Protein AF-0000000076750984 (afdb_homodimer)

Organism: NCBI:txid927661

Solvent-accessible surface area (backbone atoms only — not comparable to full-atom values): 22882 Å² total; per-residue (Å²): 133,86,76,79,77,73,73,73,72,69,67,68,71,77,60,63,57,62,55,55,45,37,50,44,32,45,56,34,12,46,77,52,12,55,83,47,50,42,65,62,60,31,20,52,73,74,70,46,52,56,67,63,50,46,72,72,29,91,40,66,67,56,45,52,44,52,30,10,46,49,33,32,31,50,48,16,49,47,26,51,53,47,45,65,69,49,56,82,69,56,54,87,51,65,57,57,25,26,53,50,49,38,48,45,46,44,48,24,53,30,50,45,26,66,74,34,49,16,32,40,50,22,17,60,68,27,70,74,66,45,41,73,82,48,93,81,45,78,72,53,58,50,93,83,58,43,55,40,54,65,54,57,52,51,54,30,51,49,45,24,35,74,58,67,46,30,59,76,89,45,45,68,36,49,52,51,34,52,49,14,31,35,50,13,41,38,64,34,41,72,64,36,41,80,80,41,52,73,67,53,48,51,50,44,53,50,39,28,51,49,27,46,50,40,20,61,55,100,132,83,75,77,76,72,72,73,70,68,67,67,71,78,59,62,59,62,55,54,45,37,51,42,31,45,56,34,12,46,76,52,12,56,86,46,51,41,66,62,61,31,20,52,73,73,70,46,52,56,68,63,49,44,74,72,28,90,39,68,66,56,43,50,44,54,30,10,46,48,33,32,31,50,48,16,49,47,24,50,54,46,44,64,69,50,55,83,70,56,55,85,50,65,58,58,25,27,54,50,48,39,48,45,47,45,48,25,54,31,48,44,27,69,76,33,49,16,32,39,47,22,16,61,68,27,70,73,64,45,43,73,82,49,92,81,45,78,72,53,57,49,91,84,56,43,55,39,54,64,54,58,52,51,53,30,53,51,43,24,36,74,58,65,46,30,58,76,87,45,44,68,35,48,51,50,34,51,48,14,30,37,50,13,41,36,64,32,40,71,64,36,40,79,80,42,52,73,66,53,49,51,51,43,51,50,40,28,50,49,26,46,50,40,20,59,55,104

Structure (mmCIF, N/CA/C/O backbone):
data_AF-0000000076750984-model_v1
#
loop_
_entity.id
_entity.type
_entity.pdbx_description
1 polymer 'Transcriptional regulator, TetR family'
#
loop_
_atom_site.group_PDB
_atom_site.id
_atom_site.type_symbol
_atom_site.label_atom_id
_atom_site.label_alt_id
_atom_site.label_comp_id
_atom_site.label_asym_id
_atom_site.label_entity_id
_atom_site.label_seq_id
_atom_site.pdbx_PDB_ins_code
_atom_site.Cartn_x
_atom_site.Cartn_y
_atom_site.Cartn_z
_atom_site.occupancy
_atom_site.B_iso_or_equiv
_atom_site.auth_seq_id
_atom_site.auth_comp_id
_atom_site.auth_asym_id
_atom_site.auth_atom_id
_atom_site.pdbx_PDB_model_num
ATOM 1 N N . MET A 1 1 ? -63.438 35.25 15.195 1 33.56 1 MET A N 1
ATOM 2 C CA . MET A 1 1 ? -62.25 34.938 15.992 1 33.56 1 MET A CA 1
ATOM 3 C C . MET A 1 1 ? -61.375 33.875 15.32 1 33.56 1 MET A C 1
ATOM 5 O O . MET A 1 1 ? -61.844 32.75 15.125 1 33.56 1 MET A O 1
ATOM 9 N N . ALA A 1 2 ? -60.406 34.219 14.445 1 39.22 2 ALA A N 1
ATOM 10 C CA . ALA A 1 2 ? -59.594 33.344 13.594 1 39.22 2 ALA A CA 1
ATOM 11 C C . ALA A 1 2 ? -58.781 32.344 14.43 1 39.22 2 ALA A C 1
ATOM 13 O O . ALA A 1 2 ? -58.062 32.75 15.359 1 39.22 2 ALA A O 1
ATOM 14 N N . ARG A 1 3 ? -59.188 31.141 14.695 1 41.28 3 ARG A N 1
ATOM 15 C CA . ARG A 1 3 ? -58.469 30.125 15.445 1 41.28 3 ARG A CA 1
ATOM 16 C C . ARG A 1 3 ? -57.062 29.891 14.867 1 41.28 3 ARG A C 1
ATOM 18 O O . ARG A 1 3 ? -56.906 29.672 13.664 1 41.28 3 ARG A O 1
ATOM 25 N N . PRO A 1 4 ? -55.969 30.484 15.477 1 40.66 4 PRO A N 1
ATOM 26 C CA . PRO A 1 4 ? -54.625 30.297 14.898 1 40.66 4 PRO A CA 1
ATOM 27 C C . PRO A 1 4 ? -54.281 28.828 14.695 1 40.66 4 PRO A C 1
ATOM 29 O O . PRO A 1 4 ? -54.625 27.984 15.531 1 40.66 4 PRO A O 1
ATOM 32 N N . THR A 1 5 ? -54.5 28.203 13.562 1 38.38 5 THR A N 1
ATOM 33 C CA . THR A 1 5 ? -54.031 26.859 13.188 1 38.38 5 THR A CA 1
ATOM 34 C C . THR A 1 5 ? -52.594 26.641 13.586 1 38.38 5 THR A C 1
ATOM 36 O O . THR A 1 5 ? -51.688 27.328 13.086 1 38.38 5 THR A O 1
ATOM 39 N N . GLY A 1 6 ? -52.25 26.531 14.875 1 35.94 6 GLY A N 1
ATOM 40 C CA . GLY A 1 6 ? -50.906 26.219 15.352 1 35.94 6 GLY A CA 1
ATOM 41 C C . GLY A 1 6 ? -50.188 25.172 14.516 1 35.94 6 GLY A C 1
ATOM 42 O O . GLY A 1 6 ? -50.688 24.047 14.375 1 35.94 6 GLY A O 1
ATOM 43 N N . GLU A 1 7 ? -49.656 25.5 13.352 1 38.94 7 GLU A N 1
ATOM 44 C CA . GLU A 1 7 ? -48.781 24.625 12.562 1 38.94 7 GLU A CA 1
ATOM 45 C C . GLU A 1 7 ? -47.938 23.75 13.461 1 38.94 7 GLU A C 1
ATOM 47 O O . GLU A 1 7 ? -47.25 24.234 14.352 1 38.94 7 GLU A O 1
ATOM 52 N N . ARG A 1 8 ? -48.438 22.578 13.82 1 37.72 8 ARG A N 1
ATOM 53 C CA . ARG A 1 8 ? -47.656 21.531 14.5 1 37.72 8 ARG A CA 1
ATOM 54 C C . ARG A 1 8 ? -46.188 21.594 14.094 1 37.72 8 ARG A C 1
ATOM 56 O O . ARG A 1 8 ? -45.875 21.531 12.898 1 37.72 8 ARG A O 1
ATOM 63 N N . ARG A 1 9 ? -45.406 22.406 14.781 1 37.66 9 ARG A N 1
ATOM 64 C CA . ARG A 1 9 ? -43.938 22.266 14.711 1 37.66 9 ARG A CA 1
ATOM 65 C C . ARG A 1 9 ? -43.531 20.812 14.484 1 37.66 9 ARG A C 1
ATOM 67 O O . ARG A 1 9 ? -43.906 19.938 15.266 1 37.66 9 ARG A O 1
ATOM 74 N N . SER A 1 10 ? -43.625 20.312 13.32 1 37.91 10 SER A N 1
ATOM 75 C CA . SER A 1 10 ? -43.062 19.016 12.969 1 37.91 10 SER A CA 1
ATOM 76 C C . SER A 1 10 ? -41.906 18.672 13.875 1 37.91 10 SER A C 1
ATOM 78 O O . SER A 1 10 ? -40.969 19.469 14.031 1 37.91 10 SER A O 1
ATOM 80 N N . THR A 1 11 ? -42.125 18.141 15.047 1 36.5 11 THR A N 1
ATOM 81 C CA . THR A 1 11 ? -41.094 17.5 15.844 1 36.5 11 THR A CA 1
ATOM 82 C C . THR A 1 11 ? -39.969 17 14.945 1 36.5 11 THR A C 1
ATOM 84 O O . THR A 1 11 ? -40.188 16.359 13.922 1 36.5 11 THR A O 1
ATOM 87 N N . TYR A 1 12 ? -39.062 17.938 14.562 1 37.91 12 TYR A N 1
ATOM 88 C CA . TYR A 1 12 ? -37.812 17.359 14.086 1 37.91 12 TYR A CA 1
ATOM 89 C C . TYR A 1 12 ? -37.625 15.938 14.617 1 37.91 12 TYR A C 1
ATOM 91 O O . TYR A 1 12 ? -37.531 15.734 15.836 1 37.91 12 TYR A O 1
ATOM 99 N N . HIS A 1 13 ? -38.531 15.062 14.391 1 40.62 13 HIS A N 1
ATOM 100 C CA . HIS A 1 13 ? -38.062 13.711 14.648 1 40.62 13 HIS A CA 1
ATOM 101 C C . HIS A 1 13 ? -36.531 13.68 14.867 1 40.62 13 HIS A C 1
ATOM 103 O O . HIS A 1 13 ? -35.781 14.188 14.031 1 40.62 13 HIS A O 1
ATOM 109 N N . HIS A 1 14 ? -36.031 14.141 16.016 1 45.44 14 HIS A N 1
ATOM 110 C CA . HIS A 1 14 ? -34.656 14.023 16.531 1 45.44 14 HIS A CA 1
ATOM 111 C C . HIS A 1 14 ? -33.938 12.867 15.867 1 45.44 14 HIS A C 1
ATOM 113 O O . HIS A 1 14 ? -33.969 11.734 16.344 1 45.44 14 HIS A O 1
ATOM 119 N N . GLY A 1 15 ? -34.125 12.445 14.75 1 53.62 15 GLY A N 1
ATOM 120 C CA . GLY A 1 15 ? -33.25 11.492 14.062 1 53.62 15 GLY A CA 1
ATOM 121 C C . GLY A 1 15 ? -31.844 11.445 14.617 1 53.62 15 GLY A C 1
ATOM 122 O O . GLY A 1 15 ? -31.453 12.32 15.391 1 53.62 15 GLY A O 1
ATOM 123 N N . ASN A 1 16 ? -31.094 10.109 14.789 1 79.75 16 ASN A N 1
ATOM 124 C CA . ASN A 1 16 ? -29.844 9.82 15.477 1 79.75 16 ASN A CA 1
ATOM 125 C C . ASN A 1 16 ? -28.734 10.789 15.055 1 79.75 16 ASN A C 1
ATOM 127 O O . ASN A 1 16 ? -28.188 10.672 13.961 1 79.75 16 ASN A O 1
ATOM 131 N N . LEU A 1 17 ? -28.891 12.07 15.656 1 86.88 17 LEU A N 1
ATOM 132 C CA . LEU A 1 17 ? -27.891 13.094 15.398 1 86.88 17 LEU A CA 1
ATOM 133 C C . LEU A 1 17 ? -26.516 12.469 15.203 1 86.88 17 LEU A C 1
ATOM 135 O O . LEU A 1 17 ? -25.734 12.93 14.367 1 86.88 17 LEU A O 1
ATOM 139 N N . ARG A 1 18 ? -26.344 11.516 15.938 1 89.31 18 ARG A N 1
ATOM 140 C CA . ARG A 1 18 ? -25.078 10.82 15.797 1 89.31 18 ARG A CA 1
ATOM 141 C C . ARG A 1 18 ? -24.875 10.312 14.375 1 89.31 18 ARG A C 1
ATOM 143 O O . ARG A 1 18 ? -23.828 10.523 13.773 1 89.31 18 ARG A O 1
ATOM 150 N N . LEU A 1 19 ? -25.922 9.727 13.859 1 91.38 19 LEU A N 1
ATOM 151 C CA . LEU A 1 19 ? -25.844 9.172 12.516 1 91.38 19 LEU A CA 1
ATOM 152 C C . LEU A 1 19 ? -25.781 10.289 11.477 1 91.38 19 LEU A C 1
ATOM 154 O O . LEU A 1 19 ? -25.078 10.164 10.469 1 91.38 19 LEU A O 1
ATOM 158 N N . ALA A 1 20 ? -26.484 11.305 11.703 1 92.81 20 ALA A N 1
ATOM 159 C CA . ALA A 1 20 ? -26.469 12.445 10.789 1 92.81 20 ALA A CA 1
ATOM 160 C C . ALA A 1 20 ? -25.062 13.055 10.711 1 92.81 20 ALA A C 1
ATOM 162 O O . ALA A 1 20 ? -24.609 13.438 9.633 1 92.81 20 ALA A O 1
ATOM 163 N N . LEU A 1 21 ? -24.438 13.156 11.844 1 93.25 21 LEU A N 1
ATOM 164 C CA . LEU A 1 21 ? -23.078 13.68 11.891 1 93.25 21 LEU A CA 1
ATOM 165 C C . LEU A 1 21 ? -22.109 12.766 11.148 1 93.25 21 LEU A C 1
ATOM 167 O O . LEU A 1 21 ? -21.266 13.242 10.391 1 93.25 21 LEU A O 1
ATOM 171 N N . ILE A 1 22 ? -22.266 11.492 11.344 1 94 22 ILE A N 1
ATOM 172 C CA . ILE A 1 22 ? -21.406 10.523 10.688 1 94 22 ILE A CA 1
ATOM 173 C C . ILE A 1 22 ? -21.609 10.594 9.172 1 94 22 ILE A C 1
ATOM 175 O O . ILE A 1 22 ? -20.641 10.594 8.406 1 94 22 ILE A O 1
ATOM 179 N N . ASP A 1 23 ? -22.891 10.773 8.758 1 95.06 23 ASP A N 1
ATOM 180 C CA . ASP A 1 23 ? -23.203 10.867 7.332 1 95.06 23 ASP A CA 1
ATOM 181 C C . ASP A 1 23 ? -22.578 12.117 6.715 1 95.06 23 ASP A C 1
ATOM 183 O O . ASP A 1 23 ? -22.047 12.078 5.605 1 95.06 23 ASP A O 1
ATOM 187 N N . ALA A 1 24 ? -22.719 13.133 7.395 1 95.25 24 ALA A N 1
ATOM 188 C CA . ALA A 1 24 ? -22.094 14.375 6.934 1 95.25 24 ALA A CA 1
ATOM 189 C C . ALA A 1 24 ? -20.578 14.227 6.84 1 95.25 24 ALA A C 1
ATOM 191 O O . ALA A 1 24 ? -19.953 14.719 5.898 1 95.25 24 ALA A O 1
ATOM 192 N N . GLY A 1 25 ? -20 13.578 7.859 1 96.06 25 GLY A N 1
ATOM 193 C CA . GLY A 1 25 ? -18.578 13.281 7.816 1 96.06 25 GLY A CA 1
ATOM 194 C C . GLY A 1 25 ? -18.172 12.461 6.609 1 96.06 25 GLY A C 1
ATOM 195 O O . GLY A 1 25 ? -17.125 12.719 5.996 1 96.06 25 GLY A O 1
ATOM 196 N N . MET A 1 26 ? -19 11.5 6.27 1 96.5 26 MET A N 1
ATOM 197 C CA . MET A 1 26 ? -18.781 10.68 5.078 1 96.5 26 MET A CA 1
ATOM 198 C C . MET A 1 26 ? -18.781 11.547 3.82 1 96.5 26 MET A C 1
ATOM 200 O O . MET A 1 26 ? -17.938 11.352 2.936 1 96.5 26 MET A O 1
ATOM 204 N N . GLY A 1 27 ? -19.703 12.43 3.742 1 96.5 27 GLY A N 1
ATOM 205 C CA . GLY A 1 27 ? -19.766 13.344 2.615 1 96.5 27 GLY A CA 1
ATOM 206 C C . GLY A 1 27 ? -18.5 14.172 2.459 1 96.5 27 GLY A C 1
ATOM 207 O O . GLY A 1 27 ? -17.953 14.289 1.357 1 96.5 27 GLY A O 1
ATOM 208 N N . LEU A 1 28 ? -18.031 14.711 3.562 1 95.5 28 LEU A N 1
ATOM 209 C CA . LEU A 1 28 ? -16.797 15.5 3.541 1 95.5 28 LEU A CA 1
ATOM 210 C C . LEU A 1 28 ? -15.602 14.633 3.164 1 95.5 28 LEU A C 1
ATOM 212 O O . LEU A 1 28 ? -14.75 15.055 2.375 1 95.5 28 LEU A O 1
ATOM 216 N N . ALA A 1 29 ? -15.57 13.438 3.686 1 96.31 29 ALA A N 1
ATOM 217 C CA . ALA A 1 29 ? -14.469 12.516 3.404 1 96.31 29 ALA A CA 1
ATOM 218 C C . ALA A 1 29 ? -14.453 12.117 1.931 1 96.31 29 ALA A C 1
ATOM 220 O O . ALA A 1 29 ? -13.383 11.93 1.346 1 96.31 29 ALA A O 1
ATOM 221 N N . SER A 1 30 ? -15.594 11.961 1.376 1 96.38 30 SER A N 1
ATOM 222 C CA . SER A 1 30 ? -15.703 11.547 -0.021 1 96.38 30 SER A CA 1
ATOM 223 C C . SER A 1 30 ? -15.008 12.547 -0.941 1 96.38 30 SER A C 1
ATOM 225 O O . SER A 1 30 ? -14.352 12.156 -1.911 1 96.38 30 SER A O 1
ATOM 227 N N . THR A 1 31 ? -15.016 13.805 -0.576 1 92.38 31 THR A N 1
ATOM 228 C CA . THR A 1 31 ? -14.477 14.852 -1.439 1 92.38 31 THR A CA 1
ATOM 229 C C . THR A 1 31 ? -13.055 15.227 -1.018 1 92.38 31 THR A C 1
ATOM 231 O O . THR A 1 31 ? -12.211 15.531 -1.861 1 92.38 31 THR A O 1
ATOM 234 N N . GLY A 1 32 ? -12.844 15.102 0.303 1 92.5 32 GLY A N 1
ATOM 235 C CA . GLY A 1 32 ? -11.57 15.656 0.746 1 92.5 32 GLY A CA 1
ATOM 236 C C . GLY A 1 32 ? -10.758 14.695 1.583 1 92.5 32 GLY A C 1
ATOM 237 O O . GLY A 1 32 ? -9.664 15.031 2.041 1 92.5 32 GLY A O 1
ATOM 238 N N . GLY A 1 33 ? -11.25 13.5 1.759 1 94.56 33 GLY A N 1
ATOM 239 C CA . GLY A 1 33 ? -10.531 12.547 2.594 1 94.56 33 GLY A CA 1
ATOM 240 C C . GLY A 1 33 ? -10.633 12.859 4.074 1 94.56 33 GLY A C 1
ATOM 241 O O . GLY A 1 33 ? -11.453 13.688 4.484 1 94.56 33 GLY A O 1
ATOM 242 N N . PRO A 1 34 ? -9.805 12.227 4.879 1 94.06 34 PRO A N 1
ATOM 243 C CA . PRO A 1 34 ? -9.875 12.406 6.332 1 94.06 34 PRO A CA 1
ATOM 244 C C . PRO A 1 34 ? -9.555 13.836 6.758 1 94.06 34 PRO A C 1
ATOM 246 O O . PRO A 1 34 ? -10.078 14.312 7.773 1 94.06 34 PRO A O 1
ATOM 249 N N . GLU A 1 35 ? -8.781 14.523 6.012 1 89.5 35 GLU A N 1
ATOM 250 C CA . GLU A 1 35 ? -8.375 15.883 6.336 1 89.5 35 GLU A CA 1
ATOM 251 C C . GLU A 1 35 ? -9.555 16.844 6.25 1 89.5 35 GLU A C 1
ATOM 253 O O . GLU A 1 35 ? -9.562 17.891 6.91 1 89.5 35 GLU A O 1
ATOM 258 N N . ALA A 1 36 ? -10.492 16.484 5.531 1 93.5 36 ALA A N 1
ATOM 259 C CA . ALA A 1 36 ? -11.648 17.344 5.316 1 93.5 36 ALA A CA 1
ATOM 260 C C . ALA A 1 36 ? -12.688 17.156 6.414 1 93.5 36 ALA A C 1
ATOM 262 O O . ALA A 1 36 ? -13.625 17.938 6.527 1 93.5 36 ALA A O 1
ATOM 263 N N . VAL A 1 37 ? -12.555 16.141 7.223 1 94.44 37 VAL A N 1
ATOM 264 C CA . VAL A 1 37 ? -13.539 15.82 8.25 1 94.44 37 VAL A CA 1
ATOM 265 C C . VAL A 1 37 ? -13.234 16.625 9.523 1 94.44 37 VAL A C 1
ATOM 267 O O . VAL A 1 37 ? -12.367 16.234 10.305 1 94.44 37 VAL A O 1
ATOM 270 N N . VAL A 1 38 ? -13.93 17.719 9.688 1 90.44 38 VAL A N 1
ATOM 271 C CA . VAL A 1 38 ? -13.812 18.609 10.844 1 90.44 38 VAL A CA 1
ATOM 272 C C . VAL A 1 38 ? -15.164 18.734 11.539 1 90.44 38 VAL A C 1
ATOM 274 O O . VAL A 1 38 ? -16.188 18.938 10.883 1 90.44 38 VAL A O 1
ATOM 277 N N . LEU A 1 39 ? -15.141 18.578 12.828 1 88.38 39 LEU A N 1
ATOM 278 C CA . LEU A 1 39 ? -16.391 18.516 13.57 1 88.38 39 LEU A CA 1
ATOM 279 C C . LEU A 1 39 ? -17.203 19.797 13.398 1 88.38 39 LEU A C 1
ATOM 281 O O . LEU A 1 39 ? -18.422 19.75 13.25 1 88.38 39 LEU A O 1
ATOM 285 N N . ARG A 1 40 ? -16.5 20.969 13.422 1 86.25 40 ARG A N 1
ATOM 286 C CA . ARG A 1 40 ? -17.203 22.25 13.297 1 86.25 40 ARG A CA 1
ATOM 287 C C . ARG A 1 40 ? -17.891 22.375 11.945 1 86.25 40 ARG A C 1
ATOM 289 O O . ARG A 1 40 ? -19.016 22.859 11.859 1 86.25 40 ARG A O 1
ATOM 296 N N . GLU A 1 41 ? -17.219 21.906 10.945 1 88.94 41 GLU A N 1
ATOM 297 C CA . GLU A 1 41 ? -17.781 21.953 9.602 1 88.94 41 GLU A CA 1
ATOM 298 C C . GLU A 1 41 ? -18.938 20.969 9.445 1 88.94 41 GLU A C 1
ATOM 300 O O . GLU A 1 41 ? -19.938 21.281 8.789 1 88.94 41 GLU A O 1
ATOM 305 N N . VAL A 1 42 ? -18.766 19.844 10 1 91.31 42 VAL A N 1
ATOM 306 C CA . VAL A 1 42 ? -19.812 18.828 9.961 1 91.31 42 VAL A CA 1
ATOM 307 C C . VAL A 1 42 ? -21.047 19.328 10.695 1 91.31 42 VAL A C 1
ATOM 309 O O . VAL A 1 42 ? -22.172 19.203 10.188 1 91.31 42 VAL A O 1
ATOM 312 N N . ALA A 1 43 ? -20.844 19.906 11.844 1 90.31 43 ALA A N 1
ATOM 313 C CA . ALA A 1 43 ? -21.953 20.453 12.633 1 90.31 43 ALA A CA 1
ATOM 314 C C . ALA A 1 43 ? -22.719 21.5 11.836 1 90.31 43 ALA A C 1
ATOM 316 O O . ALA A 1 43 ? -23.953 21.5 11.797 1 90.31 43 ALA A O 1
ATOM 317 N N . ARG A 1 44 ? -22.016 22.328 11.18 1 89.94 44 ARG A N 1
ATOM 318 C CA . ARG A 1 44 ? -22.609 23.391 10.359 1 89.94 44 ARG A CA 1
ATOM 319 C C . ARG A 1 44 ? -23.438 22.797 9.227 1 89.94 44 ARG A C 1
ATOM 321 O O . ARG A 1 44 ? -24.562 23.234 8.977 1 89.94 44 ARG A O 1
ATOM 328 N N . SER A 1 45 ? -22.875 21.859 8.664 1 89.12 45 SER A N 1
ATOM 329 C CA . SER A 1 45 ? -23.531 21.25 7.504 1 89.12 45 SER A CA 1
ATOM 330 C C . SER A 1 45 ? -24.844 20.562 7.898 1 89.12 45 SER A C 1
ATOM 332 O O . SER A 1 45 ? -25.766 20.484 7.098 1 89.12 45 SER A O 1
ATOM 334 N N . VAL A 1 46 ? -24.969 20.031 9.102 1 90.44 46 VAL A N 1
ATOM 335 C CA . VAL A 1 46 ? -26.141 19.328 9.586 1 90.44 46 VAL A CA 1
ATOM 336 C C . VAL A 1 46 ? -27.094 20.297 10.258 1 90.44 46 VAL A C 1
ATOM 338 O O . VAL A 1 46 ? -28.219 19.938 10.625 1 90.44 46 VAL A O 1
ATOM 341 N N . GLY A 1 47 ? -26.641 21.562 10.414 1 90.69 47 GLY A N 1
ATOM 342 C CA . GLY A 1 47 ? -27.5 22.594 10.945 1 90.69 47 GLY A CA 1
ATOM 343 C C . GLY A 1 47 ? -27.594 22.594 12.461 1 90.69 47 GLY A C 1
ATOM 344 O O . GLY A 1 47 ? -28.656 22.875 13.031 1 90.69 47 GLY A O 1
ATOM 345 N N . VAL A 1 48 ? -26.562 22.125 13.148 1 89.25 48 VAL A N 1
ATOM 346 C CA . VAL A 1 48 ? -26.547 22.141 14.609 1 89.25 48 VAL A CA 1
ATOM 347 C C . VAL A 1 48 ? -25.328 22.922 15.094 1 89.25 48 VAL A C 1
ATOM 349 O O . VAL A 1 48 ? -24.422 23.219 14.32 1 89.25 48 VAL A O 1
ATOM 352 N N . THR A 1 49 ? -25.422 23.188 16.391 1 85.38 49 THR A N 1
ATOM 353 C CA . THR A 1 49 ? -24.281 23.875 17 1 85.38 49 THR A CA 1
ATOM 354 C C . THR A 1 49 ? -23.156 22.906 17.297 1 85.38 49 THR A C 1
ATOM 356 O O . THR A 1 49 ? -23.391 21.703 17.438 1 85.38 49 THR A O 1
ATOM 359 N N . ALA A 1 50 ? -21.875 23.406 17.328 1 81.94 50 ALA A N 1
ATOM 360 C CA . ALA A 1 50 ? -20.734 22.594 17.719 1 81.94 50 ALA A CA 1
ATOM 361 C C . ALA A 1 50 ? -20.969 21.922 19.062 1 81.94 50 ALA A C 1
ATOM 363 O O . ALA A 1 50 ? -20.594 20.766 19.266 1 81.94 50 ALA A O 1
ATOM 364 N N . ASN A 1 51 ? -21.625 22.594 19.891 1 84.38 51 ASN A N 1
ATOM 365 C CA . ASN A 1 51 ? -21.906 22.062 21.234 1 84.38 51 ASN A CA 1
ATOM 366 C C . ASN A 1 51 ? -22.812 20.844 21.188 1 84.38 51 ASN A C 1
ATOM 368 O O . ASN A 1 51 ? -22.609 19.891 21.922 1 84.38 51 ASN A O 1
ATOM 372 N N . ALA A 1 52 ? -23.734 20.922 20.406 1 84.81 52 ALA A N 1
ATOM 373 C CA . ALA A 1 52 ? -24.641 19.781 20.234 1 84.81 52 ALA A CA 1
ATOM 374 C C . ALA A 1 52 ? -23.891 18.562 19.688 1 84.81 52 ALA A C 1
ATOM 376 O O . ALA A 1 52 ? -24.156 17.438 20.109 1 84.81 52 ALA A O 1
ATOM 377 N N . ALA A 1 53 ? -22.953 18.766 18.75 1 84.31 53 ALA A N 1
ATOM 378 C CA . ALA A 1 53 ? -22.156 17.688 18.172 1 84.31 53 ALA A CA 1
ATOM 379 C C . ALA A 1 53 ? -21.25 17.062 19.219 1 84.31 53 ALA A C 1
ATOM 381 O O . ALA A 1 53 ? -21.094 15.836 19.266 1 84.31 53 ALA A O 1
ATOM 382 N N . TYR A 1 54 ? -20.734 17.891 20.047 1 82 54 TYR A N 1
ATOM 383 C CA . TYR A 1 54 ? -19.781 17.438 21.062 1 82 54 TYR A CA 1
ATOM 384 C C . TYR A 1 54 ? -20.484 16.609 22.125 1 82 54 TYR A C 1
ATOM 386 O O . TYR A 1 54 ? -19.828 15.906 22.906 1 82 54 TYR A O 1
ATOM 394 N N . ARG A 1 55 ? -21.797 16.641 22.203 1 85.56 55 ARG A N 1
ATOM 395 C CA . ARG A 1 55 ? -22.547 15.781 23.094 1 85.56 55 ARG A CA 1
ATOM 396 C C . ARG A 1 55 ? -22.516 14.336 22.625 1 85.56 55 ARG A C 1
ATOM 398 O O . ARG A 1 55 ? -22.688 13.414 23.422 1 85.56 55 ARG A O 1
ATOM 405 N N . HIS A 1 56 ? -22.203 14.172 21.422 1 87.69 56 HIS A N 1
ATOM 406 C CA . HIS A 1 56 ? -22.234 12.836 20.828 1 87.69 56 HIS A CA 1
ATOM 407 C C . HIS A 1 56 ? -20.828 12.289 20.641 1 87.69 56 HIS A C 1
ATOM 409 O O . HIS A 1 56 ? -20.641 11.07 20.562 1 87.69 56 HIS A O 1
ATOM 415 N N . PHE A 1 57 ? -19.891 13.133 20.469 1 87.56 57 PHE A N 1
ATOM 416 C CA . PHE A 1 57 ? -18.5 12.734 20.328 1 87.56 57 PHE A CA 1
ATOM 417 C C . PHE A 1 57 ? -17.594 13.586 21.219 1 87.56 57 PHE A C 1
ATOM 419 O O . PHE A 1 57 ? -17.594 14.812 21.109 1 87.56 57 PHE A O 1
ATOM 426 N N . ASP A 1 58 ? -16.891 12.875 22.031 1 83.12 58 ASP A N 1
ATOM 427 C CA . ASP A 1 58 ? -16.062 13.555 23.031 1 83.12 58 ASP A CA 1
ATOM 428 C C . ASP A 1 58 ? -14.875 14.258 22.375 1 83.12 58 ASP A C 1
ATOM 430 O O . ASP A 1 58 ? -14.398 15.273 22.875 1 83.12 58 ASP A O 1
ATOM 434 N N . THR A 1 59 ? -14.43 13.641 21.25 1 86 59 THR A N 1
ATOM 435 C CA . THR A 1 59 ? -13.266 14.203 20.578 1 86 59 THR A CA 1
ATOM 436 C C . THR A 1 59 ? -13.398 14.07 19.062 1 86 59 THR A C 1
ATOM 438 O O . THR A 1 59 ? -14.18 13.25 18.578 1 86 59 THR A O 1
ATOM 441 N N . LEU A 1 60 ? -12.695 14.867 18.438 1 86.94 60 LEU A N 1
ATOM 442 C CA . LEU A 1 60 ? -12.617 14.758 16.984 1 86.94 60 LEU A CA 1
ATOM 443 C C . LEU A 1 60 ? -12.125 13.375 16.578 1 86.94 60 LEU A C 1
ATOM 445 O O . LEU A 1 60 ? -12.594 12.812 15.578 1 86.94 60 LEU A O 1
ATOM 449 N N . SER A 1 61 ? -11.25 12.867 17.375 1 87.75 61 SER A N 1
ATOM 450 C CA . SER A 1 61 ? -10.688 11.547 17.094 1 87.75 61 SER A CA 1
ATOM 451 C C . SER A 1 61 ? -11.766 10.469 17.141 1 87.75 61 SER A C 1
ATOM 453 O O . SER A 1 61 ? -11.797 9.578 16.281 1 87.75 61 SER A O 1
ATOM 455 N N . GLU A 1 62 ? -12.578 10.562 18.094 1 87.38 62 GLU A N 1
ATOM 456 C CA . GLU A 1 62 ? -13.68 9.609 18.203 1 87.38 62 GLU A CA 1
ATOM 457 C C . GLU A 1 62 ? -14.641 9.734 17.031 1 87.38 62 GLU A C 1
ATOM 459 O O . GLU A 1 62 ? -15.117 8.727 16.5 1 87.38 62 GLU A O 1
ATOM 464 N N . PHE A 1 63 ? -14.953 10.977 16.703 1 90.75 63 PHE A N 1
ATOM 465 C CA . PHE A 1 63 ? -15.82 11.227 15.555 1 90.75 63 PHE A CA 1
ATOM 466 C C . PHE A 1 63 ? -15.203 10.672 14.281 1 90.75 63 PHE A C 1
ATOM 468 O O . PHE A 1 63 ? -15.859 9.938 13.531 1 90.75 63 PHE A O 1
ATOM 475 N N . LYS A 1 64 ? -13.938 10.891 14.016 1 92.56 64 LYS A N 1
ATOM 476 C CA . LYS A 1 64 ? -13.242 10.406 12.828 1 92.56 64 LYS A CA 1
ATOM 477 C C . LYS A 1 64 ? -13.203 8.883 12.789 1 92.56 64 LYS A C 1
ATOM 479 O O . LYS A 1 64 ? -13.312 8.281 11.727 1 92.56 64 LYS A O 1
ATOM 484 N N . ARG A 1 65 ? -13.055 8.312 13.922 1 89.62 65 ARG A N 1
ATOM 485 C CA . ARG A 1 65 ? -13.062 6.852 13.992 1 89.62 65 ARG A CA 1
ATOM 486 C C . ARG A 1 65 ? -14.414 6.293 13.547 1 89.62 65 ARG A C 1
ATOM 488 O O . ARG A 1 65 ? -14.469 5.305 12.812 1 89.62 65 ARG A O 1
ATOM 495 N N . ALA A 1 66 ? -15.414 6.914 14.023 1 89.69 66 ALA A N 1
ATOM 496 C CA . ALA A 1 66 ? -16.75 6.469 13.633 1 89.69 66 ALA A CA 1
ATOM 497 C C . ALA A 1 66 ? -16.953 6.605 12.125 1 89.69 66 ALA A C 1
ATOM 499 O O . ALA A 1 66 ? -17.516 5.711 11.484 1 89.69 66 ALA A O 1
ATOM 500 N N . VAL A 1 67 ? -16.562 7.711 11.555 1 93.69 67 VAL A N 1
ATOM 501 C CA . VAL A 1 67 ? -16.656 7.934 10.117 1 93.69 67 VAL A CA 1
ATOM 502 C C . VAL A 1 67 ? -15.812 6.906 9.375 1 93.69 67 VAL A C 1
ATOM 504 O O . VAL A 1 67 ? -16.234 6.359 8.359 1 93.69 67 VAL A O 1
ATOM 507 N N . ALA A 1 68 ? -14.664 6.598 9.883 1 93.31 68 ALA A N 1
ATOM 508 C CA . ALA A 1 68 ? -13.758 5.629 9.266 1 93.31 68 ALA A CA 1
ATOM 509 C C . ALA A 1 68 ? -14.375 4.23 9.266 1 93.31 68 ALA A C 1
ATOM 511 O O . ALA A 1 68 ? -14.273 3.504 8.273 1 93.31 68 ALA A O 1
ATOM 512 N N . LEU A 1 69 ? -14.961 3.902 10.312 1 90.5 69 LEU A N 1
ATOM 513 C CA . LEU A 1 69 ? -15.602 2.596 10.414 1 90.5 69 LEU A CA 1
ATOM 514 C C . LEU A 1 69 ? -16.75 2.477 9.422 1 90.5 69 LEU A C 1
ATOM 516 O O . LEU A 1 69 ? -16.953 1.421 8.82 1 90.5 69 LEU A O 1
ATOM 520 N N . LYS A 1 70 ? -17.484 3.541 9.32 1 93 70 LYS A N 1
ATOM 521 C CA . LYS A 1 70 ? -18.547 3.529 8.32 1 93 70 LYS A CA 1
ATOM 522 C C . LYS A 1 70 ? -17.969 3.414 6.91 1 93 70 LYS A C 1
ATOM 524 O O . LYS A 1 70 ? -18.5 2.678 6.074 1 93 70 LYS A O 1
ATOM 529 N N . ALA A 1 71 ? -16.922 4.145 6.641 1 95.06 71 ALA A N 1
ATOM 530 C CA . ALA A 1 71 ? -16.266 4.062 5.34 1 95.06 71 ALA A CA 1
ATOM 531 C C . ALA A 1 71 ? -15.781 2.643 5.055 1 95.06 71 ALA A C 1
ATOM 533 O O . ALA A 1 71 ? -15.891 2.162 3.924 1 95.06 71 ALA A O 1
ATOM 534 N N . LEU A 1 72 ? -15.305 1.957 6.055 1 92.62 72 LEU A N 1
ATOM 535 C CA . LEU A 1 72 ? -14.859 0.574 5.918 1 92.62 72 LEU A CA 1
ATOM 536 C C . LEU A 1 72 ? -16.031 -0.341 5.57 1 92.62 72 LEU A C 1
ATOM 538 O O . LEU A 1 72 ? -15.898 -1.222 4.715 1 92.62 72 LEU A O 1
ATOM 542 N N . THR A 1 73 ? -17.078 -0.064 6.211 1 91.88 73 THR A N 1
ATOM 543 C CA . THR A 1 73 ? -18.281 -0.85 5.945 1 91.88 73 THR A CA 1
ATOM 544 C C . THR A 1 73 ? -18.781 -0.606 4.523 1 91.88 73 THR A C 1
ATOM 546 O O . THR A 1 73 ? -19.219 -1.537 3.846 1 91.88 73 THR A O 1
ATOM 549 N N . GLU A 1 74 ? -18.703 0.626 4.094 1 95.06 74 GLU A N 1
ATOM 550 C CA . GLU A 1 74 ? -19.078 0.952 2.721 1 95.06 74 GLU A CA 1
ATOM 551 C C . GLU A 1 74 ? -18.156 0.273 1.716 1 95.06 74 GLU A C 1
ATOM 553 O O . GLU A 1 74 ? -18.594 -0.132 0.636 1 95.06 74 GLU A O 1
ATOM 558 N N . MET A 1 75 ? -16.969 0.16 2.041 1 95.06 75 MET A N 1
ATOM 559 C CA . MET A 1 75 ? -16.016 -0.564 1.203 1 95.06 75 MET A CA 1
ATOM 560 C C . MET A 1 75 ? -16.391 -2.037 1.093 1 95.06 75 MET A C 1
ATOM 562 O O . MET A 1 75 ? -16.375 -2.605 -0 1 95.06 75 MET A O 1
ATOM 566 N N . GLY A 1 76 ? -16.734 -2.625 2.25 1 94.88 76 GLY A N 1
ATOM 567 C CA . GLY A 1 76 ? -17.234 -3.99 2.219 1 94.88 76 GLY A CA 1
ATOM 568 C C . GLY A 1 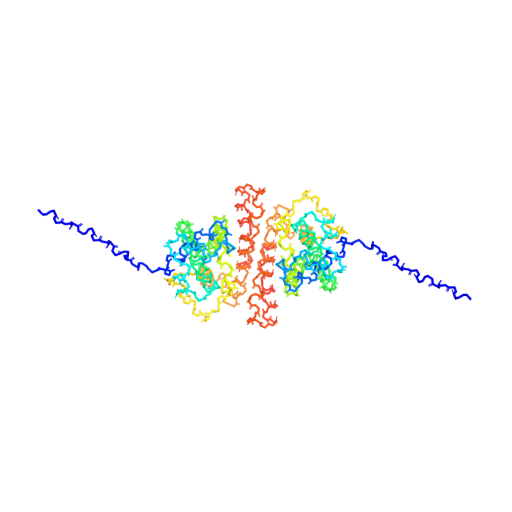76 ? -18.453 -4.156 1.334 1 94.88 76 GLY A C 1
ATOM 569 O O . GLY A 1 76 ? -18.531 -5.098 0.545 1 94.88 76 GLY A O 1
ATOM 570 N N . ALA A 1 77 ? -19.359 -3.215 1.435 1 96.31 77 ALA A N 1
ATOM 571 C CA . ALA A 1 77 ? -20.578 -3.252 0.635 1 96.31 77 ALA A CA 1
ATOM 572 C C . ALA A 1 77 ? -20.266 -3.139 -0.854 1 96.31 77 ALA A C 1
ATOM 574 O O . ALA A 1 77 ? -20.922 -3.766 -1.685 1 96.31 77 ALA A O 1
ATOM 575 N N . ALA A 1 78 ? -19.297 -2.328 -1.172 1 97.38 78 ALA A N 1
ATOM 576 C CA . ALA A 1 78 ? -18.891 -2.168 -2.566 1 97.38 78 ALA A CA 1
ATOM 577 C C . ALA A 1 78 ? -18.297 -3.465 -3.119 1 97.38 78 ALA A C 1
ATOM 579 O O . ALA A 1 78 ? -18.578 -3.836 -4.262 1 97.38 78 ALA A O 1
ATOM 580 N N . ILE A 1 79 ? -17.5 -4.156 -2.354 1 97.44 79 ILE A N 1
ATOM 581 C CA . ILE A 1 79 ? -16.938 -5.441 -2.752 1 97.44 79 ILE A CA 1
ATOM 582 C C . ILE A 1 79 ? -18.062 -6.449 -2.967 1 97.44 79 ILE A C 1
ATOM 584 O O . ILE A 1 79 ? -18.094 -7.152 -3.982 1 97.44 79 ILE A O 1
ATOM 588 N N . ALA A 1 80 ? -19.031 -6.449 -2.025 1 96.5 80 ALA A N 1
ATOM 589 C CA . ALA A 1 80 ? -20.172 -7.348 -2.137 1 96.5 80 ALA A CA 1
ATOM 590 C C . ALA A 1 80 ? -20.969 -7.074 -3.412 1 96.5 80 ALA A C 1
ATOM 592 O O . ALA A 1 80 ? -21.328 -8.008 -4.133 1 96.5 80 ALA A O 1
ATOM 593 N N . ALA A 1 81 ? -21.203 -5.809 -3.66 1 96.88 81 ALA A N 1
ATOM 594 C CA . ALA A 1 81 ? -21.953 -5.426 -4.855 1 96.88 81 ALA A CA 1
ATOM 595 C C . ALA A 1 81 ? -21.219 -5.848 -6.125 1 96.88 81 ALA A C 1
ATOM 597 O O . ALA A 1 81 ? -21.844 -6.312 -7.082 1 96.88 81 ALA A O 1
ATOM 598 N N . HIS A 1 82 ? -19.938 -5.656 -6.152 1 97.06 82 HIS A N 1
ATOM 599 C CA . HIS A 1 82 ? -19.109 -6.086 -7.277 1 97.06 82 HIS A CA 1
ATOM 600 C C . HIS A 1 82 ? -19.203 -7.598 -7.484 1 97.06 82 HIS A C 1
ATOM 602 O O . HIS A 1 82 ? -19.406 -8.062 -8.602 1 97.06 82 HIS A O 1
ATOM 608 N N . LEU A 1 83 ? -19.109 -8.375 -6.402 1 96.56 83 LEU A N 1
ATOM 609 C CA . LEU A 1 83 ? -19.172 -9.828 -6.461 1 96.56 83 LEU A CA 1
ATOM 610 C C . LEU A 1 83 ? -20.531 -10.289 -6.977 1 96.56 83 LEU A C 1
ATOM 612 O O . LEU A 1 83 ? -20.609 -11.258 -7.738 1 96.56 83 LEU A O 1
ATOM 616 N N . ASP A 1 84 ? -21.594 -9.617 -6.57 1 94.88 84 ASP A N 1
ATOM 617 C CA . ASP A 1 84 ? -22.938 -9.953 -7.023 1 94.88 84 ASP A CA 1
ATOM 618 C C . ASP A 1 84 ? -23.062 -9.789 -8.539 1 94.88 84 ASP A C 1
ATOM 620 O O . ASP A 1 84 ? -23.734 -10.578 -9.203 1 94.88 84 ASP A O 1
ATOM 624 N N . ARG A 1 85 ? -22.391 -8.844 -9.07 1 92.62 85 ARG A N 1
ATOM 625 C CA . ARG A 1 85 ? -22.469 -8.547 -10.5 1 92.62 85 ARG A CA 1
ATOM 626 C C . ARG A 1 85 ? -21.703 -9.594 -11.312 1 92.62 85 ARG A C 1
ATOM 628 O O . ARG A 1 85 ? -22.156 -10 -12.383 1 92.62 85 ARG A O 1
ATOM 635 N N . VAL A 1 86 ? -20.609 -10.086 -10.766 1 91.19 86 VAL A N 1
ATOM 636 C CA . VAL A 1 86 ? -19.734 -10.938 -11.562 1 91.19 86 VAL A CA 1
ATOM 637 C C . VAL A 1 86 ? -20.062 -12.406 -11.305 1 91.19 86 VAL A C 1
ATOM 639 O O . VAL A 1 86 ? -19.672 -13.289 -12.07 1 91.19 86 VAL A O 1
ATOM 642 N N . VAL A 1 87 ? -20.672 -12.852 -10.195 1 80.56 87 VAL A N 1
ATOM 643 C CA . VAL A 1 87 ? -20.938 -14.219 -9.789 1 80.56 87 VAL A CA 1
ATOM 644 C C . VAL A 1 87 ? -21.641 -14.969 -10.922 1 80.56 87 VAL A C 1
ATOM 646 O O . VAL A 1 87 ? -21.375 -16.141 -11.156 1 80.56 87 VAL A O 1
ATOM 649 N N . VAL A 1 88 ? -22.312 -14.328 -11.656 1 73.19 88 VAL A N 1
ATOM 650 C CA . VAL A 1 88 ? -23.031 -14.969 -12.75 1 73.19 88 VAL A CA 1
ATOM 651 C C . VAL A 1 88 ? -22.047 -15.5 -13.789 1 73.19 88 VAL A C 1
ATOM 653 O O . VAL A 1 88 ? -22.344 -16.453 -14.5 1 73.19 88 VAL A O 1
ATOM 656 N N . ALA A 1 89 ? -20.828 -15.266 -13.664 1 78.69 89 ALA A N 1
ATOM 657 C CA . ALA A 1 89 ? -19.844 -15.594 -14.695 1 78.69 89 ALA A CA 1
ATOM 658 C C . ALA A 1 89 ? -18.797 -16.578 -14.164 1 78.69 89 ALA A C 1
ATOM 660 O O . ALA A 1 89 ? -17.828 -16.891 -14.852 1 78.69 89 ALA A O 1
ATOM 661 N N . GLU A 1 90 ? -19.062 -17.172 -12.969 1 86.19 90 GLU A N 1
ATOM 662 C CA . GLU A 1 90 ? -18.047 -18.047 -12.391 1 86.19 90 GLU A CA 1
ATOM 663 C C . GLU A 1 90 ? -17.953 -19.359 -13.156 1 86.19 90 GLU A C 1
ATOM 665 O O . GLU A 1 90 ? -18.969 -19.906 -13.578 1 86.19 90 GLU A O 1
ATOM 670 N N . PRO A 1 91 ? -16.766 -19.875 -13.312 1 92.25 91 PRO A N 1
ATOM 671 C CA . PRO A 1 91 ? -16.578 -21.172 -13.969 1 92.25 91 PRO A CA 1
ATOM 672 C C . PRO A 1 91 ? -17.266 -22.312 -13.219 1 92.25 91 PRO A C 1
ATOM 674 O O . PRO A 1 91 ? -17.516 -22.203 -12.016 1 92.25 91 PRO A O 1
ATOM 677 N N . ASN A 1 92 ? -17.484 -23.422 -13.93 1 92.56 92 ASN A N 1
ATOM 678 C CA . ASN A 1 92 ? -18.109 -24.609 -13.344 1 92.56 92 ASN A CA 1
ATOM 679 C C . ASN A 1 92 ? -17.125 -25.391 -12.484 1 92.56 92 ASN A C 1
ATOM 681 O O . ASN A 1 92 ? -17.516 -25.984 -11.469 1 92.56 92 ASN A O 1
ATOM 685 N N . ASP A 1 93 ? -15.867 -25.359 -12.867 1 96.19 93 ASP A N 1
ATOM 686 C CA . ASP A 1 93 ? -14.828 -26.031 -12.078 1 96.19 93 ASP A CA 1
ATOM 687 C C . ASP A 1 93 ? -14.648 -25.344 -10.727 1 96.19 93 ASP A C 1
ATOM 689 O O . ASP A 1 93 ? -14.352 -24.156 -10.656 1 96.19 93 ASP A O 1
ATOM 693 N N . PRO A 1 94 ? -14.805 -26.094 -9.656 1 96.19 94 PRO A N 1
ATOM 694 C CA . PRO A 1 94 ? -14.773 -25.5 -8.32 1 96.19 94 PRO A CA 1
ATOM 695 C C . PRO A 1 94 ? -13.453 -24.781 -8.023 1 96.19 94 PRO A C 1
ATOM 697 O O . PRO A 1 94 ? -13.445 -23.719 -7.395 1 96.19 94 PRO A O 1
ATOM 700 N N . ARG A 1 95 ? -12.398 -25.375 -8.461 1 96.88 95 ARG A N 1
ATOM 701 C CA . ARG A 1 95 ? -11.102 -24.75 -8.234 1 96.88 95 ARG A CA 1
ATOM 702 C C . ARG A 1 95 ? -10.984 -23.438 -8.992 1 96.88 95 ARG A C 1
ATOM 704 O O . ARG A 1 95 ? -10.594 -22.406 -8.43 1 96.88 95 ARG A O 1
ATOM 711 N N . ALA A 1 96 ? -11.391 -23.422 -10.273 1 96.81 96 ALA A N 1
ATOM 712 C CA . ALA A 1 96 ? -11.367 -22.219 -11.086 1 96.81 96 ALA A C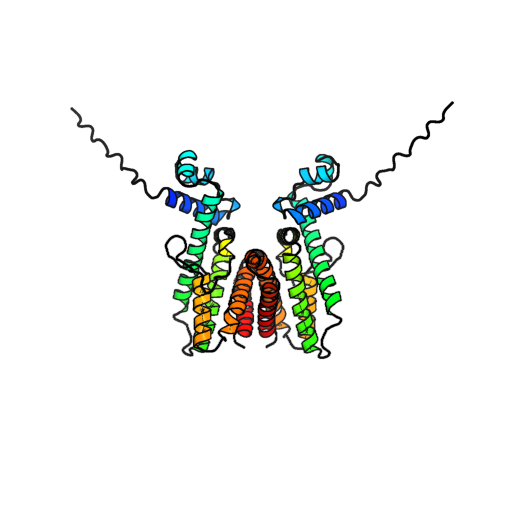A 1
ATOM 713 C C . ALA A 1 96 ? -12.32 -21.156 -10.531 1 96.81 96 ALA A C 1
ATOM 715 O O . ALA A 1 96 ? -12.016 -19.969 -10.57 1 96.81 96 ALA A O 1
ATOM 716 N N . ALA A 1 97 ? -13.406 -21.625 -10.023 1 97 97 ALA A N 1
ATOM 717 C CA . ALA A 1 97 ? -14.391 -20.703 -9.453 1 97 97 ALA A CA 1
ATOM 718 C C . ALA A 1 97 ? -13.852 -20.031 -8.203 1 97 97 ALA A C 1
ATOM 720 O O . ALA A 1 97 ? -14.047 -18.828 -8 1 97 97 ALA A O 1
ATOM 721 N N . ALA A 1 98 ? -13.148 -20.766 -7.359 1 97.69 98 ALA A N 1
ATOM 722 C CA . ALA A 1 98 ? -12.57 -20.219 -6.133 1 97.69 98 ALA A CA 1
ATOM 723 C C . ALA A 1 98 ? -11.508 -19.172 -6.445 1 97.69 98 ALA A C 1
ATOM 725 O O . ALA A 1 98 ? -11.461 -18.109 -5.82 1 97.69 98 ALA A O 1
ATOM 726 N N . ILE A 1 99 ? -10.711 -19.484 -7.426 1 97.75 99 ILE A N 1
ATOM 727 C CA . ILE A 1 99 ? -9.641 -18.562 -7.828 1 97.75 99 ILE A CA 1
ATOM 728 C C . ILE A 1 99 ? -10.25 -17.297 -8.422 1 97.75 99 ILE A C 1
ATOM 730 O O . ILE A 1 99 ? -9.836 -16.188 -8.086 1 97.75 99 ILE A O 1
ATOM 734 N N . ALA A 1 100 ? -11.266 -17.438 -9.273 1 97.25 100 ALA A N 1
ATOM 735 C CA . ALA A 1 100 ? -11.945 -16.297 -9.875 1 97.25 100 ALA A CA 1
ATOM 736 C C . ALA A 1 100 ? -12.609 -15.43 -8.805 1 97.25 100 ALA A C 1
ATOM 738 O O . ALA A 1 100 ? -12.602 -14.203 -8.906 1 97.25 100 ALA A O 1
ATOM 739 N N . HIS A 1 101 ? -13.148 -16.078 -7.828 1 97.56 101 HIS A N 1
ATOM 740 C CA . HIS A 1 101 ? -13.812 -15.359 -6.75 1 97.56 101 HIS A CA 1
ATOM 741 C C . HIS A 1 101 ? -12.82 -14.484 -5.988 1 97.56 101 HIS A C 1
ATOM 743 O O . HIS A 1 101 ? -13.094 -13.305 -5.742 1 97.56 101 HIS A O 1
ATOM 749 N N . LEU A 1 102 ? -11.672 -15.023 -5.633 1 98.12 102 LEU A N 1
ATOM 750 C CA . LEU A 1 102 ? -10.656 -14.234 -4.945 1 98.12 102 LEU A CA 1
ATOM 751 C C . LEU A 1 102 ? -10.188 -13.078 -5.816 1 98.12 102 LEU A C 1
ATOM 753 O O . LEU A 1 102 ? -9.984 -11.969 -5.316 1 98.12 102 LEU A O 1
ATOM 757 N N . ARG A 1 103 ? -10.039 -13.328 -7.109 1 98.06 103 ARG A N 1
ATOM 758 C CA . ARG A 1 103 ? -9.672 -12.273 -8.047 1 98.06 103 ARG A CA 1
ATOM 759 C C . ARG A 1 103 ? -10.641 -11.109 -7.965 1 98.06 103 ARG A C 1
ATOM 761 O O . ARG A 1 103 ? -10.227 -9.945 -7.891 1 98.06 103 ARG A O 1
ATOM 768 N N . GLU A 1 104 ? -11.875 -11.43 -7.926 1 98.06 104 GLU A N 1
ATOM 769 C CA . GLU A 1 104 ? -12.898 -10.391 -7.977 1 98.06 104 GLU A CA 1
ATOM 770 C C . GLU A 1 104 ? -13.039 -9.688 -6.629 1 98.06 104 GLU A C 1
ATOM 772 O O . GLU A 1 104 ? -13.375 -8.5 -6.57 1 98.06 104 GLU A O 1
ATOM 777 N N . VAL A 1 105 ? -12.734 -10.367 -5.535 1 97.81 105 VAL A N 1
ATOM 778 C CA . VAL A 1 105 ? -12.633 -9.688 -4.25 1 97.81 105 VAL A CA 1
ATOM 779 C C . VAL A 1 105 ? -11.555 -8.609 -4.316 1 97.81 105 VAL A C 1
ATOM 781 O O . VAL A 1 105 ? -11.781 -7.461 -3.934 1 97.81 105 VAL A O 1
ATOM 784 N N . GLY A 1 106 ? -10.352 -9.016 -4.82 1 98.25 106 GLY A N 1
ATOM 785 C CA . GLY A 1 106 ? -9.273 -8.055 -4.988 1 98.25 106 GLY A CA 1
ATOM 786 C C . GLY A 1 106 ? -9.625 -6.91 -5.914 1 98.25 106 GLY A C 1
ATOM 787 O O . GLY A 1 106 ? -9.328 -5.75 -5.617 1 98.25 106 GLY A O 1
ATOM 788 N N . ARG A 1 107 ? -10.273 -7.23 -7.02 1 97.94 107 ARG A N 1
ATOM 789 C CA . ARG A 1 107 ? -10.688 -6.207 -7.977 1 97.94 107 ARG A CA 1
ATOM 790 C C . ARG A 1 107 ? -11.664 -5.223 -7.336 1 97.94 107 ARG A C 1
ATOM 792 O O . ARG A 1 107 ? -11.547 -4.012 -7.531 1 97.94 107 ARG A O 1
ATOM 799 N N . GLY A 1 108 ? -12.641 -5.742 -6.586 1 97.88 108 GLY A N 1
ATOM 800 C CA . GLY A 1 108 ? -13.586 -4.883 -5.895 1 97.88 108 GLY A CA 1
ATOM 801 C C . GLY A 1 108 ? -12.922 -3.928 -4.922 1 97.88 108 GLY A C 1
ATOM 802 O O . GLY A 1 108 ? -13.328 -2.77 -4.805 1 97.88 108 GLY A O 1
ATOM 803 N N . TYR A 1 109 ? -11.922 -4.41 -4.199 1 97.38 109 TYR A N 1
ATOM 804 C CA . TYR A 1 109 ? -11.125 -3.58 -3.295 1 97.38 109 TYR A CA 1
ATOM 805 C C . TYR A 1 109 ? -10.469 -2.43 -4.047 1 97.38 109 TYR A C 1
ATOM 807 O O . TYR A 1 109 ? -10.609 -1.268 -3.66 1 97.38 109 TYR A O 1
ATOM 815 N N . VAL A 1 110 ? -9.812 -2.744 -5.156 1 97.5 110 VAL A N 1
ATOM 816 C CA . VAL A 1 110 ? -9.055 -1.765 -5.93 1 97.5 110 VAL A CA 1
ATOM 817 C C . VAL A 1 110 ? -10.016 -0.776 -6.59 1 97.5 110 VAL A C 1
ATOM 819 O O . VAL A 1 110 ? -9.758 0.431 -6.605 1 97.5 110 VAL A O 1
ATOM 822 N N . LEU A 1 111 ? -11.117 -1.252 -7.074 1 96.5 111 LEU A N 1
ATOM 823 C CA . LEU A 1 111 ? -12.086 -0.392 -7.746 1 96.5 111 LEU A CA 1
ATOM 824 C C . LEU A 1 111 ? -12.68 0.621 -6.773 1 96.5 111 LEU A C 1
ATOM 826 O O . LEU A 1 111 ? -12.906 1.776 -7.137 1 96.5 111 LEU A O 1
ATOM 830 N N . PHE A 1 112 ? -12.914 0.189 -5.559 1 97.06 112 PHE A N 1
ATOM 831 C CA . PHE A 1 112 ? -13.414 1.132 -4.562 1 97.06 112 PHE A CA 1
ATOM 832 C C . PHE A 1 112 ? -12.414 2.27 -4.352 1 97.06 112 PHE A C 1
ATOM 834 O O . PHE A 1 112 ? -12.805 3.438 -4.305 1 97.06 112 PHE A O 1
ATOM 841 N N . ALA A 1 113 ? -11.18 1.904 -4.195 1 95.62 113 ALA A N 1
ATOM 842 C CA . ALA A 1 113 ? -10.141 2.906 -3.973 1 95.62 113 ALA A CA 1
ATOM 843 C C . ALA A 1 113 ? -10.07 3.895 -5.133 1 95.62 113 ALA A C 1
ATOM 845 O O . ALA A 1 113 ? -9.828 5.086 -4.926 1 95.62 113 ALA A O 1
ATOM 846 N N . LEU A 1 114 ? -10.273 3.461 -6.371 1 93.75 114 LEU A N 1
ATOM 847 C CA . LEU A 1 114 ? -10.211 4.305 -7.562 1 93.75 114 LEU A CA 1
ATOM 848 C C . LEU A 1 114 ? -11.453 5.188 -7.668 1 93.75 114 LEU A C 1
ATOM 850 O O . LEU A 1 114 ? -11.352 6.359 -8.039 1 93.75 114 LEU A O 1
ATOM 854 N N . GLU A 1 115 ? -12.578 4.676 -7.297 1 94.44 115 GLU A N 1
ATOM 855 C CA . GLU A 1 115 ? -13.844 5.371 -7.48 1 94.44 115 GLU A CA 1
ATOM 856 C C . GLU A 1 115 ? -14.125 6.324 -6.32 1 94.44 115 GLU A C 1
ATOM 858 O O . GLU A 1 115 ? -14.758 7.363 -6.504 1 94.44 115 GLU A O 1
ATOM 863 N N . GLU A 1 116 ? -13.672 5.918 -5.164 1 96.06 116 GLU A N 1
ATOM 864 C CA . GLU A 1 116 ? -13.906 6.691 -3.947 1 96.06 116 GLU A CA 1
ATOM 865 C C . GLU A 1 116 ? -12.609 6.918 -3.178 1 96.06 116 GLU A C 1
ATOM 867 O O . GLU A 1 116 ? -12.484 6.508 -2.023 1 96.06 116 GLU A O 1
ATOM 872 N N . PRO A 1 117 ? -11.734 7.656 -3.814 1 94.25 117 PRO A N 1
ATOM 873 C CA . PRO A 1 117 ? -10.414 7.801 -3.189 1 94.25 117 PRO A CA 1
ATOM 874 C C . PRO A 1 117 ? -10.477 8.477 -1.822 1 94.25 117 PRO A C 1
ATOM 876 O O . PRO A 1 117 ? -9.695 8.148 -0.927 1 94.25 117 PRO A O 1
ATOM 879 N N . GLY A 1 118 ? -11.375 9.422 -1.605 1 95.56 118 GLY A N 1
ATOM 880 C CA . GLY A 1 118 ? -11.516 10.062 -0.309 1 95.56 118 GLY A CA 1
ATOM 881 C C . GLY A 1 118 ? -12.023 9.125 0.771 1 95.56 118 GLY A C 1
ATOM 882 O O . GLY A 1 118 ? -11.5 9.117 1.888 1 95.56 118 GLY A O 1
ATOM 883 N N . LEU A 1 119 ? -13.016 8.344 0.425 1 96.75 119 LEU A N 1
ATOM 884 C CA . LEU A 1 119 ? -13.562 7.387 1.384 1 96.75 119 LEU A CA 1
ATOM 885 C C . LEU A 1 119 ? -12.555 6.273 1.665 1 96.75 119 LEU A C 1
ATOM 887 O O . LEU A 1 119 ? -12.492 5.758 2.783 1 96.75 119 LEU A O 1
ATOM 891 N N . PHE A 1 120 ? -11.812 5.906 0.678 1 95.69 120 PHE A N 1
ATOM 892 C CA . PHE A 1 120 ? -10.773 4.902 0.876 1 95.69 120 PHE A CA 1
ATOM 893 C C . PHE A 1 120 ? -9.75 5.383 1.893 1 95.69 120 PHE A C 1
ATOM 895 O O . PHE A 1 120 ? -9.43 4.672 2.848 1 95.69 120 PHE A O 1
ATOM 902 N N . ARG A 1 121 ? -9.305 6.57 1.671 1 93.31 121 ARG A N 1
ATOM 903 C CA . ARG A 1 121 ? -8.344 7.141 2.611 1 93.31 121 ARG A CA 1
ATOM 904 C C . ARG A 1 121 ? -8.945 7.254 4.008 1 93.31 121 ARG A C 1
ATOM 906 O O . ARG A 1 121 ? -8.258 7.035 5.008 1 93.31 121 ARG A O 1
ATOM 913 N N . MET A 1 122 ? -10.203 7.594 4.078 1 94.88 122 MET A N 1
ATOM 914 C CA . MET A 1 122 ? -10.883 7.684 5.367 1 94.88 122 MET A CA 1
ATOM 915 C C . MET A 1 122 ? -10.93 6.324 6.055 1 94.88 122 MET A C 1
ATOM 917 O O . MET A 1 122 ? -10.602 6.211 7.238 1 94.88 122 MET A O 1
ATOM 921 N N . ALA A 1 123 ? -11.273 5.332 5.305 1 93.38 123 ALA A N 1
ATOM 922 C CA . ALA A 1 123 ? -11.352 3.975 5.844 1 93.38 123 ALA A CA 1
ATOM 923 C C . ALA A 1 123 ? -9.992 3.521 6.375 1 93.38 123 ALA A C 1
ATOM 925 O O . ALA A 1 123 ? -9.906 2.916 7.445 1 93.38 123 ALA A O 1
ATOM 926 N N . MET A 1 124 ? -8.961 3.891 5.664 1 90.38 124 MET A N 1
ATOM 927 C CA . MET A 1 124 ? -7.617 3.412 5.992 1 90.38 124 MET A CA 1
ATOM 928 C C . MET A 1 124 ? -7.004 4.246 7.109 1 90.38 124 MET A C 1
ATOM 930 O O . MET A 1 124 ? -5.98 3.861 7.684 1 90.38 124 MET A O 1
ATOM 934 N N . SER A 1 125 ? -7.613 5.344 7.359 1 86.31 125 SER A N 1
ATOM 935 C CA . SER A 1 125 ? -7.094 6.184 8.43 1 86.31 125 SER A CA 1
ATOM 936 C C . SER A 1 125 ? -7.367 5.57 9.797 1 86.31 125 SER A C 1
ATOM 938 O O . SER A 1 125 ? -6.816 6.016 10.805 1 86.31 125 SER A O 1
ATOM 940 N N . GLU A 1 126 ? -8.234 4.562 9.82 1 76.44 126 GLU A N 1
ATOM 941 C CA . GLU A 1 126 ? -8.539 3.805 11.031 1 76.44 126 GLU A CA 1
ATOM 942 C C . GLU A 1 126 ? -7.512 2.707 11.273 1 76.44 126 GLU A C 1
ATOM 944 O O . GLU A 1 126 ? -7.359 1.798 10.453 1 76.44 126 GLU A O 1
ATOM 949 N N . PRO A 1 127 ? -6.82 2.766 12.391 1 68.88 127 PRO A N 1
ATOM 950 C CA . PRO A 1 127 ? -5.777 1.765 12.633 1 68.88 127 PRO A CA 1
ATOM 951 C C . PRO A 1 127 ? -6.305 0.334 12.547 1 68.88 127 PRO A C 1
ATOM 953 O O . PRO A 1 127 ? -5.609 -0.558 12.055 1 68.88 127 PRO A O 1
ATOM 956 N N . SER A 1 128 ? -7.484 0.121 13.047 1 66.44 128 SER A N 1
ATOM 957 C CA . SER A 1 128 ? -8.039 -1.229 13.055 1 66.44 128 SER A CA 1
ATOM 958 C C . SER A 1 128 ? -8.266 -1.741 11.633 1 66.44 128 SER A C 1
ATOM 960 O O . SER A 1 128 ? -8.375 -2.949 11.414 1 66.44 128 SER A O 1
ATOM 962 N N . ALA A 1 129 ? -8.359 -0.829 10.672 1 68.38 129 ALA A N 1
ATOM 963 C CA . ALA A 1 129 ? -8.539 -1.192 9.273 1 68.38 129 ALA A CA 1
ATOM 964 C C . ALA A 1 129 ? -7.285 -1.86 8.711 1 68.38 129 ALA A C 1
ATOM 966 O O . ALA A 1 129 ? -7.355 -2.588 7.719 1 68.38 129 ALA A O 1
ATOM 967 N N . LEU A 1 130 ? -6.188 -1.595 9.367 1 67 130 LEU A N 1
ATOM 968 C CA . LEU A 1 130 ? -4.918 -2.105 8.867 1 67 130 LEU A CA 1
ATOM 969 C C . LEU A 1 130 ? -4.441 -3.289 9.703 1 67 130 LEU A C 1
ATOM 971 O O . LEU A 1 130 ? -3.283 -3.699 9.609 1 67 130 LEU A O 1
ATOM 975 N N . ALA A 1 131 ? -5.414 -3.811 10.547 1 67.12 131 ALA A N 1
ATOM 976 C CA . ALA A 1 131 ? -5.102 -4.984 11.352 1 67.12 131 ALA A CA 1
ATOM 977 C C . ALA A 1 131 ? -5.574 -6.266 10.672 1 67.12 131 ALA A C 1
ATOM 979 O O . ALA A 1 131 ? -6.641 -6.289 10.055 1 67.12 131 ALA A O 1
ATOM 980 N N . LEU A 1 132 ? -4.598 -7.23 10.57 1 62.31 132 LEU A N 1
ATOM 981 C CA . LEU A 1 132 ? -5.004 -8.531 10.047 1 62.31 132 LEU A CA 1
ATOM 982 C C . LEU A 1 132 ? -6.055 -9.172 10.945 1 62.31 132 LEU A C 1
ATOM 984 O O . LEU A 1 132 ? -5.969 -9.078 12.172 1 62.31 132 LEU A O 1
ATOM 988 N N . PRO A 1 133 ? -7.121 -9.617 10.273 1 56.66 133 PRO A N 1
ATOM 989 C CA . PRO A 1 133 ? -8.07 -10.336 11.125 1 56.66 133 PRO A CA 1
ATOM 990 C C . PRO A 1 133 ? -7.438 -11.531 11.836 1 56.66 133 PRO A C 1
ATOM 992 O O . PRO A 1 133 ? -6.586 -12.211 11.266 1 56.66 133 PRO A O 1
ATOM 995 N N . ALA A 1 134 ? -7.395 -11.453 13.188 1 53.94 134 ALA A N 1
ATOM 996 C CA . ALA A 1 134 ? -6.98 -12.656 13.898 1 53.94 134 ALA A CA 1
ATOM 997 C C . ALA A 1 134 ? -8.008 -13.773 13.727 1 53.94 134 ALA A C 1
ATOM 999 O O . ALA A 1 134 ? -9.203 -13.516 13.617 1 53.94 134 ALA A O 1
ATOM 1000 N N . PRO A 1 135 ? -7.438 -14.977 13.227 1 49.34 135 PRO A N 1
ATOM 1001 C CA . PRO A 1 135 ? -8.375 -16.078 13.047 1 49.34 135 PRO A CA 1
ATOM 1002 C C . PRO A 1 135 ? -9.508 -16.062 14.078 1 49.34 135 PRO A C 1
ATOM 1004 O O . PRO A 1 135 ? -10.656 -16.375 13.742 1 49.34 135 PRO A O 1
ATOM 1007 N N . ASP A 1 136 ? -9.125 -15.938 15.336 1 47.62 136 ASP A N 1
ATOM 1008 C CA . ASP A 1 136 ? -10.117 -16.031 16.406 1 47.62 136 ASP A CA 1
ATOM 1009 C C . ASP A 1 136 ? -10.758 -14.664 16.672 1 47.62 136 ASP A C 1
ATOM 1011 O O . ASP A 1 136 ? -11.555 -14.523 17.594 1 47.62 136 ASP A O 1
ATOM 1015 N N . ALA A 1 137 ? -10.297 -13.883 15.922 1 51 137 ALA A N 1
ATOM 1016 C CA . ALA A 1 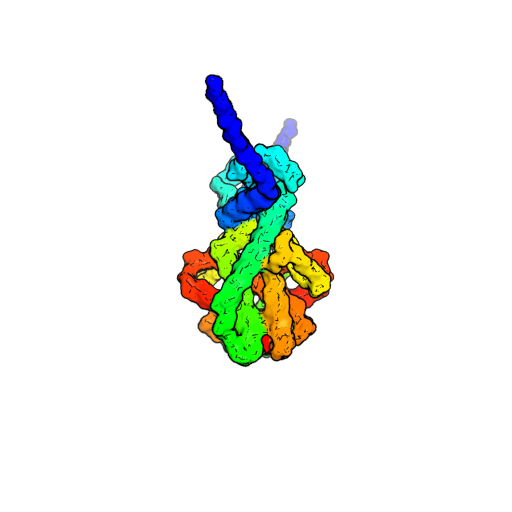137 ? -10.836 -12.57 16.266 1 51 137 ALA A CA 1
ATOM 1017 C C . ALA A 1 137 ? -12.289 -12.43 15.82 1 51 137 ALA A C 1
ATOM 1019 O O . ALA A 1 137 ? -12.656 -12.906 14.734 1 51 137 ALA A O 1
ATOM 1020 N N . ASP A 1 138 ? -13.188 -12.367 16.766 1 46.06 138 ASP A N 1
ATOM 1021 C CA . ASP A 1 138 ? -14.562 -11.953 16.469 1 46.06 138 ASP A CA 1
ATOM 1022 C C . ASP A 1 138 ? -14.594 -10.742 15.547 1 46.06 138 ASP A C 1
ATOM 1024 O O . ASP A 1 138 ? -14.133 -9.656 15.922 1 46.06 138 ASP A O 1
ATOM 1028 N N . HIS A 1 139 ? -14.484 -11.109 14.273 1 52.88 139 HIS A N 1
ATOM 1029 C CA . HIS A 1 139 ? -14.68 -10.039 13.305 1 52.88 139 HIS A CA 1
ATOM 1030 C C . HIS A 1 139 ? -16.016 -9.336 13.531 1 52.88 139 HIS A C 1
ATOM 1032 O O . HIS A 1 139 ? -16.594 -8.773 12.594 1 52.88 139 HIS A O 1
ATOM 1038 N N . GLY A 1 140 ? -16.531 -9.391 14.641 1 46.66 140 GLY A N 1
ATOM 1039 C CA . GLY A 1 140 ? -17.844 -8.836 14.914 1 46.66 140 GLY A CA 1
ATOM 1040 C C . GLY A 1 140 ? -18.266 -7.77 13.914 1 46.66 140 GLY A C 1
ATOM 1041 O O . GLY A 1 140 ? -17.438 -7.297 13.125 1 46.66 140 GLY A O 1
ATOM 1042 N N . PRO A 1 141 ? -19.578 -7.922 13.609 1 51.12 141 PRO A N 1
ATOM 1043 C CA . PRO A 1 141 ? -20.109 -6.824 12.797 1 51.12 141 PRO A CA 1
ATOM 1044 C C . PRO A 1 141 ? -19.594 -5.457 13.227 1 51.12 141 PRO A C 1
ATOM 1046 O O . PRO A 1 141 ? -19.328 -5.242 14.414 1 51.12 141 PRO A O 1
ATOM 1049 N N . ASP A 1 142 ? -18.703 -4.895 12.328 1 59.12 142 ASP A N 1
ATOM 1050 C CA . ASP A 1 142 ? -18.344 -3.506 12.594 1 59.12 142 ASP A CA 1
ATOM 1051 C C . ASP A 1 142 ? -19.516 -2.57 12.328 1 59.12 142 ASP A C 1
ATOM 1053 O O . ASP A 1 142 ? -20.375 -2.863 11.484 1 59.12 142 ASP A O 1
ATOM 1057 N N . TRP A 1 143 ? -19.766 -1.542 12.898 1 64.06 143 TRP A N 1
ATOM 1058 C CA . TRP A 1 143 ? -20.641 -0.368 12.93 1 64.06 143 TRP A CA 1
ATOM 1059 C C . TRP A 1 143 ? -22.109 -0.773 12.938 1 64.06 143 TRP A C 1
ATOM 1061 O O . TRP A 1 143 ? -22.734 -0.831 13.992 1 64.06 143 TRP A O 1
ATOM 1071 N N . ASP A 1 144 ? -22.703 -1.421 11.75 1 68.81 144 ASP A N 1
ATOM 1072 C CA . ASP A 1 144 ? -24.109 -1.768 11.641 1 68.81 144 ASP A CA 1
ATOM 1073 C C . ASP A 1 144 ? -24.281 -3.25 11.32 1 68.81 144 ASP A C 1
ATOM 1075 O O . ASP A 1 144 ? -25.281 -3.645 10.711 1 68.81 144 ASP A O 1
ATOM 1079 N N . GLY A 1 145 ? -23.219 -4.004 11.727 1 76.88 145 GLY A N 1
ATOM 1080 C CA . GLY A 1 145 ? -23.328 -5.438 11.508 1 76.88 145 GLY A CA 1
ATOM 1081 C C . GLY A 1 145 ? -22.922 -5.855 10.102 1 76.88 145 GLY A C 1
ATOM 1082 O O . GLY A 1 145 ? -22.906 -7.047 9.789 1 76.88 145 GLY A O 1
ATOM 1083 N N . ARG A 1 146 ? -22.625 -4.941 9.32 1 86.56 146 ARG A N 1
ATOM 1084 C CA . ARG A 1 146 ? -22.25 -5.262 7.945 1 86.56 146 ARG A CA 1
ATOM 1085 C C . ARG A 1 146 ? -20.781 -5.66 7.867 1 86.56 146 ARG A C 1
ATOM 1087 O O . ARG A 1 146 ? -19.953 -5.137 8.609 1 86.56 146 ARG A O 1
ATOM 1094 N N . PRO A 1 147 ? -20.484 -6.547 6.957 1 88.81 147 PRO A N 1
ATOM 1095 C CA . PRO A 1 147 ? -19.109 -7.047 6.883 1 88.81 147 PRO A CA 1
ATOM 1096 C C . PRO A 1 147 ? -18.125 -6 6.355 1 88.81 147 PRO A C 1
ATOM 1098 O O . PRO A 1 147 ? -18.484 -5.176 5.516 1 88.81 147 PRO A O 1
ATOM 1101 N N . LYS A 1 148 ? -16.938 -6.066 6.895 1 90.38 148 LYS A N 1
ATOM 1102 C CA . LYS A 1 148 ? -15.805 -5.305 6.395 1 90.38 148 LYS A CA 1
ATOM 1103 C C . LYS A 1 148 ? -15.086 -6.055 5.281 1 90.38 148 LYS A C 1
ATOM 1105 O O . LYS A 1 148 ? -15.406 -7.207 4.992 1 90.38 148 LYS A O 1
ATOM 1110 N N . PRO A 1 149 ? -14.164 -5.383 4.582 1 91.94 149 PRO A N 1
ATOM 1111 C CA . PRO A 1 149 ? -13.484 -6 3.439 1 91.94 149 PRO A CA 1
ATOM 1112 C C . PRO A 1 149 ? -12.805 -7.32 3.799 1 91.94 149 PRO A C 1
ATOM 1114 O O . PRO A 1 149 ? -12.773 -8.25 2.986 1 91.94 149 PRO A O 1
ATOM 1117 N N . ASP A 1 150 ? -12.32 -7.414 4.992 1 90.69 150 ASP A N 1
ATOM 1118 C CA . ASP A 1 150 ? -11.562 -8.602 5.379 1 90.69 150 ASP A CA 1
ATOM 1119 C C . ASP A 1 150 ? -12.461 -9.836 5.398 1 90.69 150 ASP A C 1
ATOM 1121 O O . ASP A 1 150 ? -11.992 -10.953 5.184 1 90.69 150 ASP A O 1
ATOM 1125 N N . HIS A 1 151 ? -13.742 -9.625 5.648 1 91.5 151 HIS A N 1
ATOM 1126 C CA . HIS A 1 151 ? -14.695 -10.727 5.605 1 91.5 151 HIS A CA 1
ATOM 1127 C C . HIS A 1 151 ? -14.68 -11.414 4.246 1 91.5 151 HIS A C 1
ATOM 1129 O O . HIS A 1 151 ? -14.633 -12.648 4.168 1 91.5 151 HIS A O 1
ATOM 1135 N N . TYR A 1 152 ? -14.68 -10.688 3.223 1 94.81 152 TYR A N 1
ATOM 1136 C CA . TYR A 1 152 ? -14.742 -11.227 1.868 1 94.81 152 TYR A CA 1
ATOM 1137 C C . TYR A 1 152 ? -13.414 -11.875 1.482 1 94.81 152 TYR A C 1
ATOM 1139 O O . TYR A 1 152 ? -13.398 -12.898 0.788 1 94.81 152 TYR A O 1
ATOM 1147 N N . LEU A 1 153 ? -12.32 -11.312 1.939 1 95.88 153 LEU A N 1
ATOM 1148 C CA . LEU A 1 153 ? -11.016 -11.922 1.698 1 95.88 153 LEU A CA 1
ATOM 1149 C C . LEU A 1 153 ? -10.922 -13.289 2.367 1 95.88 153 LEU A C 1
ATOM 1151 O O . LEU A 1 153 ? -10.562 -14.281 1.724 1 95.88 153 LEU A O 1
ATOM 1155 N N . MET A 1 154 ? -11.32 -13.336 3.625 1 94.81 154 MET A N 1
ATOM 1156 C CA . MET A 1 154 ? -11.195 -14.578 4.383 1 94.81 154 MET A CA 1
ATOM 1157 C C . MET A 1 154 ? -12.133 -15.641 3.828 1 94.81 154 MET A C 1
ATOM 1159 O O . MET A 1 154 ? -11.758 -16.812 3.738 1 94.81 154 MET A O 1
ATOM 1163 N N . ALA A 1 155 ? -13.312 -15.227 3.451 1 95.56 155 ALA A N 1
ATOM 1164 C CA . ALA A 1 155 ? -14.25 -16.172 2.842 1 95.56 155 ALA A CA 1
ATOM 1165 C C . ALA A 1 155 ? -13.688 -16.719 1.537 1 95.56 155 ALA A C 1
A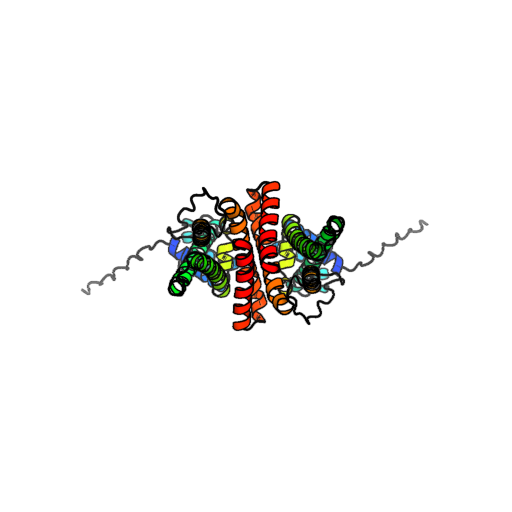TOM 1167 O O . ALA A 1 155 ? -13.844 -17.922 1.249 1 95.56 155 ALA A O 1
ATOM 1168 N N . ALA A 1 156 ? -13.039 -15.875 0.78 1 97.12 156 ALA A N 1
ATOM 1169 C CA . ALA A 1 156 ? -12.453 -16.312 -0.483 1 97.12 156 ALA A CA 1
ATOM 1170 C C . ALA A 1 156 ? -11.305 -17.297 -0.243 1 97.12 156 ALA A C 1
ATOM 1172 O O . ALA A 1 156 ? -11.148 -18.281 -0.969 1 97.12 156 ALA A O 1
ATOM 1173 N N . LEU A 1 157 ? -10.469 -17.047 0.755 1 97.38 157 LEU A N 1
ATOM 1174 C CA . LEU A 1 157 ? -9.367 -17.938 1.075 1 97.38 157 LEU A CA 1
ATOM 1175 C C . LEU A 1 157 ? -9.883 -19.281 1.585 1 97.38 157 LEU A C 1
ATOM 1177 O O . LEU A 1 157 ? -9.305 -20.328 1.276 1 97.38 157 LEU A O 1
ATOM 1181 N N . ASP A 1 158 ? -10.969 -19.266 2.334 1 97.19 158 ASP A N 1
ATOM 1182 C CA . ASP A 1 158 ? -11.602 -20.5 2.797 1 97.19 158 ASP A CA 1
ATOM 1183 C C . ASP A 1 158 ? -12.047 -21.359 1.621 1 97.19 158 ASP A C 1
ATOM 1185 O O . ASP A 1 158 ? -11.898 -22.578 1.648 1 97.19 158 ASP A O 1
ATOM 1189 N N . ARG A 1 159 ? -12.586 -20.703 0.594 1 97.31 159 ARG A N 1
ATOM 1190 C CA . ARG A 1 159 ? -13 -21.438 -0.603 1 97.31 159 ARG A CA 1
ATOM 1191 C C . ARG A 1 159 ? -11.805 -22.109 -1.268 1 97.31 159 ARG A C 1
ATOM 1193 O O . ARG A 1 159 ? -11.922 -23.25 -1.746 1 97.31 159 ARG A O 1
ATOM 1200 N N . LEU A 1 160 ? -10.68 -21.438 -1.289 1 98.44 160 LEU A N 1
ATOM 1201 C CA . LEU A 1 160 ? -9.477 -22.031 -1.88 1 98.44 160 LEU A CA 1
ATOM 1202 C C . LEU A 1 160 ? -9.023 -23.25 -1.095 1 98.44 160 LEU A C 1
ATOM 1204 O O . LEU A 1 160 ? -8.586 -24.234 -1.683 1 98.44 160 LEU A O 1
ATOM 1208 N N . VAL A 1 161 ? -9.125 -23.172 0.212 1 98.25 161 VAL A N 1
ATOM 1209 C CA . VAL A 1 161 ? -8.742 -24.281 1.067 1 98.25 161 VAL A CA 1
ATOM 1210 C C . VAL A 1 161 ? -9.68 -25.469 0.819 1 98.25 161 VAL A C 1
ATOM 1212 O O . VAL A 1 161 ? -9.234 -26.609 0.72 1 98.25 161 VAL A O 1
ATOM 1215 N N . GLU A 1 162 ? -10.945 -25.219 0.674 1 98.06 162 GLU A N 1
ATOM 1216 C CA . GLU A 1 162 ? -11.961 -26.25 0.473 1 98.06 162 GLU A CA 1
ATOM 1217 C C . GLU A 1 162 ? -11.695 -27.047 -0.799 1 98.06 162 GLU A C 1
ATOM 1219 O O . GLU A 1 162 ? -11.93 -28.266 -0.836 1 98.06 162 GLU A O 1
ATOM 1224 N N . VAL A 1 163 ? -11.195 -26.391 -1.772 1 97.88 163 VAL A N 1
ATOM 1225 C CA . VAL A 1 163 ? -10.969 -27.062 -3.047 1 97.88 163 VAL A CA 1
ATOM 1226 C C . VAL A 1 163 ? -9.5 -27.484 -3.156 1 97.88 163 VAL A C 1
ATOM 1228 O O . VAL A 1 163 ? -9.023 -27.781 -4.25 1 97.88 163 VAL A O 1
ATOM 1231 N N . GLU A 1 164 ? -8.727 -27.297 -2.082 1 97.62 164 GLU A N 1
ATOM 1232 C CA . GLU A 1 164 ? -7.348 -27.75 -1.927 1 97.62 164 GLU A CA 1
ATOM 1233 C C . GLU A 1 164 ? -6.41 -26.984 -2.857 1 97.62 164 GLU A C 1
ATOM 1235 O O . GLU A 1 164 ? -5.41 -27.531 -3.326 1 97.62 164 GLU A O 1
ATOM 1240 N N . ALA A 1 165 ? -6.801 -25.766 -3.182 1 97.88 165 ALA A N 1
ATOM 1241 C CA . ALA A 1 165 ? -5.938 -24.875 -3.959 1 97.88 165 ALA A CA 1
ATOM 1242 C C . ALA A 1 165 ? -4.977 -24.125 -3.053 1 97.88 165 ALA A C 1
ATOM 1244 O O . ALA A 1 165 ? -4.016 -23.5 -3.527 1 97.88 165 ALA A O 1
ATOM 1245 N N . LEU A 1 166 ? -5.27 -24.188 -1.789 1 97.88 166 LEU A N 1
ATOM 1246 C CA . LEU A 1 166 ? -4.457 -23.547 -0.756 1 97.88 166 LEU A CA 1
ATOM 1247 C C . LEU A 1 166 ? -4.422 -24.406 0.507 1 97.88 166 LEU A C 1
ATOM 1249 O O . LEU A 1 166 ? -5.457 -24.906 0.953 1 97.88 166 LEU A O 1
ATOM 1253 N N . SER A 1 167 ? -3.254 -24.625 1.02 1 97 167 SER A N 1
ATOM 1254 C CA . SER A 1 167 ? -3.143 -25.359 2.271 1 97 167 SER A CA 1
ATOM 1255 C C . SER A 1 167 ? -3.588 -24.516 3.457 1 97 167 SER A C 1
ATOM 1257 O O . SER A 1 167 ? -3.297 -23.312 3.516 1 97 167 SER A O 1
ATOM 1259 N N . PRO A 1 168 ? -4.227 -25.078 4.418 1 96.38 168 PRO A N 1
ATOM 1260 C CA . PRO A 1 168 ? -4.652 -24.328 5.602 1 96.38 168 PRO A CA 1
ATOM 1261 C C . PRO A 1 168 ? -3.494 -23.625 6.305 1 96.38 168 PRO A C 1
ATOM 1263 O O . PRO A 1 168 ? -3.66 -22.516 6.816 1 96.38 168 PRO A O 1
ATOM 1266 N N . GLU A 1 169 ? -2.352 -24.172 6.289 1 94.88 169 GLU A N 1
ATOM 1267 C CA . GLU A 1 169 ? -1.191 -23.609 6.977 1 94.88 169 GLU A CA 1
ATOM 1268 C C . GLU A 1 169 ? -0.673 -22.375 6.258 1 94.88 169 GLU A C 1
ATOM 1270 O O . GLU A 1 169 ? 0.069 -21.578 6.84 1 94.88 169 GLU A O 1
ATOM 1275 N N . SER A 1 170 ? -1.105 -22.219 4.992 1 96.06 170 SER A N 1
ATOM 1276 C CA . SER A 1 170 ? -0.613 -21.109 4.188 1 96.06 170 SER A CA 1
ATOM 1277 C C . SER A 1 170 ? -1.555 -19.906 4.262 1 96.06 170 SER A C 1
ATOM 1279 O O . SER A 1 170 ? -1.264 -18.844 3.709 1 96.06 170 SER A O 1
ATOM 1281 N N . VAL A 1 171 ? -2.66 -20.031 4.98 1 95.25 171 VAL A N 1
ATOM 1282 C CA . VAL A 1 171 ? -3.727 -19.031 4.957 1 95.25 171 VAL A CA 1
ATOM 1283 C C . VAL A 1 171 ? -3.221 -17.719 5.543 1 95.25 171 VAL A C 1
ATOM 1285 O O . VAL A 1 171 ? -3.438 -16.641 4.969 1 95.25 171 VAL A O 1
ATOM 1288 N N . PRO A 1 172 ? -2.418 -17.688 6.633 1 92.06 172 PRO A N 1
ATOM 1289 C CA . PRO A 1 172 ? -1.966 -16.406 7.164 1 92.06 172 PRO A CA 1
ATOM 1290 C C . PRO A 1 172 ? -1.066 -15.641 6.188 1 92.06 172 PRO A C 1
ATOM 1292 O O . PRO A 1 172 ? -1.246 -14.438 5.98 1 92.06 172 PRO A O 1
ATOM 1295 N N . GLY A 1 173 ? -0.159 -16.344 5.555 1 94 173 GLY A N 1
ATOM 1296 C CA . GLY A 1 173 ? 0.697 -15.727 4.555 1 94 173 GLY A CA 1
ATOM 1297 C C . GLY A 1 173 ? -0.06 -15.273 3.32 1 94 173 GLY A C 1
ATOM 1298 O O . GLY A 1 173 ? 0.214 -14.203 2.779 1 94 173 GLY A O 1
ATOM 1299 N N . ALA A 1 174 ? -1.037 -16.078 2.939 1 97.06 174 ALA A N 1
ATOM 1300 C CA . ALA A 1 174 ? -1.864 -15.742 1.784 1 97.06 174 ALA A CA 1
ATOM 1301 C C . ALA A 1 174 ? -2.695 -14.492 2.053 1 97.06 174 ALA A C 1
ATOM 1303 O O . ALA A 1 174 ? -2.818 -13.617 1.187 1 97.06 174 ALA A O 1
ATOM 1304 N N . ALA A 1 175 ? -3.266 -14.43 3.234 1 95.06 175 ALA A N 1
ATOM 1305 C CA . ALA A 1 175 ? -4.062 -13.266 3.613 1 95.06 175 ALA A CA 1
ATOM 1306 C C . ALA A 1 175 ? -3.223 -11.984 3.576 1 95.06 175 ALA A C 1
ATOM 1308 O O . ALA A 1 175 ? -3.646 -10.977 3.014 1 95.06 175 ALA A O 1
ATOM 1309 N N . LEU A 1 176 ? -2.039 -12.055 4.125 1 94.56 176 LEU A N 1
ATOM 1310 C CA . LEU A 1 176 ? -1.149 -10.898 4.156 1 94.56 176 LEU A CA 1
ATOM 1311 C C . LEU A 1 176 ? -0.731 -10.5 2.746 1 94.56 176 LEU A C 1
ATOM 1313 O O . LEU A 1 176 ? -0.7 -9.312 2.418 1 94.56 176 LEU A O 1
ATOM 1317 N N . ALA A 1 177 ? -0.458 -11.469 1.894 1 97.5 177 ALA A N 1
ATOM 1318 C CA . ALA A 1 177 ? -0.066 -11.188 0.515 1 97.5 177 ALA A CA 1
ATOM 1319 C C . ALA A 1 177 ? -1.208 -10.539 -0.259 1 97.5 177 ALA A C 1
ATOM 1321 O O . ALA A 1 177 ? -0.995 -9.57 -0.991 1 97.5 177 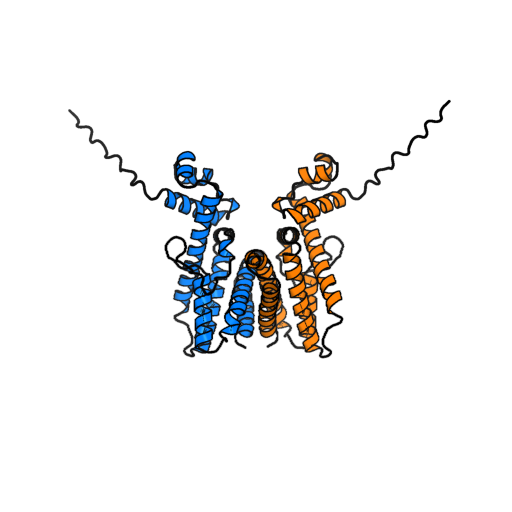ALA A O 1
ATOM 1322 N N . CYS A 1 178 ? -2.385 -11.094 -0.122 1 97.62 178 CYS A N 1
ATOM 1323 C CA . CYS A 1 178 ? -3.553 -10.539 -0.802 1 97.62 178 CYS A CA 1
ATOM 1324 C C . CYS A 1 178 ? -3.82 -9.109 -0.353 1 97.62 178 CYS A C 1
ATOM 1326 O O . CYS A 1 178 ? -4.031 -8.227 -1.183 1 97.62 178 CYS A O 1
ATOM 1328 N N . TRP A 1 179 ? -3.766 -8.906 0.92 1 95.19 179 TRP A N 1
ATOM 1329 C CA . TRP A 1 179 ? -4.02 -7.582 1.469 1 95.19 179 TRP A CA 1
ATOM 1330 C C . TRP A 1 179 ? -2.949 -6.594 1.016 1 95.19 179 TRP A C 1
ATOM 1332 O O . TRP A 1 179 ? -3.27 -5.508 0.521 1 95.19 179 TRP A O 1
ATOM 1342 N N . ALA A 1 180 ? -1.723 -6.992 1.177 1 95.94 180 ALA A N 1
ATOM 1343 C CA . ALA A 1 180 ? -0.612 -6.125 0.793 1 95.94 180 ALA A CA 1
ATOM 1344 C C . ALA A 1 180 ? -0.705 -5.73 -0.678 1 95.94 180 ALA A C 1
ATOM 1346 O O . ALA A 1 180 ? -0.542 -4.559 -1.026 1 95.94 180 ALA A O 1
ATOM 1347 N N . THR A 1 181 ? -0.986 -6.664 -1.517 1 97.75 181 THR A N 1
ATOM 1348 C CA . THR A 1 181 ? -1.026 -6.426 -2.955 1 97.75 181 THR A CA 1
ATOM 1349 C C . THR A 1 181 ? -2.191 -5.508 -3.32 1 97.75 181 THR A C 1
ATOM 1351 O O . THR A 1 181 ? -2.01 -4.52 -4.031 1 97.75 181 THR A O 1
ATOM 1354 N N . ALA A 1 182 ? -3.357 -5.832 -2.812 1 96.81 182 ALA A N 1
ATOM 1355 C CA . ALA A 1 182 ? -4.531 -5.02 -3.125 1 96.81 182 ALA A CA 1
ATOM 1356 C C . ALA A 1 182 ? -4.383 -3.605 -2.572 1 96.81 182 ALA A C 1
ATOM 1358 O O . ALA A 1 182 ? -4.695 -2.629 -3.256 1 96.81 182 ALA A O 1
ATOM 1359 N N . HIS A 1 183 ? -3.947 -3.531 -1.354 1 94.12 183 HIS A N 1
ATOM 1360 C CA . HIS A 1 183 ? -3.754 -2.221 -0.742 1 94.12 183 HIS A CA 1
ATOM 1361 C C . HIS A 1 183 ? -2.676 -1.427 -1.472 1 94.12 183 HIS A C 1
ATOM 1363 O O . HIS A 1 183 ? -2.852 -0.237 -1.743 1 94.12 183 HIS A O 1
ATOM 1369 N N . GLY A 1 184 ? -1.57 -2.088 -1.755 1 94.94 184 GLY A N 1
ATOM 1370 C CA . GLY A 1 184 ? -0.521 -1.427 -2.516 1 94.94 184 GLY A CA 1
ATOM 1371 C C . GLY A 1 184 ? -0.994 -0.908 -3.859 1 94.94 184 GLY A C 1
ATOM 1372 O O . GLY A 1 184 ? -0.725 0.241 -4.219 1 94.94 184 GLY A O 1
ATOM 1373 N N . LEU A 1 185 ? -1.686 -1.733 -4.586 1 95.12 185 LEU A N 1
ATOM 1374 C CA . LEU A 1 185 ? -2.219 -1.338 -5.883 1 95.12 185 LEU A CA 1
ATOM 1375 C C . LEU A 1 185 ? -3.18 -0.162 -5.738 1 95.12 185 LEU A C 1
ATOM 1377 O O . LEU A 1 185 ? -3.133 0.783 -6.531 1 95.12 185 LEU A O 1
ATOM 1381 N N . SER A 1 186 ? -4.004 -0.181 -4.711 1 94.69 186 SER A N 1
ATOM 1382 C CA . SER A 1 186 ? -5.008 0.848 -4.453 1 94.69 186 SER A CA 1
ATOM 1383 C C . SER A 1 186 ? -4.355 2.176 -4.086 1 94.69 186 SER A C 1
ATOM 1385 O O . SER A 1 186 ? -4.93 3.242 -4.32 1 94.69 186 SER A O 1
ATOM 1387 N N . THR A 1 187 ? -3.242 2.092 -3.51 1 90.56 187 THR A N 1
ATOM 1388 C CA . THR A 1 187 ? -2.502 3.289 -3.125 1 90.56 187 THR A CA 1
ATOM 1389 C C . THR A 1 187 ? -1.737 3.857 -4.316 1 90.56 187 THR A C 1
ATOM 1391 O O . THR A 1 187 ? -1.652 5.078 -4.48 1 90.56 187 THR A O 1
ATOM 1394 N N . LEU A 1 188 ? -1.229 3.045 -5.168 1 88.56 188 LEU A N 1
ATOM 1395 C CA . LEU A 1 188 ? -0.346 3.471 -6.25 1 88.56 188 LEU A CA 1
ATOM 1396 C C . LEU A 1 188 ? -1.152 3.941 -7.453 1 88.56 188 LEU A C 1
ATOM 1398 O O . LEU A 1 188 ? -0.797 4.934 -8.094 1 88.56 188 LEU A O 1
ATOM 1402 N N . LEU A 1 189 ? -2.219 3.299 -7.77 1 89.25 189 LEU A N 1
ATOM 1403 C CA . LEU A 1 189 ? -2.904 3.471 -9.047 1 89.25 189 LEU A CA 1
ATOM 1404 C C . LEU A 1 189 ? -3.482 4.875 -9.164 1 89.25 189 LEU A C 1
ATOM 1406 O O . LEU A 1 189 ? -3.424 5.488 -10.234 1 89.25 189 LEU A O 1
ATOM 1410 N N . PRO A 1 190 ? -4.004 5.402 -8.109 1 80.62 190 PRO A N 1
ATOM 1411 C CA . PRO A 1 190 ? -4.523 6.762 -8.266 1 80.62 190 PRO A CA 1
ATOM 1412 C C . PRO A 1 190 ? -3.449 7.758 -8.695 1 80.62 190 PRO A C 1
ATOM 1414 O O . PRO A 1 190 ? -3.758 8.766 -9.344 1 80.62 190 PRO A O 1
ATOM 1417 N N . ASN A 1 191 ? -2.252 7.496 -8.375 1 76 191 ASN A N 1
ATOM 1418 C CA . ASN A 1 191 ? -1.152 8.375 -8.758 1 76 191 ASN A CA 1
ATOM 1419 C C . ASN A 1 191 ? -0.626 8.039 -10.148 1 76 191 ASN A C 1
ATOM 1421 O O . ASN A 1 191 ? -0.105 8.906 -10.852 1 76 191 ASN A O 1
ATOM 1425 N N . LEU A 1 192 ? -0.75 6.809 -10.516 1 75.19 192 LEU A N 1
ATOM 1426 C CA . LEU A 1 192 ? -0.244 6.332 -11.797 1 75.19 192 LEU A CA 1
ATOM 1427 C C . LEU A 1 192 ? -1.279 6.535 -12.898 1 75.19 192 LEU A C 1
ATOM 1429 O O . LEU A 1 192 ? -0.928 6.645 -14.078 1 75.19 192 LEU A O 1
ATOM 1433 N N . SER A 1 193 ? -2.385 6.559 -12.523 1 64.12 193 SER A N 1
ATOM 1434 C CA . SER A 1 193 ? -3.518 6.469 -13.438 1 64.12 193 SER A CA 1
ATOM 1435 C C . SER A 1 193 ? -3.658 7.734 -14.273 1 64.12 193 SER A C 1
ATOM 1437 O O . SER A 1 193 ? -4.219 7.703 -15.367 1 64.12 193 SER A O 1
ATOM 1439 N N . THR A 1 194 ? -3.109 8.695 -13.766 1 66.31 194 THR A N 1
ATOM 1440 C CA . THR A 1 194 ? -3.254 9.922 -14.539 1 66.31 194 THR A CA 1
ATOM 1441 C C . THR A 1 194 ? -2.51 9.82 -15.867 1 66.31 194 THR A C 1
ATOM 1443 O O . THR A 1 194 ? -2.852 10.508 -16.828 1 66.31 194 THR A O 1
ATOM 1446 N N . ALA A 1 195 ? -1.703 8.883 -15.914 1 71.94 195 ALA A N 1
ATOM 1447 C CA . ALA A 1 195 ? -0.91 8.711 -17.125 1 71.94 195 ALA A CA 1
ATOM 1448 C C . ALA A 1 195 ? -1.34 7.465 -17.891 1 71.94 195 ALA A C 1
ATOM 1450 O O . ALA A 1 195 ? -0.801 7.168 -18.953 1 71.94 195 ALA A O 1
ATOM 1451 N N . MET A 1 196 ? -2.445 6.855 -17.344 1 80.5 196 MET A N 1
ATOM 1452 C CA . MET A 1 196 ? -2.877 5.586 -17.922 1 80.5 196 MET A CA 1
ATOM 1453 C C . MET A 1 196 ? -4.266 5.719 -18.547 1 80.5 196 MET A C 1
ATOM 1455 O O . MET A 1 196 ? -5.129 6.406 -18 1 80.5 196 MET A O 1
ATOM 1459 N N . SER A 1 197 ? -4.395 5.066 -19.688 1 86.38 197 SER A N 1
ATOM 1460 C CA . SER A 1 197 ? -5.75 4.879 -20.188 1 86.38 197 SER A CA 1
ATOM 1461 C C . SER A 1 197 ? -6.543 3.916 -19.312 1 86.38 197 SER A C 1
ATOM 1463 O O . SER A 1 197 ? -5.973 3.209 -18.484 1 86.38 197 SER A O 1
ATOM 1465 N N . SER A 1 198 ? -7.836 3.977 -19.438 1 88.38 198 SER A N 1
ATOM 1466 C CA . SER A 1 198 ? -8.695 3.049 -18.719 1 88.38 198 SER A CA 1
ATOM 1467 C C . SER A 1 198 ? -8.305 1.601 -18.984 1 88.38 198 SER A C 1
ATOM 1469 O O . SER A 1 198 ? -8.266 0.775 -18.078 1 88.38 198 SER A O 1
ATOM 1471 N N . ASP A 1 199 ? -7.941 1.354 -20.219 1 91.5 199 ASP A N 1
ATOM 1472 C CA . ASP A 1 199 ? -7.555 0.002 -20.609 1 91.5 199 ASP A CA 1
ATOM 1473 C C . ASP A 1 199 ? -6.23 -0.4 -19.969 1 91.5 199 ASP A C 1
ATOM 1475 O O . ASP A 1 199 ? -6.066 -1.54 -19.516 1 91.5 199 ASP A O 1
ATOM 1479 N N . GLU A 1 200 ? -5.363 0.525 -19.938 1 89 200 GLU A N 1
ATOM 1480 C CA . GLU A 1 200 ? -4.066 0.258 -19.312 1 89 200 GLU A CA 1
ATOM 1481 C C . GLU A 1 200 ? -4.211 -0.013 -17.828 1 89 200 GLU A C 1
ATOM 1483 O O . GLU A 1 200 ? -3.541 -0.895 -17.281 1 89 200 GLU A O 1
ATOM 1488 N N . ARG A 1 201 ? -5.082 0.75 -17.234 1 92.44 201 ARG A N 1
ATOM 1489 C CA . ARG A 1 201 ? -5.344 0.578 -15.812 1 92.44 201 ARG A CA 1
ATOM 1490 C C . ARG A 1 201 ? -5.93 -0.801 -15.523 1 92.44 201 ARG A C 1
ATOM 1492 O O . ARG A 1 201 ? -5.473 -1.497 -14.609 1 92.44 201 ARG A O 1
ATOM 1499 N N . GLN A 1 202 ? -6.879 -1.163 -16.344 1 93.69 202 GLN A N 1
ATOM 1500 C CA . GLN A 1 202 ? -7.504 -2.469 -16.172 1 93.69 202 GLN A CA 1
ATOM 1501 C C . GLN A 1 202 ? -6.508 -3.596 -16.422 1 93.69 202 GLN A C 1
ATOM 1503 O O . GLN A 1 202 ? -6.484 -4.59 -15.695 1 93.69 202 GLN A O 1
ATOM 1508 N N . ALA A 1 203 ? -5.691 -3.406 -17.422 1 94.25 203 ALA A N 1
ATOM 1509 C CA . ALA A 1 203 ? -4.672 -4.406 -17.734 1 94.25 203 ALA A CA 1
ATOM 1510 C C . ALA A 1 203 ? -3.672 -4.543 -16.578 1 94.25 203 ALA A C 1
ATOM 1512 O O . ALA A 1 203 ? -3.213 -5.648 -16.281 1 94.25 203 ALA A O 1
ATOM 1513 N N . GLY A 1 204 ? -3.344 -3.416 -15.984 1 94 204 GLY A N 1
ATOM 1514 C CA . GLY A 1 204 ? -2.449 -3.434 -14.836 1 94 204 GLY A CA 1
ATOM 1515 C C . GLY A 1 204 ? -3.029 -4.164 -13.641 1 94 204 GLY A C 1
ATOM 1516 O O . GLY A 1 204 ? -2.348 -4.977 -13.016 1 94 204 GLY A O 1
ATOM 1517 N N . ILE A 1 205 ? -4.277 -3.879 -13.398 1 97.06 205 ILE A N 1
ATOM 1518 C CA . ILE A 1 205 ? -4.965 -4.551 -12.305 1 97.06 205 ILE A CA 1
ATOM 1519 C C . ILE A 1 205 ? -4.992 -6.055 -12.555 1 97.06 205 ILE A C 1
ATOM 1521 O O . ILE A 1 205 ? -4.648 -6.844 -11.672 1 97.06 205 ILE A O 1
ATOM 1525 N N . ASP A 1 206 ? -5.309 -6.449 -13.766 1 97.56 206 ASP A N 1
ATOM 1526 C CA . ASP A 1 206 ? -5.383 -7.863 -14.133 1 97.56 206 ASP A CA 1
ATOM 1527 C C . ASP A 1 206 ? -4.02 -8.539 -13.992 1 97.56 206 ASP A C 1
ATOM 1529 O O . ASP A 1 206 ? -3.918 -9.641 -13.453 1 97.56 206 ASP A O 1
ATOM 1533 N N . ALA A 1 207 ? -3.037 -7.859 -14.469 1 96.88 207 ALA A N 1
ATOM 1534 C CA . ALA A 1 207 ? -1.693 -8.43 -14.43 1 96.88 207 ALA A CA 1
ATOM 1535 C C . ALA A 1 207 ? -1.247 -8.688 -12.992 1 96.88 207 ALA A C 1
ATOM 1537 O O . ALA A 1 207 ? -0.719 -9.758 -12.672 1 96.88 207 ALA A O 1
ATOM 1538 N N . VAL A 1 208 ? -1.454 -7.758 -12.117 1 98.19 208 VAL A N 1
ATOM 1539 C CA . VAL A 1 208 ? -1.026 -7.855 -10.727 1 98.19 208 VAL A CA 1
ATOM 1540 C C . VAL A 1 208 ? -1.807 -8.961 -10.023 1 98.19 208 VAL A C 1
ATOM 1542 O O . VAL A 1 208 ? -1.223 -9.797 -9.32 1 98.19 208 VAL A O 1
ATOM 1545 N N . LEU A 1 209 ? -3.113 -8.984 -10.219 1 98.5 209 LEU A N 1
ATOM 1546 C CA . LEU A 1 209 ? -3.928 -10 -9.555 1 98.5 209 LEU A CA 1
ATOM 1547 C C . LEU A 1 209 ? -3.602 -11.391 -10.094 1 98.5 209 LEU A C 1
ATOM 1549 O O . LEU A 1 209 ? -3.607 -12.367 -9.336 1 98.5 209 L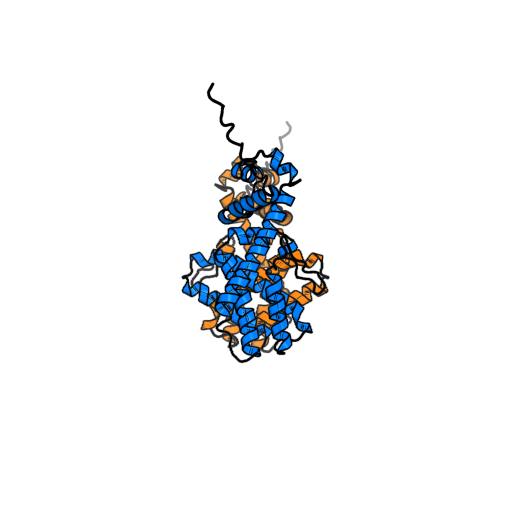EU A O 1
ATOM 1553 N N . ASP A 1 210 ? -3.307 -11.5 -11.391 1 97.81 210 ASP A N 1
ATOM 1554 C CA . ASP A 1 210 ? -2.92 -12.781 -11.969 1 97.81 210 ASP A CA 1
ATOM 1555 C C . ASP A 1 210 ? -1.627 -13.305 -11.344 1 97.81 210 ASP A C 1
ATOM 1557 O O . ASP A 1 210 ? -1.519 -14.492 -11.031 1 97.81 210 ASP A O 1
ATOM 1561 N N . ILE A 1 211 ? -0.692 -12.445 -11.211 1 98.25 211 ILE A N 1
ATOM 1562 C CA . ILE A 1 211 ? 0.59 -12.812 -10.625 1 98.25 211 ILE A CA 1
ATOM 1563 C C . ILE A 1 211 ? 0.381 -13.289 -9.188 1 98.25 211 ILE A C 1
ATOM 1565 O O . ILE A 1 211 ? 0.924 -14.32 -8.789 1 98.25 211 ILE A O 1
ATOM 1569 N N . LEU A 1 212 ? -0.385 -12.539 -8.406 1 98.62 212 LEU A N 1
ATOM 1570 C CA . LEU A 1 212 ? -0.69 -12.914 -7.031 1 98.62 212 LEU A CA 1
ATOM 1571 C C . LEU A 1 212 ? -1.337 -14.297 -6.969 1 98.62 212 LEU A C 1
ATOM 1573 O O . LEU A 1 212 ? -0.897 -15.156 -6.207 1 98.62 212 LEU A O 1
ATOM 1577 N N . LEU A 1 213 ? -2.334 -14.508 -7.832 1 98.38 213 LEU A N 1
ATOM 1578 C CA . LEU A 1 213 ? -3.109 -15.742 -7.789 1 98.38 213 LEU A CA 1
ATOM 1579 C C . LEU A 1 213 ? -2.262 -16.922 -8.227 1 98.38 213 LEU A C 1
ATOM 1581 O O . LEU A 1 213 ? -2.381 -18.016 -7.668 1 98.38 213 LEU A O 1
ATOM 1585 N N . LYS A 1 214 ? -1.444 -16.703 -9.227 1 97.5 214 LYS A N 1
ATOM 1586 C CA . LYS A 1 214 ? -0.518 -17.75 -9.641 1 97.5 214 LYS A CA 1
ATOM 1587 C C . LYS A 1 214 ? 0.413 -18.156 -8.5 1 97.5 214 LYS A C 1
ATOM 1589 O O . LYS A 1 214 ? 0.704 -19.344 -8.305 1 97.5 214 LYS A O 1
ATOM 1594 N N . GLY A 1 215 ? 0.837 -17.203 -7.688 1 98 215 GLY A N 1
ATOM 1595 C CA . GLY A 1 215 ? 1.728 -17.484 -6.57 1 98 215 GLY A CA 1
ATOM 1596 C C . GLY A 1 215 ? 1.043 -18.188 -5.422 1 98 215 GLY A C 1
ATOM 1597 O O . GLY A 1 215 ? 1.684 -18.938 -4.676 1 98 215 GLY A O 1
ATOM 1598 N N . LEU A 1 216 ? -0.224 -17.953 -5.285 1 97.38 216 LEU A N 1
ATOM 1599 C CA . LEU A 1 216 ? -0.998 -18.547 -4.195 1 97.38 216 LEU A CA 1
ATOM 1600 C C . LEU A 1 216 ? -1.358 -20 -4.504 1 97.38 216 LEU A C 1
ATOM 1602 O O . LEU A 1 216 ? -1.416 -20.828 -3.6 1 97.38 216 LEU A O 1
ATOM 1606 N N . THR A 1 217 ? -1.612 -20.266 -5.785 1 93.75 217 THR A N 1
ATOM 1607 C CA . THR A 1 217 ? -2.275 -21.531 -6.102 1 93.75 217 THR A CA 1
ATOM 1608 C C . THR A 1 217 ? -1.373 -22.406 -6.961 1 93.75 217 THR A C 1
ATOM 1610 O O . THR A 1 217 ? -1.732 -23.547 -7.285 1 93.75 217 THR A O 1
ATOM 1613 N N . GLY A 1 218 ? -0.208 -21.891 -7.387 1 83.25 218 GLY A N 1
ATOM 1614 C CA . GLY A 1 218 ? 0.675 -22.656 -8.242 1 83.25 218 GLY A CA 1
ATOM 1615 C C . GLY A 1 218 ? 1.675 -23.5 -7.461 1 83.25 218 GLY A C 1
ATOM 1616 O O . GLY A 1 218 ? 1.833 -23.312 -6.25 1 83.25 218 GLY A O 1
ATOM 1617 N N . MET B 1 1 ? 50.531 48.531 23.781 1 31.97 1 MET B N 1
ATOM 1618 C CA . MET B 1 1 ? 49.438 48.625 22.812 1 31.97 1 MET B CA 1
ATOM 1619 C C . MET B 1 1 ? 49 47.219 22.391 1 31.97 1 MET B C 1
ATOM 1621 O O . MET B 1 1 ? 49.781 46.438 21.828 1 31.97 1 MET B O 1
ATOM 1625 N N . ALA B 1 2 ? 48.031 46.594 23.047 1 38.5 2 ALA B N 1
ATOM 1626 C CA . ALA B 1 2 ? 47.562 45.219 22.859 1 38.5 2 ALA B CA 1
ATOM 1627 C C . ALA B 1 2 ? 47.062 44.969 21.438 1 38.5 2 ALA B C 1
ATOM 1629 O O . ALA B 1 2 ? 46.312 45.781 20.906 1 38.5 2 ALA B O 1
ATOM 1630 N N . ARG B 1 3 ? 47.812 44.375 20.531 1 40.22 3 ARG B N 1
ATOM 1631 C CA . ARG B 1 3 ? 47.438 44.031 19.172 1 40.22 3 ARG B CA 1
ATOM 1632 C C . ARG B 1 3 ? 46.125 43.25 19.141 1 40.22 3 ARG B C 1
ATOM 1634 O O . ARG B 1 3 ? 46.031 42.219 19.797 1 40.22 3 ARG B O 1
ATOM 1641 N N . PRO B 1 4 ? 44.938 43.875 18.953 1 40.41 4 PRO B N 1
ATOM 1642 C CA . PRO B 1 4 ? 43.719 43.062 19.016 1 40.41 4 PRO B CA 1
ATOM 1643 C C . PRO B 1 4 ? 43.75 41.875 18.078 1 40.41 4 PRO B C 1
ATOM 1645 O O . PRO B 1 4 ? 44.219 42 16.938 1 40.41 4 PRO B O 1
ATOM 1648 N N . THR B 1 5 ? 44.25 40.719 18.453 1 37.41 5 THR B N 1
ATOM 1649 C CA . THR B 1 5 ? 44.156 39.5 17.688 1 37.41 5 THR B CA 1
ATOM 1650 C C . THR B 1 5 ? 42.781 39.312 17.094 1 37.41 5 THR B C 1
ATOM 1652 O O . THR B 1 5 ? 41.781 39.25 17.812 1 37.41 5 THR B O 1
ATOM 1655 N N . GLY B 1 6 ? 42.375 40.125 16.078 1 35.31 6 GLY B N 1
ATOM 1656 C CA . GLY B 1 6 ? 41.125 39.969 15.359 1 35.31 6 GLY B CA 1
ATOM 1657 C C . GLY B 1 6 ? 40.75 38.5 15.109 1 35.31 6 GLY B C 1
ATOM 1658 O O . GLY B 1 6 ? 41.5 37.781 14.445 1 35.31 6 GLY B O 1
ATOM 1659 N N . GLU B 1 7 ? 40.344 37.75 16.109 1 38.78 7 GLU B N 1
ATOM 1660 C CA . GLU B 1 7 ? 39.781 36.438 15.906 1 38.78 7 GLU B CA 1
ATOM 1661 C C . GLU B 1 7 ? 39.031 36.344 14.578 1 38.78 7 GLU B C 1
ATOM 1663 O O . GLU B 1 7 ? 38.156 37.156 14.297 1 38.78 7 GLU B O 1
ATOM 1668 N N . ARG B 1 8 ? 39.75 36 13.516 1 37.16 8 ARG B N 1
ATOM 1669 C CA . ARG B 1 8 ? 39.125 35.688 12.234 1 37.16 8 ARG B CA 1
ATOM 1670 C C . ARG B 1 8 ? 37.75 35.062 12.414 1 37.16 8 ARG B C 1
ATOM 1672 O O . ARG B 1 8 ? 37.594 34.062 13.117 1 37.16 8 ARG B O 1
ATOM 1679 N N . ARG B 1 9 ? 36.75 35.906 12.555 1 37.16 9 ARG B N 1
ATOM 1680 C CA . ARG B 1 9 ? 35.375 35.406 12.344 1 37.16 9 ARG B CA 1
ATOM 1681 C C . ARG B 1 9 ? 35.375 34.25 11.352 1 37.16 9 ARG B C 1
ATOM 1683 O O . ARG B 1 9 ? 35.812 34.406 10.219 1 37.16 9 ARG B O 1
ATOM 1690 N N . SER B 1 10 ? 35.781 33.125 11.742 1 37.41 10 SER B N 1
ATOM 1691 C CA . SER B 1 10 ? 35.562 31.938 10.922 1 37.41 10 SER B CA 1
ATOM 1692 C C . SER B 1 10 ? 34.375 32.125 9.977 1 37.41 10 SER B C 1
ATOM 1694 O O . SER B 1 10 ? 33.281 32.469 10.406 1 37.41 10 SER B O 1
ATOM 1696 N N . THR B 1 11 ? 34.562 32.75 8.859 1 36.38 11 THR B N 1
ATOM 1697 C CA . THR B 1 11 ? 33.594 32.719 7.777 1 36.38 11 THR B CA 1
ATOM 1698 C C . THR B 1 11 ? 32.75 31.438 7.875 1 36.38 11 THR B C 1
ATOM 1700 O O . THR B 1 11 ? 33.281 30.344 8.062 1 36.38 11 THR B O 1
ATOM 1703 N N . TYR B 1 12 ? 31.766 31.484 8.781 1 38.06 12 TYR B N 1
ATOM 1704 C CA . TYR B 1 12 ? 30.766 30.453 8.531 1 38.06 12 TYR B CA 1
ATOM 1705 C C . TYR B 1 12 ? 30.859 29.953 7.094 1 38.06 12 TYR B C 1
ATOM 1707 O O . TYR B 1 12 ? 30.656 30.734 6.148 1 38.06 12 TYR B O 1
ATOM 1715 N N . HIS B 1 13 ? 31.984 29.5 6.668 1 40.47 13 HIS B N 1
ATOM 1716 C CA . HIS B 1 13 ? 31.828 28.766 5.418 1 40.47 13 HIS B CA 1
ATOM 1717 C C . HIS B 1 13 ? 30.344 28.531 5.098 1 40.47 13 HIS B C 1
ATOM 1719 O O . HIS B 1 13 ? 29.609 28.016 5.93 1 40.47 13 HIS B O 1
ATOM 1725 N N . HIS B 1 14 ? 29.609 29.594 4.691 1 45.31 14 HIS B N 1
ATOM 1726 C CA . HIS B 1 14 ? 28.266 29.578 4.105 1 45.31 14 HIS B CA 1
ATOM 1727 C C . HIS B 1 14 ? 27.906 28.188 3.57 1 45.31 14 HIS B C 1
ATOM 1729 O O . HIS B 1 14 ? 28.172 27.891 2.4 1 45.31 14 HIS B O 1
ATOM 1735 N N . GLY B 1 15 ? 28.391 27.141 3.975 1 52.97 15 GLY B N 1
ATOM 1736 C CA . GLY B 1 15 ? 27.891 25.828 3.588 1 52.97 15 GLY B CA 1
ATOM 1737 C C . GLY B 1 15 ? 26.453 25.859 3.086 1 52.97 15 GLY B C 1
ATOM 1738 O O . GLY B 1 15 ? 25.766 26.859 3.242 1 52.97 15 GLY B O 1
ATOM 1739 N N . ASN B 1 16 ? 26.016 25 1.894 1 79.44 16 ASN B N 1
ATOM 1740 C CA . ASN B 1 16 ? 24.797 25.031 1.104 1 79.44 16 ASN B CA 1
ATOM 1741 C C . ASN B 1 16 ? 23.547 25.031 1.995 1 79.44 16 ASN B C 1
ATOM 1743 O O . ASN B 1 16 ? 23.188 23.984 2.549 1 79.44 16 ASN B O 1
ATOM 1747 N N . LEU B 1 17 ? 23.328 26.297 2.637 1 86.56 17 LEU B N 1
ATOM 1748 C CA . LEU B 1 17 ? 22.141 26.469 3.469 1 86.56 17 LEU B CA 1
ATOM 1749 C C . LEU B 1 17 ? 21 25.609 2.955 1 86.56 17 LEU B C 1
ATOM 1751 O O . LEU B 1 17 ? 20.234 25.047 3.744 1 86.56 17 LEU B O 1
ATOM 1755 N N . ARG B 1 18 ? 21 25.562 1.746 1 89.25 18 ARG B N 1
ATOM 1756 C CA . ARG B 1 18 ? 19.953 24.734 1.154 1 89.25 18 ARG B CA 1
ATOM 1757 C C . ARG B 1 18 ? 20.062 23.297 1.644 1 89.25 18 ARG B C 1
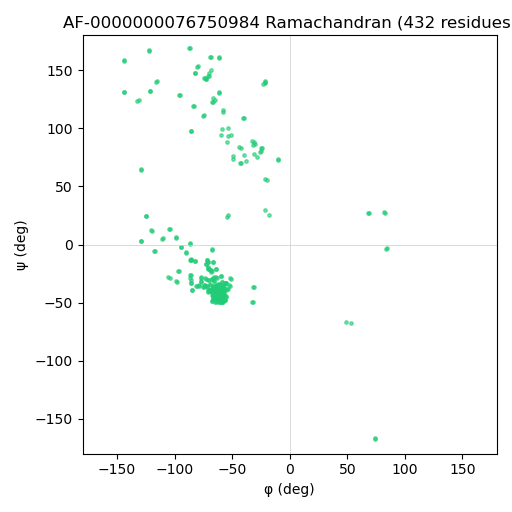ATOM 1759 O O . ARG B 1 18 ? 19.062 22.703 2.066 1 89.25 18 ARG B O 1
ATOM 1766 N N . LEU B 1 19 ? 21.266 22.812 1.638 1 91.25 19 LEU B N 1
ATOM 1767 C CA . LEU B 1 19 ? 21.484 21.438 2.064 1 91.25 19 LEU B CA 1
ATOM 1768 C C . LEU B 1 19 ? 21.266 21.281 3.568 1 91.25 19 LEU B C 1
ATOM 1770 O O . LEU B 1 19 ? 20.75 20.281 4.031 1 91.25 19 LEU B O 1
ATOM 1774 N N . ALA B 1 20 ? 21.688 22.234 4.293 1 92.69 20 ALA B N 1
ATOM 1775 C CA . ALA B 1 20 ? 21.484 22.219 5.742 1 92.69 20 ALA B CA 1
ATOM 1776 C C . ALA B 1 20 ? 20 22.172 6.094 1 92.69 20 ALA B C 1
ATOM 1778 O O . ALA B 1 20 ? 19.594 21.469 7.02 1 92.69 20 ALA B O 1
ATOM 1779 N N . LEU B 1 21 ? 19.25 22.938 5.383 1 93.31 21 LEU B N 1
ATOM 1780 C CA . LEU B 1 21 ? 17.797 22.969 5.602 1 93.31 21 LEU B CA 1
ATOM 1781 C C . LEU B 1 21 ? 17.188 21.609 5.262 1 93.31 21 LEU B C 1
ATOM 1783 O O . LEU B 1 21 ? 16.344 21.109 6.012 1 93.31 21 LEU B O 1
ATOM 1787 N N . ILE B 1 22 ? 17.609 21.047 4.188 1 93.94 22 ILE B N 1
ATOM 1788 C CA . ILE B 1 22 ? 17.094 19.75 3.766 1 93.94 22 ILE B CA 1
ATOM 1789 C C . ILE B 1 22 ? 17.453 18.688 4.801 1 93.94 22 ILE B C 1
ATOM 1791 O O . ILE B 1 22 ? 16.625 17.859 5.176 1 93.94 22 ILE B O 1
ATOM 1795 N N . ASP B 1 23 ? 18.703 18.781 5.348 1 95.06 23 ASP B N 1
ATOM 1796 C CA . ASP B 1 23 ? 19.141 17.828 6.355 1 95.06 23 ASP B CA 1
ATOM 1797 C C . ASP B 1 23 ? 18.312 17.953 7.633 1 95.06 23 ASP B C 1
ATOM 1799 O O . ASP B 1 23 ? 17.938 16.953 8.242 1 95.06 23 ASP B O 1
ATOM 1803 N N . ALA B 1 24 ? 18.109 19.109 7.992 1 95.19 24 ALA B N 1
ATOM 1804 C CA . ALA B 1 24 ? 17.266 19.344 9.156 1 95.19 24 ALA B CA 1
ATOM 1805 C C . ALA B 1 24 ? 15.852 18.812 8.93 1 95.19 24 ALA B C 1
ATOM 1807 O O . ALA B 1 24 ? 15.242 18.219 9.836 1 95.19 24 ALA B O 1
ATOM 1808 N N . GLY B 1 25 ? 15.328 19.062 7.73 1 96 25 GLY B N 1
ATOM 1809 C CA . GLY B 1 25 ? 14.039 18.5 7.363 1 96 25 GLY B CA 1
ATOM 1810 C C . GLY B 1 25 ? 13.992 16.984 7.453 1 96 25 GLY B C 1
ATOM 1811 O O . GLY B 1 25 ? 13.008 16.422 7.918 1 96 25 GLY B O 1
ATOM 1812 N N . MET B 1 26 ? 15.07 16.359 7.027 1 96.5 26 MET B N 1
ATOM 1813 C CA . MET B 1 26 ? 15.203 14.906 7.133 1 96.5 26 MET B CA 1
ATOM 1814 C C . MET B 1 26 ? 15.133 14.461 8.586 1 96.5 26 MET B C 1
ATOM 1816 O O . MET B 1 26 ? 14.484 13.461 8.906 1 96.5 26 MET B O 1
ATOM 1820 N N . GLY B 1 27 ? 15.828 15.156 9.422 1 96.5 27 GLY B N 1
ATOM 1821 C CA . GLY B 1 27 ? 15.789 14.852 10.844 1 96.5 27 GLY B CA 1
ATOM 1822 C C . GLY B 1 27 ? 14.391 14.914 11.43 1 96.5 27 GLY B C 1
ATOM 1823 O O . GLY B 1 27 ? 13.977 14.016 12.156 1 96.5 27 GLY B O 1
ATOM 1824 N N . LEU B 1 28 ? 13.68 15.961 11.094 1 95.5 28 LEU B N 1
ATOM 1825 C CA . LEU B 1 28 ? 12.305 16.109 11.562 1 95.5 28 LEU B CA 1
ATOM 1826 C C . LEU B 1 28 ? 11.406 15.023 11 1 95.5 28 LEU B C 1
ATOM 1828 O O . LEU B 1 28 ? 10.586 14.453 11.719 1 95.5 28 LEU B O 1
ATOM 1832 N N . ALA B 1 29 ? 11.594 14.703 9.75 1 96.31 29 ALA B N 1
ATOM 1833 C CA . ALA B 1 29 ? 10.797 13.672 9.094 1 96.31 29 ALA B CA 1
ATOM 1834 C C . ALA B 1 29 ? 11.047 12.305 9.727 1 96.31 29 ALA B C 1
ATOM 1836 O O . ALA B 1 29 ? 10.133 11.484 9.828 1 96.31 29 ALA B O 1
ATOM 1837 N N . SER B 1 30 ? 12.266 12.062 10.078 1 96.38 30 SER B N 1
ATOM 1838 C CA . SER B 1 30 ? 12.625 10.773 10.664 1 96.38 30 SER B CA 1
ATOM 1839 C C . SER B 1 30 ? 11.828 10.5 11.93 1 96.38 30 SER B C 1
ATOM 1841 O O . SER B 1 30 ? 11.406 9.359 12.172 1 96.38 30 SER B O 1
ATOM 1843 N N . THR B 1 31 ? 11.492 11.516 12.672 1 92.44 31 THR B N 1
ATOM 1844 C CA . THR B 1 31 ? 10.828 11.352 13.961 1 92.44 31 THR B CA 1
ATOM 1845 C C . THR B 1 31 ? 9.32 11.539 13.82 1 92.44 31 THR B C 1
ATOM 1847 O O . THR B 1 31 ? 8.539 10.867 14.484 1 92.44 31 THR B O 1
ATOM 1850 N N . GLY B 1 32 ? 8.969 12.43 12.867 1 92.5 32 GLY B N 1
ATOM 1851 C CA . GLY B 1 32 ? 7.562 12.781 12.867 1 92.5 32 GLY B CA 1
ATOM 1852 C C . GLY B 1 32 ? 6.91 12.648 11.508 1 92.5 32 GLY B C 1
ATOM 1853 O O . GLY B 1 32 ? 5.719 12.922 11.344 1 92.5 32 GLY B O 1
ATOM 1854 N N . GLY B 1 33 ? 7.656 12.195 10.539 1 94.56 33 GLY B N 1
ATOM 1855 C CA . GLY B 1 33 ? 7.098 12.086 9.203 1 94.56 33 GLY B CA 1
ATOM 1856 C C . GLY B 1 33 ? 6.945 13.43 8.508 1 94.56 33 GLY B C 1
ATOM 1857 O O . GLY B 1 33 ? 7.48 14.438 8.977 1 94.56 33 GLY B O 1
ATOM 1858 N N . PRO B 1 34 ? 6.215 13.461 7.41 1 94 34 PRO B N 1
ATOM 1859 C CA . PRO B 1 34 ? 6.062 14.695 6.637 1 94 34 PRO B CA 1
ATOM 1860 C C . PRO B 1 34 ? 5.359 15.805 7.426 1 94 34 PRO B C 1
ATOM 1862 O O . PRO B 1 34 ? 5.621 16.984 7.203 1 94 34 PRO B O 1
ATOM 1865 N N . GLU B 1 35 ? 4.531 15.453 8.328 1 89.44 35 GLU B N 1
ATOM 1866 C CA . GLU B 1 35 ? 3.768 16.406 9.117 1 89.44 35 GLU B CA 1
ATOM 1867 C C . GLU B 1 35 ? 4.68 17.203 10.047 1 89.44 35 GLU B C 1
ATOM 1869 O O . GLU B 1 35 ? 4.352 18.344 10.43 1 89.44 35 GLU B O 1
ATOM 1874 N N . ALA B 1 36 ? 5.75 16.672 10.32 1 93.44 36 ALA B N 1
ATOM 1875 C CA . ALA B 1 36 ? 6.676 17.297 11.258 1 93.44 36 ALA B CA 1
ATOM 1876 C C . ALA B 1 36 ? 7.59 18.297 10.539 1 93.44 36 ALA B C 1
ATOM 1878 O O . ALA B 1 36 ? 8.289 19.078 11.18 1 93.44 36 ALA B O 1
ATOM 1879 N N . VAL B 1 37 ? 7.617 18.266 9.234 1 94.38 37 VAL B N 1
ATOM 1880 C CA . VAL B 1 37 ? 8.516 19.109 8.453 1 94.38 37 VAL B CA 1
ATOM 1881 C C . VAL B 1 37 ? 7.875 20.469 8.219 1 94.38 37 VAL B C 1
ATOM 1883 O O . VAL B 1 37 ? 7.047 20.641 7.32 1 94.38 37 VAL B O 1
ATOM 1886 N N . VAL B 1 38 ? 8.25 21.438 9.047 1 90.44 38 VAL B N 1
ATOM 1887 C CA . VAL B 1 38 ? 7.785 22.812 8.984 1 90.44 38 VAL B CA 1
ATOM 1888 C C . VAL B 1 38 ? 8.977 23.75 8.797 1 90.44 38 VAL B C 1
ATOM 1890 O O . VAL B 1 38 ? 9.992 23.625 9.492 1 90.44 38 VAL B O 1
ATOM 1893 N N . LEU B 1 39 ? 8.844 24.641 7.863 1 88.38 39 LEU B N 1
ATOM 1894 C CA . LEU B 1 39 ? 9.984 25.469 7.488 1 88.38 39 LEU B CA 1
ATOM 1895 C C . LEU B 1 39 ? 10.461 26.297 8.672 1 88.38 39 LEU B C 1
ATOM 1897 O O . LEU B 1 39 ? 11.664 26.469 8.875 1 88.38 39 LEU B O 1
ATOM 1901 N N . ARG B 1 40 ? 9.523 26.859 9.477 1 86.38 40 ARG B N 1
ATOM 1902 C CA . ARG B 1 40 ? 9.891 27.688 10.617 1 86.38 40 ARG B CA 1
ATOM 1903 C C . ARG B 1 40 ? 10.688 26.891 11.641 1 86.38 40 ARG B C 1
ATOM 1905 O O . ARG B 1 40 ? 11.672 27.391 12.195 1 86.38 40 ARG B O 1
ATOM 1912 N N . GLU B 1 41 ? 10.266 25.688 11.836 1 88.94 41 GLU B N 1
ATOM 1913 C CA . GLU B 1 41 ? 10.961 24.828 12.789 1 88.94 41 GLU B CA 1
ATOM 1914 C C . GLU B 1 41 ? 12.328 24.406 12.266 1 88.94 41 GLU B C 1
ATOM 1916 O O . GLU B 1 41 ? 13.297 24.312 13.023 1 88.94 41 GLU B O 1
ATOM 1921 N N . VAL B 1 42 ? 12.359 24.125 11.016 1 91.12 42 VAL B N 1
ATOM 1922 C CA . VAL B 1 42 ? 13.617 23.734 10.375 1 91.12 42 VAL B CA 1
ATOM 1923 C C . VAL B 1 42 ? 14.609 24.891 10.438 1 91.12 42 VAL B C 1
ATOM 1925 O O . VAL B 1 42 ? 15.773 24.703 10.797 1 91.12 42 VAL B O 1
ATOM 1928 N N . ALA B 1 43 ? 14.141 26.062 10.141 1 90.25 43 ALA B N 1
ATOM 1929 C CA . ALA B 1 43 ? 14.977 27.266 10.188 1 90.25 43 ALA B CA 1
ATOM 1930 C C . ALA B 1 43 ? 15.555 27.469 11.586 1 90.25 43 ALA B C 1
ATOM 1932 O O . ALA B 1 43 ? 16.75 27.734 11.742 1 90.25 43 ALA B O 1
ATOM 1933 N N . ARG B 1 44 ? 14.758 27.297 12.562 1 89.75 44 ARG B N 1
ATOM 1934 C CA . ARG B 1 44 ? 15.172 27.438 13.953 1 89.75 44 ARG B CA 1
ATOM 1935 C C . ARG B 1 44 ? 16.25 26.422 14.312 1 89.75 44 ARG B C 1
ATOM 1937 O O . ARG B 1 44 ? 17.25 26.781 14.938 1 89.75 44 ARG B O 1
ATOM 1944 N N . SER B 1 45 ? 16.016 25.297 13.891 1 89.06 45 SER B N 1
ATOM 1945 C CA . SER B 1 45 ? 16.922 24.203 14.234 1 89.06 45 SER B CA 1
ATOM 1946 C C . SER B 1 45 ? 18.297 24.422 13.609 1 89.06 45 SER B C 1
ATOM 1948 O O . SER B 1 45 ? 19.312 23.984 14.156 1 89.06 45 SER B O 1
ATOM 1950 N N . VAL B 1 46 ? 18.391 25.062 12.445 1 90.38 46 VAL B N 1
ATOM 1951 C CA . VAL B 1 46 ? 19.641 25.297 11.734 1 90.38 46 VAL B CA 1
ATOM 1952 C C . VAL B 1 46 ? 20.25 26.625 12.164 1 90.38 46 VAL B C 1
ATOM 1954 O O . VAL B 1 46 ? 21.375 26.969 11.789 1 90.38 46 VAL B O 1
ATOM 1957 N N . GLY B 1 47 ? 19.484 27.391 12.977 1 90.69 47 GLY B N 1
ATOM 1958 C CA . GLY B 1 47 ? 20.016 28.625 13.539 1 90.69 47 GLY B CA 1
ATOM 1959 C C . GLY B 1 47 ? 19.906 29.797 12.578 1 90.69 47 GLY B C 1
ATOM 1960 O O . GLY B 1 47 ? 20.797 30.656 12.555 1 90.69 47 GLY B O 1
ATOM 1961 N N . VAL B 1 48 ? 18.953 29.797 11.68 1 89.19 48 VAL B N 1
ATOM 1962 C CA . VAL B 1 48 ? 18.75 30.906 10.766 1 89.19 48 VAL B CA 1
ATOM 1963 C C . VAL B 1 48 ? 17.328 31.453 10.914 1 89.19 48 VAL B C 1
ATOM 1965 O O . VAL B 1 48 ? 16.484 30.812 11.531 1 89.19 48 VAL B O 1
ATOM 1968 N N . THR B 1 49 ? 17.188 32.625 10.312 1 85.19 49 THR B N 1
ATOM 1969 C CA . THR B 1 49 ? 15.859 33.219 10.328 1 85.19 49 THR B CA 1
ATOM 1970 C C . THR B 1 49 ? 14.977 32.594 9.25 1 85.19 49 THR B C 1
ATOM 1972 O O . THR B 1 49 ? 15.484 32.031 8.273 1 85.19 49 THR B O 1
ATOM 1975 N N . ALA B 1 50 ? 13.625 32.594 9.477 1 81.81 50 ALA B N 1
ATOM 1976 C CA . ALA B 1 50 ? 12.664 32.125 8.477 1 81.81 50 ALA B CA 1
ATOM 1977 C C . ALA B 1 50 ? 12.891 32.812 7.137 1 81.81 50 ALA B C 1
ATOM 1979 O O . ALA B 1 50 ? 12.789 32.188 6.082 1 81.81 50 ALA B O 1
ATOM 1980 N N . ASN B 1 51 ? 13.266 34.031 7.203 1 84.25 51 ASN B N 1
ATOM 1981 C CA . ASN B 1 51 ? 13.5 34.812 5.992 1 84.25 51 ASN B CA 1
ATOM 1982 C C . ASN B 1 51 ? 14.68 34.25 5.195 1 84.25 51 ASN B C 1
ATOM 1984 O O . ASN B 1 51 ? 14.633 34.188 3.965 1 84.25 51 ASN B O 1
ATOM 1988 N N . ALA B 1 52 ? 15.648 33.938 5.836 1 84.62 52 ALA B N 1
ATOM 1989 C CA . ALA B 1 52 ? 16.812 33.344 5.184 1 84.62 52 ALA B CA 1
ATOM 1990 C C . ALA B 1 52 ? 16.453 32.031 4.5 1 84.62 52 ALA B C 1
ATOM 1992 O O . ALA B 1 52 ? 16.938 31.734 3.402 1 84.62 52 ALA B O 1
ATOM 1993 N N . ALA B 1 53 ? 15.609 31.188 5.148 1 84 53 ALA B N 1
ATOM 1994 C CA . ALA B 1 53 ? 15.18 29.906 4.594 1 84 53 ALA B CA 1
ATOM 1995 C C . ALA B 1 53 ? 14.336 30.109 3.34 1 84 53 ALA B C 1
ATOM 1997 O O . ALA B 1 53 ? 14.484 29.375 2.365 1 84 53 ALA B O 1
ATOM 1998 N N . TYR B 1 54 ? 13.531 31.109 3.395 1 81.75 54 TYR B N 1
ATOM 1999 C CA . TYR B 1 54 ? 12.609 31.375 2.299 1 81.75 54 TYR B CA 1
ATOM 2000 C C . TYR B 1 54 ? 13.352 31.875 1.066 1 81.75 54 TYR B C 1
ATOM 2002 O O . TYR B 1 54 ? 12.805 31.875 -0.038 1 81.75 54 TYR B O 1
ATOM 2010 N N . ARG B 1 55 ? 14.602 32.281 1.209 1 85.38 55 ARG B N 1
ATOM 2011 C CA . ARG B 1 55 ? 15.43 32.656 0.065 1 85.38 55 ARG B CA 1
ATOM 2012 C C . ARG B 1 55 ? 15.805 31.422 -0.752 1 85.38 55 ARG B C 1
ATOM 2014 O O . ARG B 1 55 ? 16.109 31.531 -1.941 1 85.38 55 ARG B O 1
ATOM 2021 N N . HIS B 1 56 ? 15.711 30.312 -0.155 1 87.38 56 HIS B N 1
ATOM 2022 C CA . HIS B 1 56 ? 16.141 29.078 -0.799 1 87.38 56 HIS B CA 1
ATOM 2023 C C . HIS B 1 56 ? 14.945 28.266 -1.272 1 87.38 56 HIS B C 1
ATOM 2025 O O . HIS B 1 56 ? 15.078 27.422 -2.174 1 87.38 56 HIS B O 1
ATOM 2031 N N . PHE B 1 57 ? 13.859 28.391 -0.616 1 87.38 57 PHE B N 1
ATOM 2032 C CA . PHE B 1 57 ? 12.633 27.703 -0.994 1 87.38 57 PHE B CA 1
ATOM 2033 C C . PHE B 1 57 ? 11.453 28.672 -1.02 1 87.38 57 PHE B C 1
ATOM 2035 O O . PHE B 1 57 ? 11.148 29.312 -0.013 1 87.38 57 PHE B O 1
ATOM 2042 N N . ASP B 1 58 ? 10.836 28.688 -2.17 1 83.06 58 ASP B N 1
ATOM 2043 C CA . ASP B 1 58 ? 9.766 29.656 -2.379 1 83.06 58 ASP B CA 1
ATOM 2044 C C . ASP B 1 58 ? 8.531 29.297 -1.557 1 83.06 58 ASP B C 1
ATOM 2046 O O . ASP B 1 58 ? 7.762 30.172 -1.154 1 83.06 58 ASP B O 1
ATOM 2050 N N . THR B 1 59 ? 8.375 27.969 -1.36 1 85.88 59 THR B N 1
ATOM 2051 C CA . THR B 1 59 ? 7.199 27.5 -0.632 1 85.88 59 THR B CA 1
ATOM 2052 C C . THR B 1 59 ? 7.543 26.297 0.242 1 85.88 59 THR B C 1
ATOM 2054 O O . THR B 1 59 ? 8.555 25.625 0.015 1 85.88 59 THR B O 1
ATOM 2057 N N . LEU B 1 60 ? 6.746 26.125 1.172 1 86.88 60 LEU B N 1
ATOM 2058 C CA . LEU B 1 60 ? 6.871 24.922 1.999 1 86.88 60 LEU B CA 1
ATOM 2059 C C . LEU B 1 60 ? 6.781 23.656 1.148 1 86.88 60 LEU B C 1
ATOM 2061 O O . LEU B 1 60 ? 7.492 22.688 1.402 1 86.88 60 LEU B O 1
ATOM 2065 N N . SER B 1 61 ? 5.961 23.766 0.157 1 87.56 61 SER B N 1
ATOM 2066 C CA . SER B 1 61 ? 5.777 22.625 -0.729 1 87.56 61 SER B CA 1
ATOM 2067 C C . SER B 1 61 ? 7.066 22.281 -1.468 1 87.56 61 SER B C 1
ATOM 2069 O O . SER B 1 61 ? 7.418 21.109 -1.604 1 87.56 61 SER B O 1
ATOM 2071 N N . GLU B 1 62 ? 7.715 23.266 -1.923 1 87.12 62 GLU B N 1
ATOM 2072 C CA . GLU B 1 62 ? 8.992 23.047 -2.598 1 87.12 62 GLU B CA 1
ATOM 2073 C C . GLU B 1 62 ? 10.031 22.453 -1.645 1 87.12 62 GLU B C 1
ATOM 2075 O O . GLU B 1 62 ? 10.797 21.578 -2.025 1 87.12 62 GLU B O 1
ATOM 2080 N N . PHE B 1 63 ? 10.07 23.031 -0.455 1 90.69 63 PHE B N 1
ATOM 2081 C CA . PHE B 1 63 ? 10.977 22.516 0.565 1 90.69 63 PHE B CA 1
ATOM 2082 C C . PHE B 1 63 ? 10.672 21.062 0.877 1 90.69 63 PHE B C 1
ATOM 2084 O O . PHE B 1 63 ? 11.57 20.219 0.869 1 90.69 63 PHE B O 1
ATOM 2091 N N . LYS B 1 64 ? 9.438 20.672 1.071 1 92.44 64 LYS B N 1
ATOM 2092 C CA . LYS B 1 64 ? 9.031 19.312 1.376 1 92.44 64 LYS B CA 1
ATOM 2093 C C . LYS B 1 64 ? 9.367 18.359 0.229 1 92.44 64 LYS B C 1
ATOM 2095 O O . LYS B 1 64 ? 9.742 17.219 0.457 1 92.44 64 LYS B O 1
ATOM 2100 N N . ARG B 1 65 ? 9.219 18.844 -0.946 1 89.5 65 ARG B N 1
ATOM 2101 C CA . ARG B 1 65 ? 9.578 18.047 -2.105 1 89.5 65 ARG B CA 1
ATOM 2102 C C . ARG B 1 65 ? 11.062 17.703 -2.092 1 89.5 65 ARG B C 1
ATOM 2104 O O . ARG B 1 65 ? 11.445 16.562 -2.375 1 89.5 65 ARG B O 1
ATOM 2111 N N . ALA B 1 66 ? 11.82 18.672 -1.803 1 89.5 66 ALA B N 1
ATOM 2112 C CA . ALA B 1 66 ? 13.258 18.438 -1.741 1 89.5 66 ALA B CA 1
ATOM 2113 C C . ALA B 1 66 ? 13.602 17.422 -0.661 1 89.5 66 ALA B C 1
ATOM 2115 O O . ALA B 1 66 ? 14.43 16.531 -0.876 1 89.5 66 ALA B O 1
ATOM 2116 N N . VAL B 1 67 ? 13.016 17.547 0.495 1 93.56 67 VAL B N 1
ATOM 2117 C CA . VAL B 1 67 ? 13.234 16.609 1.59 1 93.56 67 VAL B CA 1
ATOM 2118 C C . VAL B 1 67 ? 12.758 15.211 1.18 1 93.56 67 VAL B C 1
ATOM 2120 O O . VAL B 1 67 ? 13.422 14.211 1.454 1 93.56 67 VAL B O 1
ATOM 2123 N N . ALA B 1 68 ? 11.664 15.133 0.495 1 93.19 68 ALA B N 1
ATOM 2124 C CA . ALA B 1 68 ? 11.102 13.867 0.039 1 93.19 68 ALA B CA 1
ATOM 2125 C C . ALA B 1 68 ? 12.039 13.18 -0.955 1 93.19 68 ALA B C 1
ATOM 2127 O O . ALA B 1 68 ? 12.234 11.961 -0.894 1 93.19 68 ALA B O 1
ATOM 2128 N N . LEU B 1 69 ? 12.562 13.938 -1.811 1 90.38 69 LEU B N 1
ATOM 2129 C CA . LEU B 1 69 ? 13.484 13.391 -2.801 1 90.38 69 LEU B CA 1
ATOM 2130 C C . LEU B 1 69 ? 14.742 12.852 -2.129 1 90.38 69 LEU B C 1
ATOM 2132 O O . LEU B 1 69 ? 15.258 11.805 -2.529 1 90.38 69 LEU B O 1
ATOM 2136 N N . LYS B 1 70 ? 15.195 13.578 -1.163 1 92.88 70 LYS B N 1
ATOM 2137 C CA . LYS B 1 70 ? 16.344 13.07 -0.413 1 92.88 70 LYS B CA 1
ATOM 2138 C C . LYS B 1 70 ? 15.977 11.781 0.327 1 92.88 70 LYS B C 1
ATOM 2140 O O . LYS B 1 70 ? 16.766 10.836 0.357 1 92.88 70 LYS B O 1
ATOM 2145 N N . ALA B 1 71 ? 14.828 11.758 0.936 1 95 71 ALA B N 1
ATOM 2146 C CA . ALA B 1 71 ? 14.367 10.555 1.623 1 95 71 ALA B CA 1
ATOM 2147 C C . ALA B 1 71 ? 14.289 9.367 0.664 1 95 71 ALA B C 1
ATOM 2149 O O . ALA B 1 71 ? 14.641 8.242 1.026 1 95 71 ALA B O 1
ATOM 2150 N N . LEU B 1 72 ? 13.867 9.602 -0.551 1 92.5 72 LEU B N 1
ATOM 2151 C CA . LEU B 1 72 ? 13.797 8.562 -1.574 1 92.5 72 LEU B CA 1
ATOM 2152 C C . LEU B 1 72 ? 15.188 8.039 -1.918 1 92.5 72 LEU B C 1
ATOM 2154 O O . LEU B 1 72 ? 15.375 6.832 -2.068 1 92.5 72 LEU B O 1
ATOM 2158 N N . THR B 1 73 ? 16.047 8.953 -1.992 1 91.75 73 THR B N 1
ATOM 2159 C CA . THR B 1 73 ? 17.422 8.57 -2.283 1 91.75 73 THR B CA 1
ATOM 2160 C C . THR B 1 73 ? 18.016 7.754 -1.139 1 91.75 73 THR B C 1
ATOM 2162 O O . THR B 1 73 ? 18.75 6.789 -1.37 1 91.75 73 THR B O 1
ATOM 2165 N N . GLU B 1 74 ? 17.688 8.148 0.071 1 95 74 GLU B N 1
ATOM 2166 C CA . GLU B 1 74 ? 18.141 7.387 1.233 1 95 74 GLU B CA 1
ATOM 2167 C C . GLU B 1 74 ? 17.531 5.984 1.242 1 95 74 GLU B C 1
ATOM 2169 O O . GLU B 1 74 ? 18.188 5.023 1.664 1 95 74 GLU B O 1
ATOM 2174 N N . MET B 1 75 ? 16.375 5.867 0.812 1 95 75 MET B N 1
ATOM 2175 C CA . MET B 1 75 ? 15.742 4.562 0.677 1 95 75 MET B CA 1
ATOM 2176 C C . MET B 1 75 ? 16.484 3.695 -0.333 1 95 75 MET B C 1
ATOM 2178 O O . MET B 1 75 ? 16.734 2.518 -0.076 1 95 75 MET B O 1
ATOM 2182 N N . GLY B 1 76 ? 16.812 4.309 -1.486 1 94.75 76 GLY B N 1
ATOM 2183 C CA . GLY B 1 76 ? 17.625 3.598 -2.453 1 94.75 76 GLY B CA 1
ATOM 2184 C C . GLY B 1 76 ? 18.953 3.123 -1.877 1 94.75 76 GLY B C 1
ATOM 2185 O O . GLY B 1 76 ? 19.359 1.977 -2.092 1 94.75 76 GLY B O 1
ATOM 2186 N N . ALA B 1 77 ? 19.578 3.982 -1.117 1 96.31 77 ALA B N 1
ATOM 2187 C CA . ALA B 1 77 ? 20.859 3.65 -0.498 1 96.31 77 ALA B CA 1
ATOM 2188 C C . ALA B 1 77 ? 20.703 2.504 0.497 1 96.31 77 ALA B C 1
ATOM 2190 O O . ALA B 1 77 ? 21.594 1.655 0.619 1 96.31 77 ALA B O 1
ATOM 2191 N N . ALA B 1 78 ? 19.609 2.506 1.21 1 97.38 78 ALA B N 1
ATOM 2192 C CA . ALA B 1 78 ? 19.344 1.436 2.168 1 97.38 78 ALA B CA 1
ATOM 2193 C C . ALA B 1 78 ? 19.156 0.096 1.459 1 97.38 78 ALA B C 1
ATOM 2195 O O . ALA B 1 78 ? 19.656 -0.933 1.932 1 97.38 78 ALA B O 1
ATOM 2196 N N . ILE B 1 79 ? 18.469 0.067 0.355 1 97.38 79 ILE B N 1
ATOM 2197 C CA . ILE B 1 79 ? 18.297 -1.142 -0.442 1 97.38 79 ILE B CA 1
ATOM 2198 C C . ILE B 1 79 ? 19.641 -1.63 -0.946 1 97.38 79 ILE B C 1
ATOM 2200 O O . ILE B 1 79 ? 19.969 -2.816 -0.837 1 97.38 79 ILE B O 1
ATOM 2204 N N . ALA B 1 80 ? 20.469 -0.669 -1.433 1 96.44 80 ALA B N 1
ATOM 2205 C CA . ALA B 1 80 ? 21.797 -1.012 -1.918 1 96.44 80 ALA B CA 1
ATOM 2206 C C . ALA B 1 80 ? 22.641 -1.628 -0.808 1 96.44 80 ALA B C 1
ATOM 2208 O O . ALA B 1 80 ? 23.312 -2.643 -1.019 1 96.44 80 ALA B O 1
ATOM 2209 N N . ALA B 1 81 ? 22.594 -1.006 0.346 1 96.81 81 ALA B N 1
ATOM 2210 C CA . ALA B 1 81 ? 23.359 -1.504 1.483 1 96.81 81 ALA B CA 1
ATOM 2211 C C . ALA B 1 81 ? 22.906 -2.908 1.878 1 96.81 81 ALA B C 1
ATOM 2213 O O . ALA B 1 81 ? 23.734 -3.764 2.199 1 96.81 81 ALA B O 1
ATOM 2214 N N . HIS B 1 82 ? 21.625 -3.127 1.899 1 97 82 HIS B N 1
ATOM 2215 C CA . HIS B 1 82 ? 21.078 -4.449 2.188 1 97 82 HIS B CA 1
ATOM 2216 C C . HIS B 1 82 ? 21.562 -5.48 1.175 1 97 82 HIS B C 1
ATOM 2218 O O . HIS B 1 82 ? 22.016 -6.566 1.553 1 97 82 HIS B O 1
ATOM 2224 N N . LEU B 1 83 ? 21.516 -5.145 -0.118 1 96.5 83 LEU B N 1
ATOM 2225 C CA . LEU B 1 83 ? 21.953 -6.039 -1.188 1 96.5 83 LEU B CA 1
ATOM 2226 C C . LEU B 1 83 ? 23.422 -6.379 -1.055 1 96.5 83 LEU B C 1
ATOM 2228 O O . LEU B 1 83 ? 23.828 -7.52 -1.302 1 96.5 83 LEU B O 1
ATOM 2232 N N . ASP B 1 84 ? 24.234 -5.41 -0.676 1 94.75 84 ASP B N 1
ATOM 2233 C CA . ASP B 1 84 ? 25.672 -5.629 -0.49 1 94.75 84 ASP B CA 1
ATOM 2234 C C . ASP B 1 84 ? 25.938 -6.652 0.615 1 94.75 84 ASP B C 1
ATOM 2236 O O . ASP B 1 84 ? 26.859 -7.461 0.515 1 94.75 84 ASP B O 1
ATOM 2240 N N . ARG B 1 85 ? 25.125 -6.66 1.602 1 92.38 85 ARG B N 1
ATOM 2241 C CA . ARG B 1 85 ? 25.281 -7.555 2.74 1 92.38 85 ARG B CA 1
ATOM 2242 C C . ARG B 1 85 ? 24.906 -8.984 2.375 1 92.38 85 ARG B C 1
ATOM 2244 O O . ARG B 1 85 ? 25.562 -9.938 2.801 1 92.38 85 ARG B O 1
ATOM 2251 N N . VAL B 1 86 ? 23.922 -9.133 1.522 1 90.94 86 VAL B N 1
ATOM 2252 C CA . VAL B 1 86 ? 23.375 -10.469 1.282 1 90.94 86 VAL B CA 1
ATOM 2253 C C . VAL B 1 86 ? 24.016 -11.062 0.031 1 90.94 86 VAL B C 1
ATOM 2255 O O . VAL B 1 86 ? 23.938 -12.273 -0.198 1 90.94 86 VAL B O 1
ATOM 2258 N N . VAL B 1 87 ? 24.578 -10.336 -0.94 1 80 87 VAL B N 1
ATOM 2259 C CA . VAL B 1 87 ? 25.125 -10.773 -2.217 1 80 87 VAL B CA 1
ATOM 2260 C C . VAL B 1 87 ? 26.109 -11.922 -1.991 1 80 87 VAL B C 1
ATOM 2262 O O . VAL B 1 87 ? 26.156 -12.867 -2.779 1 80 87 VAL B O 1
ATOM 2265 N N . VAL B 1 88 ? 26.688 -11.945 -0.956 1 73.19 88 VAL B N 1
ATOM 2266 C CA . VAL B 1 88 ? 27.672 -12.984 -0.678 1 73.19 88 VAL B CA 1
ATOM 2267 C C . VAL B 1 88 ? 26.969 -14.336 -0.548 1 73.19 88 VAL B C 1
ATOM 2269 O O . VAL B 1 88 ? 27.578 -15.383 -0.795 1 73.19 88 VAL B O 1
ATOM 2272 N N . ALA B 1 89 ? 25.719 -14.406 -0.605 1 78.88 89 ALA B N 1
ATOM 2273 C CA . ALA B 1 89 ? 24.969 -15.633 -0.327 1 78.88 89 ALA B CA 1
ATOM 2274 C C . ALA B 1 89 ? 24.141 -16.047 -1.533 1 78.88 89 ALA B C 1
ATOM 2276 O O . ALA B 1 89 ? 23.375 -17.016 -1.458 1 78.88 89 ALA B O 1
ATOM 2277 N N . GLU B 1 90 ? 24.406 -15.43 -2.707 1 86.06 90 GLU B N 1
ATOM 2278 C CA . GLU B 1 90 ? 23.578 -15.758 -3.859 1 86.06 90 GLU B CA 1
ATOM 2279 C C . GLU B 1 90 ? 23.891 -17.141 -4.395 1 86.06 90 GLU B C 1
ATOM 2281 O O . GLU B 1 90 ? 25.047 -17.547 -4.441 1 86.06 90 GLU B O 1
ATOM 2286 N N . PRO B 1 91 ? 22.891 -17.859 -4.824 1 92.25 91 PRO B N 1
ATOM 2287 C CA . PRO B 1 91 ? 23.109 -19.188 -5.426 1 92.25 91 PRO B CA 1
ATOM 2288 C C . PRO B 1 91 ? 23.953 -19.125 -6.691 1 92.25 91 PRO B C 1
ATOM 2290 O O . PRO B 1 91 ? 24.031 -18.078 -7.352 1 92.25 91 PRO B O 1
ATOM 2293 N N . ASN B 1 92 ? 24.516 -20.266 -7.07 1 92.5 92 ASN B N 1
ATOM 2294 C CA . ASN B 1 92 ? 25.344 -20.375 -8.273 1 92.5 92 ASN B CA 1
ATOM 2295 C C . ASN B 1 92 ? 24.5 -20.422 -9.539 1 92.5 92 ASN B C 1
ATOM 2297 O O . ASN B 1 92 ? 24.891 -19.891 -10.578 1 92.5 92 ASN B O 1
ATOM 2301 N N . ASP B 1 93 ? 23.312 -21 -9.406 1 96.19 93 ASP B N 1
ATOM 2302 C CA . ASP B 1 93 ? 22.391 -21.062 -10.539 1 96.19 93 ASP B CA 1
ATOM 2303 C C . ASP B 1 93 ? 21.891 -19.656 -10.898 1 96.19 93 ASP B C 1
ATOM 2305 O O . ASP B 1 93 ? 21.297 -18.969 -10.062 1 96.19 93 ASP B O 1
ATOM 2309 N N . PRO B 1 94 ? 22.109 -19.25 -12.125 1 96.19 94 PRO B N 1
ATOM 2310 C CA . PRO B 1 94 ? 21.766 -17.875 -12.516 1 96.19 94 PRO B CA 1
ATOM 2311 C C . PRO B 1 94 ? 20.281 -17.547 -12.305 1 96.19 94 PRO B C 1
ATOM 2313 O O . PRO B 1 94 ? 19.953 -16.438 -11.891 1 96.19 94 PRO B O 1
ATOM 2316 N N . ARG B 1 95 ? 19.469 -18.484 -12.609 1 96.88 95 ARG B N 1
ATOM 2317 C CA . ARG B 1 95 ? 18.031 -18.266 -12.422 1 96.88 95 ARG B CA 1
ATOM 2318 C C . ARG B 1 95 ? 17.703 -18.094 -10.945 1 96.88 95 ARG B C 1
ATOM 2320 O O . ARG B 1 95 ? 17 -17.141 -10.57 1 96.88 95 ARG B O 1
ATOM 2327 N N . ALA B 1 96 ? 18.234 -18.969 -10.086 1 96.75 96 ALA B N 1
ATOM 2328 C CA . ALA B 1 96 ? 18.016 -18.875 -8.641 1 96.75 96 ALA B CA 1
ATOM 2329 C C . ALA B 1 96 ? 18.609 -17.594 -8.078 1 96.75 96 ALA B C 1
ATOM 2331 O O . ALA B 1 96 ? 18.031 -16.984 -7.172 1 96.75 96 ALA B O 1
ATOM 2332 N N . ALA B 1 97 ? 19.703 -17.219 -8.625 1 96.88 97 ALA B N 1
ATOM 2333 C CA . ALA B 1 97 ? 20.375 -15.992 -8.18 1 96.88 97 ALA B CA 1
ATOM 2334 C C . ALA B 1 97 ? 19.531 -14.758 -8.516 1 96.88 97 ALA B C 1
ATOM 2336 O O . ALA B 1 97 ? 19.406 -13.844 -7.695 1 96.88 97 ALA B O 1
ATOM 2337 N N . ALA B 1 98 ? 18.938 -14.727 -9.703 1 97.62 98 ALA B N 1
ATOM 2338 C CA . ALA B 1 98 ? 18.109 -13.602 -10.125 1 97.62 98 ALA B CA 1
ATOM 2339 C C . ALA B 1 98 ? 16.859 -13.484 -9.25 1 97.62 98 ALA B C 1
ATOM 2341 O O . ALA B 1 98 ? 16.484 -12.383 -8.836 1 97.62 98 ALA B O 1
ATOM 2342 N N . ILE B 1 99 ? 16.281 -14.609 -8.945 1 97.75 99 ILE B N 1
ATOM 2343 C CA . ILE B 1 99 ? 15.078 -14.633 -8.117 1 97.75 99 ILE B CA 1
ATOM 2344 C C . ILE B 1 99 ? 15.422 -14.188 -6.699 1 97.75 99 ILE B C 1
ATOM 2346 O O . ILE B 1 99 ? 14.711 -13.375 -6.109 1 97.75 99 ILE B O 1
ATOM 2350 N N . ALA B 1 100 ? 16.547 -14.672 -6.156 1 97.19 100 ALA B N 1
ATOM 2351 C CA . ALA B 1 100 ? 16.984 -14.289 -4.824 1 97.19 100 ALA B CA 1
ATOM 2352 C C . ALA B 1 100 ? 17.281 -12.789 -4.754 1 97.19 100 ALA B C 1
ATOM 2354 O O . ALA B 1 100 ? 16.984 -12.133 -3.754 1 97.19 100 ALA B O 1
ATOM 2355 N N . HIS B 1 101 ? 17.859 -12.297 -5.809 1 97.5 101 HIS B N 1
ATOM 2356 C CA . HIS B 1 101 ? 18.188 -10.875 -5.859 1 97.5 101 HIS B CA 1
ATOM 2357 C C . HIS B 1 101 ? 16.938 -10.016 -5.785 1 97.5 101 HIS B C 1
ATOM 2359 O O . HIS B 1 101 ? 16.875 -9.062 -5.008 1 97.5 101 HIS B O 1
ATOM 2365 N N . LEU B 1 102 ? 15.914 -10.344 -6.559 1 98.06 102 LEU B N 1
ATOM 2366 C CA . LEU B 1 102 ? 14.656 -9.602 -6.516 1 98.06 102 LEU B CA 1
ATOM 2367 C C . LEU B 1 102 ? 14.023 -9.695 -5.129 1 98.06 102 LEU B C 1
ATOM 2369 O O . LEU B 1 102 ? 13.5 -8.703 -4.617 1 98.06 102 LEU B O 1
ATOM 2373 N N . ARG B 1 103 ? 14.102 -10.875 -4.527 1 98 103 ARG B N 1
ATOM 2374 C CA . ARG B 1 103 ? 13.594 -11.055 -3.17 1 98 103 ARG B CA 1
ATOM 2375 C C . ARG B 1 103 ? 14.242 -10.055 -2.211 1 98 103 ARG B C 1
ATOM 2377 O O . ARG B 1 103 ? 13.547 -9.414 -1.419 1 98 103 ARG B O 1
ATOM 2384 N N . GLU B 1 104 ? 15.492 -9.906 -2.34 1 98 104 GLU B N 1
ATOM 2385 C CA . GLU B 1 104 ? 16.234 -9.078 -1.392 1 98 104 GLU B CA 1
ATOM 2386 C C . GLU B 1 104 ? 16.031 -7.594 -1.691 1 98 104 GLU B C 1
ATOM 2388 O O . GLU B 1 104 ? 16.047 -6.762 -0.781 1 98 104 GLU B O 1
ATOM 2393 N N . VAL B 1 105 ? 15.781 -7.238 -2.941 1 97.81 105 VAL B N 1
ATOM 2394 C CA . VAL B 1 105 ? 15.367 -5.875 -3.248 1 97.81 105 VAL B CA 1
ATOM 2395 C C . VAL B 1 105 ? 14.07 -5.551 -2.512 1 97.81 105 VAL B C 1
ATOM 2397 O O . VAL B 1 105 ? 13.961 -4.52 -1.845 1 97.81 105 VAL B O 1
ATOM 2400 N N . GLY B 1 106 ? 13.07 -6.473 -2.635 1 98.25 106 GLY B N 1
ATOM 2401 C CA . GLY B 1 106 ? 11.812 -6.301 -1.923 1 98.25 106 GLY B CA 1
ATOM 2402 C C . GLY B 1 106 ? 11.984 -6.238 -0.417 1 98.25 106 GLY B C 1
ATOM 2403 O O . GLY B 1 106 ? 11.383 -5.391 0.247 1 98.25 106 GLY B O 1
ATOM 2404 N N . ARG B 1 107 ? 12.82 -7.117 0.114 1 97.94 107 ARG B N 1
ATOM 2405 C CA . ARG B 1 107 ? 13.086 -7.137 1.55 1 97.94 107 ARG B CA 1
ATOM 2406 C C . ARG B 1 107 ? 13.703 -5.824 2.01 1 97.94 107 ARG B C 1
ATOM 2408 O O . ARG B 1 107 ? 13.32 -5.277 3.047 1 97.94 107 ARG B O 1
ATOM 2415 N N . GLY B 1 108 ? 14.68 -5.309 1.25 1 97.88 108 GLY B N 1
ATOM 2416 C CA . GLY B 1 108 ? 15.305 -4.035 1.583 1 97.88 108 GLY B CA 1
ATOM 2417 C C . GLY B 1 108 ? 14.312 -2.885 1.619 1 97.88 108 GLY B C 1
ATOM 2418 O O . GLY B 1 108 ? 14.406 -2.008 2.48 1 97.88 108 GLY B O 1
ATOM 2419 N N . TYR B 1 109 ? 13.375 -2.867 0.679 1 97.31 109 TYR B N 1
ATOM 2420 C CA . TYR B 1 109 ? 12.305 -1.878 0.649 1 97.31 109 TYR B CA 1
ATOM 2421 C C . TYR B 1 109 ? 11.477 -1.928 1.931 1 97.31 109 TYR B C 1
ATOM 2423 O O . TYR B 1 109 ? 11.289 -0.905 2.592 1 97.31 109 TYR B O 1
ATOM 2431 N N . VAL B 1 110 ? 11.055 -3.123 2.318 1 97.5 110 VAL B N 1
ATOM 2432 C CA . VAL B 1 110 ? 10.18 -3.316 3.469 1 97.5 110 VAL B CA 1
ATOM 2433 C C . VAL B 1 110 ? 10.938 -3 4.758 1 97.5 110 VAL B C 1
ATOM 2435 O O . VAL B 1 110 ? 10.391 -2.355 5.66 1 97.5 110 VAL B O 1
ATOM 2438 N N . LEU B 1 111 ? 12.164 -3.385 4.824 1 96.44 111 LEU B N 1
ATOM 2439 C CA . LEU B 1 111 ? 12.969 -3.148 6.02 1 96.44 111 LEU B CA 1
ATOM 2440 C C . LEU B 1 111 ? 13.18 -1.656 6.25 1 96.44 111 LEU B C 1
ATOM 2442 O O . LEU B 1 111 ? 13.156 -1.189 7.391 1 96.44 111 LEU B O 1
ATOM 2446 N N . PHE B 1 112 ? 13.375 -0.924 5.176 1 97.06 112 PHE B N 1
ATOM 2447 C CA . PHE B 1 112 ? 13.5 0.521 5.328 1 97.06 112 PHE B CA 1
ATOM 2448 C C . PHE B 1 112 ? 12.242 1.115 5.949 1 97.06 112 PHE B C 1
ATOM 2450 O O . PHE B 1 112 ? 12.328 1.95 6.852 1 97.06 112 PHE B O 1
ATOM 2457 N N . ALA B 1 113 ? 11.125 0.714 5.426 1 95.62 113 ALA B N 1
ATOM 2458 C CA . ALA B 1 113 ? 9.852 1.228 5.93 1 95.62 113 ALA B CA 1
ATOM 2459 C C . ALA B 1 113 ? 9.68 0.914 7.41 1 95.62 113 ALA B C 1
ATOM 2461 O O . ALA B 1 113 ? 9.125 1.721 8.164 1 95.62 113 ALA B O 1
ATOM 2462 N N . LEU B 1 114 ? 10.141 -0.24 7.891 1 93.69 114 LEU B N 1
ATOM 2463 C CA . LEU B 1 114 ? 10.008 -0.661 9.281 1 93.69 114 LEU B CA 1
ATOM 2464 C C . LEU B 1 114 ? 11 0.09 10.172 1 93.69 114 LEU B C 1
ATOM 2466 O O . LEU B 1 114 ? 10.664 0.481 11.289 1 93.69 114 LEU B O 1
ATOM 2470 N N . GLU B 1 115 ? 12.156 0.343 9.672 1 94.44 115 GLU B N 1
ATOM 2471 C CA . GLU B 1 115 ? 13.234 0.931 10.469 1 94.44 115 GLU B CA 1
ATOM 2472 C C . GLU B 1 115 ? 13.133 2.453 10.5 1 94.44 115 GLU B C 1
ATOM 2474 O O . GLU B 1 115 ? 13.508 3.088 11.484 1 94.44 115 GLU B O 1
ATOM 2479 N N . GLU B 1 116 ? 12.656 2.988 9.398 1 96.06 116 GLU B N 1
ATOM 2480 C CA . GLU B 1 116 ? 12.555 4.438 9.25 1 96.06 116 GLU B CA 1
ATOM 2481 C C . GLU B 1 116 ? 11.156 4.844 8.789 1 96.06 116 GLU B C 1
ATOM 2483 O O . GLU B 1 116 ? 11 5.449 7.723 1 96.06 116 GLU B O 1
ATOM 2488 N N . PRO B 1 117 ? 10.195 4.57 9.648 1 94.25 117 PRO B N 1
ATOM 2489 C CA . PRO B 1 117 ? 8.82 4.812 9.211 1 94.25 117 PRO B CA 1
ATOM 2490 C C . PRO B 1 117 ? 8.555 6.277 8.867 1 94.25 117 PRO B C 1
ATOM 2492 O O . PRO B 1 117 ? 7.781 6.57 7.957 1 94.25 117 PRO B O 1
ATOM 2495 N N . GLY B 1 118 ? 9.164 7.223 9.562 1 95.56 118 GLY B N 1
ATOM 2496 C CA . GLY B 1 118 ? 8.992 8.633 9.25 1 95.56 118 GLY B CA 1
ATOM 2497 C C . GLY B 1 118 ? 9.578 9.023 7.906 1 95.56 118 GLY B C 1
ATOM 2498 O O . GLY B 1 118 ? 8.945 9.742 7.133 1 95.56 118 GLY B O 1
ATOM 2499 N N . LEU B 1 119 ? 10.773 8.539 7.629 1 96.69 119 LEU B N 1
ATOM 2500 C CA . LEU B 1 119 ? 11.414 8.836 6.355 1 96.69 119 LEU B CA 1
ATOM 2501 C C . LEU B 1 119 ? 10.688 8.141 5.207 1 96.69 119 LEU B C 1
ATOM 2503 O O . LEU B 1 119 ? 10.617 8.672 4.098 1 96.69 119 LEU B O 1
ATOM 2507 N N . PHE B 1 120 ? 10.172 6.984 5.469 1 95.69 120 PHE B N 1
ATOM 2508 C CA . PHE B 1 120 ? 9.391 6.281 4.457 1 95.69 120 PHE B CA 1
ATOM 2509 C C . PHE B 1 120 ? 8.164 7.094 4.062 1 95.69 120 PHE B C 1
ATOM 2511 O O . PHE B 1 120 ? 7.918 7.32 2.875 1 95.69 120 PHE B O 1
ATOM 2518 N N . ARG B 1 121 ? 7.473 7.527 5.055 1 93.31 121 ARG B N 1
ATOM 2519 C CA . ARG B 1 121 ? 6.301 8.352 4.785 1 93.31 121 ARG B CA 1
ATOM 2520 C C . ARG B 1 121 ? 6.688 9.633 4.055 1 93.31 121 ARG B C 1
ATOM 2522 O O . ARG B 1 121 ? 5.961 10.102 3.176 1 93.31 121 ARG B O 1
ATOM 2529 N N . MET B 1 122 ? 7.812 10.195 4.426 1 94.75 122 MET B N 1
ATOM 2530 C CA . MET B 1 122 ? 8.297 11.406 3.76 1 94.75 122 MET B CA 1
ATOM 2531 C C . MET B 1 122 ? 8.586 11.133 2.289 1 94.75 122 MET B C 1
ATOM 2533 O O . MET B 1 122 ? 8.156 11.891 1.417 1 94.75 122 MET B O 1
ATOM 2537 N N . ALA B 1 123 ? 9.25 10.055 2.035 1 93.25 123 ALA B N 1
ATOM 2538 C CA . ALA B 1 123 ? 9.586 9.68 0.665 1 93.25 123 ALA B CA 1
ATOM 2539 C C . ALA B 1 123 ? 8.328 9.477 -0.176 1 93.25 123 ALA B C 1
ATOM 2541 O O . ALA B 1 123 ? 8.273 9.922 -1.326 1 93.25 123 ALA B O 1
ATOM 2542 N N . MET B 1 124 ? 7.32 8.898 0.438 1 90.25 124 MET B N 1
ATOM 2543 C CA . MET B 1 124 ? 6.105 8.539 -0.291 1 90.25 124 MET B CA 1
ATOM 2544 C C . MET B 1 124 ? 5.18 9.742 -0.431 1 90.25 124 MET B C 1
ATOM 2546 O O . MET B 1 124 ? 4.219 9.703 -1.2 1 90.25 124 MET B O 1
ATOM 2550 N N . SER B 1 125 ? 5.48 10.734 0.325 1 86.12 125 SER B N 1
ATOM 2551 C CA . SER B 1 125 ? 4.652 11.93 0.233 1 86.12 125 SER B CA 1
ATOM 2552 C C . SER B 1 125 ? 4.902 12.68 -1.072 1 86.12 125 SER B C 1
ATOM 2554 O O . SER B 1 125 ? 4.137 13.578 -1.437 1 86.12 125 SER B O 1
ATOM 2556 N N . GLU B 1 126 ? 5.973 12.312 -1.753 1 76.25 126 GLU B N 1
ATOM 2557 C CA . GLU B 1 126 ? 6.312 12.867 -3.062 1 76.25 126 GLU B CA 1
ATOM 2558 C C . GLU B 1 126 ? 5.559 12.141 -4.176 1 76.25 126 GLU B C 1
ATOM 2560 O O . GLU B 1 126 ? 5.738 10.945 -4.375 1 76.25 126 GLU B O 1
ATOM 2565 N N . PRO B 1 127 ? 4.742 12.867 -4.91 1 68.38 127 PRO B N 1
ATOM 2566 C CA . PRO B 1 127 ? 3.957 12.195 -5.949 1 68.38 127 PRO B CA 1
ATOM 2567 C C . PRO B 1 127 ? 4.824 11.422 -6.938 1 68.38 127 PRO B C 1
ATOM 2569 O O . PRO B 1 127 ? 4.438 10.344 -7.391 1 68.38 127 PRO B O 1
ATOM 2572 N N . SER B 1 128 ? 5.945 11.969 -7.285 1 66.06 128 SER B N 1
ATOM 2573 C CA . SER B 1 128 ? 6.805 11.312 -8.266 1 66.06 128 SER B CA 1
ATOM 2574 C C . SER B 1 128 ? 7.32 9.977 -7.738 1 66.06 128 SER B C 1
ATOM 2576 O O . SER B 1 128 ? 7.754 9.125 -8.516 1 66.06 128 SER B O 1
ATOM 2578 N N . ALA B 1 129 ? 7.309 9.812 -6.422 1 67.38 129 ALA B N 1
ATOM 2579 C CA . ALA B 1 129 ? 7.742 8.57 -5.797 1 67.38 129 ALA B CA 1
ATOM 2580 C C . ALA B 1 129 ? 6.77 7.434 -6.102 1 67.38 129 ALA B C 1
ATOM 2582 O O . ALA B 1 129 ? 7.133 6.258 -6.023 1 67.38 129 ALA B O 1
ATOM 2583 N N . LEU B 1 130 ? 5.57 7.82 -6.434 1 66.44 130 LEU B N 1
ATOM 2584 C CA . LEU B 1 130 ? 4.527 6.824 -6.664 1 66.44 130 LEU B CA 1
ATOM 2585 C C . LEU B 1 130 ? 4.266 6.648 -8.156 1 66.44 130 LEU B C 1
ATOM 2587 O O . LEU B 1 130 ? 3.26 6.055 -8.547 1 66.44 130 LEU B O 1
ATOM 2591 N N . ALA B 1 131 ? 5.238 7.211 -8.969 1 66.56 131 ALA B N 1
ATOM 2592 C CA . ALA B 1 131 ? 5.129 7.055 -10.414 1 66.56 131 ALA B CA 1
ATOM 2593 C C . ALA B 1 131 ? 5.961 5.875 -10.906 1 66.56 131 ALA B C 1
ATOM 2595 O O . ALA B 1 131 ? 7.066 5.641 -10.406 1 66.56 131 ALA B O 1
ATOM 2596 N N . LEU B 1 132 ? 5.262 4.996 -11.703 1 61.69 132 LEU B N 1
ATOM 2597 C CA . LEU B 1 132 ? 6.02 3.908 -12.312 1 61.69 132 LEU B CA 1
ATOM 2598 C C . LEU B 1 132 ? 7.102 4.449 -13.234 1 61.69 132 LEU B C 1
ATOM 2600 O O . LEU B 1 132 ? 6.887 5.438 -13.938 1 61.69 132 LEU B O 1
ATOM 2604 N N . PRO B 1 133 ? 8.312 3.893 -13.008 1 55.97 133 PRO B N 1
ATOM 2605 C CA . PRO B 1 133 ? 9.32 4.332 -13.977 1 55.97 133 PRO B CA 1
ATOM 2606 C C . PRO B 1 133 ? 8.93 4.027 -15.422 1 55.97 133 PRO B C 1
ATOM 2608 O O . PRO B 1 133 ? 8.32 2.986 -15.695 1 55.97 133 PRO B O 1
ATOM 2611 N N . ALA B 1 134 ? 8.695 5.086 -16.219 1 53.56 134 ALA B N 1
ATOM 2612 C CA . ALA B 1 134 ? 8.523 4.82 -17.641 1 53.56 134 ALA B CA 1
ATOM 2613 C C . ALA B 1 134 ? 9.805 4.285 -18.266 1 53.56 134 ALA B C 1
ATOM 2615 O O . ALA B 1 134 ? 10.906 4.668 -17.859 1 53.56 134 ALA B O 1
ATOM 2616 N N . PRO B 1 135 ? 9.633 3.055 -18.922 1 49 135 PRO B N 1
ATOM 2617 C CA . PRO B 1 135 ? 10.836 2.508 -19.562 1 49 135 PRO B CA 1
ATOM 2618 C C . PRO B 1 135 ? 11.781 3.594 -20.078 1 49 135 PRO B C 1
ATOM 2620 O O . PRO B 1 135 ? 13 3.455 -19.969 1 49 135 PRO B O 1
ATOM 2623 N N . ASP B 1 136 ? 11.219 4.531 -20.812 1 47.06 136 ASP B N 1
ATOM 2624 C CA . ASP B 1 136 ? 12.047 5.555 -21.453 1 47.06 136 ASP B CA 1
ATOM 2625 C C . ASP B 1 136 ? 12.289 6.723 -20.5 1 47.06 136 ASP B C 1
ATOM 2627 O O . ASP B 1 136 ? 12.914 7.719 -20.891 1 47.06 136 ASP B O 1
ATOM 2631 N N . ALA B 1 137 ? 11.75 6.508 -19.484 1 50.44 137 ALA B N 1
ATOM 2632 C CA . ALA B 1 137 ? 11.906 7.688 -18.641 1 50.44 137 ALA B CA 1
ATOM 2633 C C . ALA B 1 137 ? 13.32 7.777 -18.078 1 50.44 137 ALA B C 1
ATOM 2635 O O . ALA B 1 137 ? 13.906 6.766 -17.688 1 50.44 137 ALA B O 1
ATOM 2636 N N . ASP B 1 138 ? 14.062 8.742 -18.547 1 45.5 138 ASP B N 1
ATOM 2637 C CA . ASP B 1 138 ? 15.312 9.109 -17.891 1 45.5 138 ASP B CA 1
ATOM 2638 C C . ASP B 1 138 ? 15.156 9.133 -16.375 1 45.5 138 ASP B C 1
ATOM 2640 O O . ASP B 1 138 ? 14.406 9.945 -15.828 1 45.5 138 ASP B O 1
ATOM 2644 N N . HIS B 1 139 ? 15.281 7.918 -15.859 1 52.59 139 HIS B N 1
ATOM 2645 C CA . HIS B 1 139 ? 15.336 7.875 -14.406 1 52.59 139 HIS B CA 1
ATOM 2646 C C . HIS B 1 139 ? 16.438 8.797 -13.867 1 52.59 139 HIS B C 1
ATOM 2648 O O . HIS B 1 139 ? 17.219 8.391 -13.008 1 52.59 139 HIS B O 1
ATOM 2654 N N . GLY B 1 140 ? 16.781 9.75 -14.547 1 46 140 GLY B N 1
ATOM 2655 C CA . GLY B 1 140 ? 17.875 10.609 -14.133 1 46 140 GLY B CA 1
ATOM 2656 C C . GLY B 1 140 ? 18.141 10.57 -12.641 1 46 140 GLY B C 1
ATOM 2657 O O . GLY B 1 140 ? 17.328 10.055 -11.875 1 46 140 GLY B O 1
ATOM 2658 N N . PRO B 1 141 ? 19.484 10.547 -12.422 1 50.59 141 PRO B N 1
ATOM 2659 C CA . PRO B 1 141 ? 19.828 10.695 -11.008 1 50.59 141 PRO B CA 1
ATOM 2660 C C . PRO B 1 141 ? 18.953 11.719 -10.289 1 50.59 141 PRO B C 1
ATOM 2662 O O . PRO B 1 141 ? 18.516 12.695 -10.898 1 50.59 141 PRO B O 1
ATOM 2665 N N . ASP B 1 142 ? 18.062 11.133 -9.398 1 58.91 142 ASP B N 1
ATOM 2666 C CA . ASP B 1 142 ? 17.359 12.062 -8.523 1 58.91 142 ASP B CA 1
ATOM 2667 C C . ASP B 1 142 ? 18.297 12.711 -7.52 1 58.91 142 ASP B C 1
ATOM 2669 O O . ASP B 1 142 ? 19.312 12.117 -7.152 1 58.91 142 ASP B O 1
ATOM 2673 N N . TRP B 1 143 ? 18.188 13.82 -7.027 1 63.34 143 TRP B N 1
ATOM 2674 C CA . TRP B 1 143 ? 18.734 14.766 -6.051 1 63.34 143 TRP B CA 1
ATOM 2675 C C . TRP B 1 143 ? 20.25 14.891 -6.199 1 63.34 143 TRP B C 1
ATOM 2677 O O . TRP B 1 143 ? 20.734 15.852 -6.801 1 63.34 143 TRP B O 1
ATOM 2687 N N . ASP B 1 144 ? 21.094 13.773 -5.898 1 68.56 144 ASP B N 1
ATOM 2688 C CA . ASP B 1 144 ? 22.562 13.836 -5.945 1 68.56 144 ASP B CA 1
ATOM 2689 C C . ASP B 1 144 ? 23.125 12.75 -6.859 1 68.56 144 ASP B C 1
ATOM 2691 O O . ASP B 1 144 ? 24.266 12.305 -6.672 1 68.56 144 ASP B O 1
ATOM 2695 N N . GLY B 1 145 ? 22.219 12.336 -7.801 1 76.62 145 GLY B N 1
ATOM 2696 C CA . GLY B 1 145 ? 22.688 11.344 -8.75 1 76.62 145 GLY B CA 1
ATOM 2697 C C . GLY B 1 145 ? 22.578 9.922 -8.227 1 76.62 145 GLY B C 1
ATOM 2698 O O . GLY B 1 145 ? 22.906 8.969 -8.938 1 76.62 145 GLY B O 1
ATOM 2699 N N . ARG B 1 146 ? 22.172 9.797 -7.059 1 86.44 146 ARG B N 1
ATOM 2700 C CA . ARG B 1 146 ? 22.062 8.461 -6.477 1 86.44 146 ARG B CA 1
ATOM 2701 C C . ARG B 1 146 ? 20.766 7.793 -6.898 1 86.44 146 ARG B C 1
ATOM 2703 O O . ARG B 1 146 ? 19.734 8.461 -7.066 1 86.44 146 ARG B O 1
ATOM 2710 N N . PRO B 1 147 ? 20.812 6.504 -7.035 1 88.62 147 PRO B N 1
ATOM 2711 C CA . PRO B 1 147 ? 19.625 5.801 -7.523 1 88.62 147 PRO B CA 1
ATOM 2712 C C . PRO B 1 147 ? 18.484 5.781 -6.504 1 88.62 147 PRO B C 1
ATOM 2714 O O . PRO B 1 147 ? 18.734 5.723 -5.297 1 88.62 147 PRO B O 1
ATOM 2717 N N . LYS B 1 148 ? 17.297 5.855 -7.035 1 90.19 148 LYS B N 1
ATOM 2718 C CA . LYS B 1 148 ? 16.078 5.652 -6.266 1 90.19 148 LYS B CA 1
ATOM 2719 C C . LYS B 1 148 ? 15.695 4.176 -6.219 1 90.19 148 LYS B C 1
ATOM 2721 O O . LYS B 1 148 ? 16.328 3.346 -6.879 1 90.19 148 LYS B O 1
ATOM 2726 N N . PRO B 1 149 ? 14.727 3.816 -5.371 1 91.81 149 PRO B N 1
ATOM 2727 C CA . PRO B 1 149 ? 14.359 2.408 -5.199 1 91.81 149 PRO B CA 1
ATOM 2728 C C . PRO B 1 149 ? 13.984 1.731 -6.516 1 91.81 149 PRO B C 1
ATOM 2730 O O . PRO B 1 149 ? 14.281 0.551 -6.711 1 91.81 149 PRO B O 1
ATOM 2733 N N . ASP B 1 150 ? 13.414 2.479 -7.395 1 90.5 150 ASP B N 1
ATOM 2734 C CA . ASP B 1 150 ? 12.938 1.883 -8.641 1 90.5 150 ASP B CA 1
ATOM 2735 C C . ASP B 1 150 ? 14.102 1.379 -9.492 1 90.5 150 ASP B C 1
ATOM 2737 O O . ASP B 1 150 ? 13.945 0.436 -10.266 1 90.5 150 ASP B O 1
ATOM 2741 N N . HIS B 1 151 ? 15.25 2.014 -9.344 1 91.38 151 HIS B N 1
ATOM 2742 C CA . HIS B 1 151 ? 16.438 1.556 -10.047 1 91.38 151 HIS B CA 1
ATOM 2743 C C . HIS B 1 151 ? 16.75 0.103 -9.711 1 91.38 151 HIS B C 1
ATOM 2745 O O . HIS B 1 151 ? 17.031 -0.702 -10.602 1 91.38 151 HIS B O 1
ATOM 2751 N N . TYR B 1 152 ? 16.688 -0.244 -8.5 1 94.75 152 TYR B N 1
ATOM 2752 C CA . TYR B 1 152 ? 17.031 -1.586 -8.047 1 94.75 152 TYR B CA 1
ATOM 2753 C C . TYR B 1 152 ? 15.977 -2.596 -8.453 1 94.75 152 TYR B C 1
ATOM 2755 O O . TYR B 1 152 ? 16.297 -3.738 -8.797 1 94.75 152 TYR B O 1
ATOM 2763 N N . LEU B 1 153 ? 14.734 -2.182 -8.438 1 95.81 153 LEU B N 1
ATOM 2764 C CA . LEU B 1 153 ? 13.656 -3.047 -8.906 1 95.81 153 LEU B CA 1
ATOM 2765 C C . LEU B 1 153 ? 13.82 -3.375 -10.391 1 95.81 153 LEU B C 1
ATOM 2767 O O . LEU B 1 153 ? 13.789 -4.543 -10.773 1 95.81 153 LEU B O 1
ATOM 2771 N N . MET B 1 154 ? 14.07 -2.34 -11.164 1 94.75 154 MET B N 1
ATOM 2772 C CA . MET B 1 154 ? 14.172 -2.533 -12.609 1 94.75 154 MET B CA 1
ATOM 2773 C C . MET B 1 154 ? 15.398 -3.365 -12.969 1 94.75 154 MET B C 1
ATOM 2775 O O . MET B 1 154 ? 15.336 -4.223 -13.852 1 94.75 154 MET B O 1
ATOM 2779 N N . ALA B 1 155 ? 16.484 -3.113 -12.273 1 95.44 155 ALA B N 1
ATOM 2780 C CA . ALA B 1 155 ? 17.672 -3.912 -12.492 1 95.44 155 ALA B CA 1
ATOM 2781 C C . ALA B 1 155 ? 17.422 -5.379 -12.164 1 95.44 155 ALA B C 1
ATOM 2783 O O . ALA B 1 155 ? 17.906 -6.273 -12.875 1 95.44 155 ALA B O 1
ATOM 2784 N N . ALA B 1 156 ? 16.672 -5.609 -11.117 1 97.06 156 ALA B N 1
ATOM 2785 C CA . ALA B 1 156 ? 16.375 -6.98 -10.719 1 97.06 156 ALA B CA 1
ATOM 2786 C C . ALA B 1 156 ? 15.469 -7.66 -11.75 1 97.06 156 ALA B C 1
ATOM 2788 O O . ALA B 1 156 ? 15.656 -8.836 -12.062 1 97.06 156 ALA B O 1
ATOM 2789 N N . LEU B 1 157 ? 14.492 -6.953 -12.281 1 97.38 157 LEU B N 1
ATOM 2790 C CA . LEU B 1 157 ? 13.617 -7.512 -13.305 1 97.38 157 LEU B CA 1
ATOM 2791 C C . LEU B 1 157 ? 14.383 -7.797 -14.586 1 97.38 157 LEU B C 1
ATOM 2793 O O . LEU B 1 157 ? 14.125 -8.797 -15.266 1 97.38 157 LEU B O 1
ATOM 2797 N N . ASP B 1 158 ? 15.336 -6.945 -14.922 1 97.12 158 ASP B N 1
ATOM 2798 C CA . ASP B 1 158 ? 16.188 -7.168 -16.078 1 97.12 158 ASP B CA 1
ATOM 2799 C C . ASP B 1 158 ? 16.969 -8.477 -15.945 1 97.12 158 ASP B C 1
ATOM 2801 O O . ASP B 1 158 ? 17.125 -9.219 -16.922 1 97.12 158 ASP B O 1
ATOM 2805 N N . ARG B 1 159 ? 17.453 -8.742 -14.742 1 97.31 159 ARG B N 1
ATOM 2806 C CA . ARG B 1 159 ? 18.156 -9.992 -14.492 1 97.31 159 ARG B CA 1
ATOM 2807 C C . ARG B 1 159 ? 17.266 -11.195 -14.727 1 97.31 159 ARG B C 1
ATOM 2809 O O . ARG B 1 159 ? 17.703 -12.211 -15.273 1 97.31 159 ARG B O 1
ATOM 2816 N N . LEU B 1 160 ? 16.016 -11.086 -14.328 1 98.44 160 LEU B N 1
ATOM 2817 C CA . LEU B 1 160 ? 15.078 -12.18 -14.539 1 98.44 160 LEU B CA 1
ATOM 2818 C C . LEU B 1 160 ? 14.844 -12.422 -16.031 1 98.44 160 LEU B C 1
ATOM 2820 O O . LEU B 1 160 ? 14.734 -13.57 -16.469 1 98.44 160 LEU B O 1
ATOM 2824 N N . VAL B 1 161 ? 14.766 -11.344 -16.781 1 98.25 161 VAL B N 1
ATOM 2825 C CA . VAL B 1 161 ? 14.57 -11.453 -18.219 1 98.25 161 VAL B CA 1
ATOM 2826 C C . VAL B 1 161 ? 15.789 -12.117 -18.859 1 98.25 161 VAL B C 1
ATOM 2828 O O . VAL B 1 161 ? 15.656 -12.984 -19.719 1 98.25 161 VAL B O 1
ATOM 2831 N N . GLU B 1 162 ? 16.969 -11.781 -18.438 1 98.06 162 GLU B N 1
ATOM 2832 C CA . GLU B 1 162 ? 18.219 -12.297 -18.984 1 98.06 162 GLU B CA 1
ATOM 2833 C C . GLU B 1 162 ? 18.312 -13.812 -18.812 1 98.06 162 GLU B C 1
ATOM 2835 O O . GLU B 1 162 ? 18.828 -14.508 -19.703 1 98.06 162 GLU B O 1
ATOM 2840 N N . VAL B 1 163 ? 17.781 -14.281 -17.75 1 97.88 163 VAL B N 1
ATOM 2841 C CA . VAL B 1 163 ? 17.875 -15.711 -17.484 1 97.88 163 VAL B CA 1
ATOM 2842 C C . VAL B 1 163 ? 16.578 -16.406 -17.906 1 97.88 163 VAL B C 1
ATOM 2844 O O . VAL B 1 163 ? 16.312 -17.547 -17.516 1 97.88 163 VAL B O 1
ATOM 2847 N N . GLU B 1 164 ? 15.656 -15.656 -18.547 1 97.56 164 GLU B N 1
ATOM 2848 C CA . GLU B 1 164 ? 14.422 -16.141 -19.141 1 97.56 164 GLU B CA 1
ATOM 2849 C C . GLU B 1 164 ? 13.438 -16.625 -18.078 1 97.56 164 GLU B C 1
ATOM 2851 O O . GLU B 1 164 ? 12.664 -17.562 -18.328 1 97.56 164 GLU B O 1
ATOM 2856 N N . ALA B 1 165 ? 13.555 -16.062 -16.906 1 97.88 165 ALA B N 1
ATOM 2857 C CA . ALA B 1 165 ? 12.602 -16.344 -15.828 1 97.88 165 ALA B CA 1
ATOM 2858 C C . ALA B 1 165 ? 11.383 -15.422 -15.938 1 97.88 165 ALA B C 1
ATOM 2860 O O . ALA B 1 165 ? 10.359 -15.656 -15.273 1 97.88 165 ALA B O 1
ATOM 2861 N N . LEU B 1 166 ? 11.523 -14.422 -16.75 1 97.88 166 LEU B N 1
ATOM 2862 C CA . LEU B 1 166 ? 10.469 -13.453 -17.016 1 97.88 166 LEU B CA 1
ATOM 2863 C C . LEU B 1 166 ? 10.492 -13 -18.469 1 97.88 166 LEU B C 1
ATOM 2865 O O . LEU B 1 166 ? 11.562 -12.703 -19.016 1 97.88 166 LEU B O 1
ATOM 2869 N N . SER B 1 167 ? 9.367 -13.016 -19.094 1 97.06 167 SER B N 1
ATOM 2870 C CA . SER B 1 167 ? 9.297 -12.531 -20.469 1 97.06 167 SER B CA 1
ATOM 2871 C C . SER B 1 167 ? 9.375 -11.008 -20.516 1 97.06 167 SER B C 1
ATOM 2873 O O . SER B 1 167 ? 8.797 -10.32 -19.672 1 97.06 167 SER B O 1
ATOM 2875 N N . PRO B 1 168 ? 10.016 -10.445 -21.484 1 96.38 168 PRO B N 1
ATOM 2876 C CA . PRO B 1 168 ? 10.102 -8.992 -21.609 1 96.38 168 PRO B CA 1
ATOM 2877 C C . PRO B 1 168 ? 8.734 -8.32 -21.656 1 96.38 168 PRO B C 1
ATOM 2879 O O . PRO B 1 168 ? 8.562 -7.227 -21.094 1 96.38 168 PRO B O 1
ATOM 2882 N N . GLU B 1 169 ? 7.773 -8.938 -22.203 1 94.88 169 GLU B N 1
ATOM 2883 C CA . GLU B 1 169 ? 6.441 -8.359 -22.344 1 94.88 169 GLU B CA 1
ATOM 2884 C C . GLU B 1 169 ? 5.723 -8.297 -21 1 94.88 169 GLU B C 1
ATOM 2886 O O . GLU B 1 169 ? 4.746 -7.555 -20.844 1 94.88 169 GLU B O 1
ATOM 2891 N N . SER B 1 170 ? 6.242 -9.07 -20.031 1 96.06 170 SER B N 1
ATOM 2892 C CA . SER B 1 170 ? 5.59 -9.148 -18.734 1 96.06 170 SER B CA 1
ATOM 2893 C C . SER B 1 170 ? 6.195 -8.148 -17.75 1 96.06 170 SER B C 1
ATOM 2895 O O . SER B 1 170 ? 5.723 -8.016 -16.625 1 96.06 170 SER B O 1
ATOM 2897 N N . VAL B 1 171 ? 7.207 -7.402 -18.156 1 95.31 171 VAL B N 1
ATOM 2898 C CA . VAL B 1 171 ? 7.992 -6.57 -17.25 1 95.31 171 VAL B CA 1
ATOM 2899 C C . VAL B 1 171 ? 7.113 -5.461 -16.688 1 95.31 171 VAL B C 1
ATOM 2901 O O . VAL B 1 171 ? 7.129 -5.211 -15.469 1 95.31 171 VAL B O 1
ATOM 2904 N N . PRO B 1 172 ? 6.207 -4.809 -17.453 1 92 172 PRO B N 1
ATOM 2905 C CA . PRO B 1 172 ? 5.398 -3.744 -16.844 1 92 172 PRO B CA 1
ATOM 2906 C C . PRO B 1 172 ? 4.461 -4.262 -15.758 1 92 172 PRO B C 1
ATOM 2908 O O . PRO B 1 172 ? 4.367 -3.658 -14.68 1 92 172 PRO B O 1
ATOM 2911 N N . GLY B 1 173 ? 3.838 -5.387 -16 1 94 173 GLY B N 1
ATOM 2912 C CA . GLY B 1 173 ? 2.982 -5.992 -14.992 1 94 173 GLY B CA 1
ATOM 2913 C C . GLY B 1 173 ? 3.744 -6.484 -13.773 1 94 173 GLY B C 1
ATOM 2914 O O . GLY B 1 173 ? 3.283 -6.328 -12.641 1 94 173 GLY B O 1
ATOM 2915 N N . ALA B 1 174 ? 4.922 -7.027 -14.039 1 97.06 174 ALA B N 1
ATOM 2916 C CA . ALA B 1 174 ? 5.773 -7.508 -12.953 1 97.06 174 ALA B CA 1
ATOM 2917 C C . ALA B 1 174 ? 6.234 -6.355 -12.062 1 97.06 174 ALA B C 1
ATOM 2919 O O . ALA B 1 174 ? 6.242 -6.473 -10.836 1 97.06 174 ALA B O 1
ATOM 2920 N N . ALA B 1 175 ? 6.625 -5.27 -12.695 1 95 175 ALA B N 1
ATOM 2921 C CA . ALA B 1 175 ? 7.062 -4.09 -11.953 1 95 175 ALA B CA 1
ATOM 2922 C C . ALA B 1 175 ? 5.949 -3.566 -11.055 1 95 175 ALA B C 1
ATOM 2924 O O . ALA B 1 175 ? 6.172 -3.291 -9.867 1 95 175 ALA B O 1
ATOM 2925 N N . LEU B 1 176 ? 4.762 -3.475 -11.594 1 94.5 176 LEU B N 1
ATOM 2926 C CA . LEU B 1 176 ? 3.619 -2.98 -10.828 1 94.5 176 LEU B CA 1
ATOM 2927 C C . LEU B 1 176 ? 3.285 -3.924 -9.68 1 94.5 176 LEU B C 1
ATOM 2929 O O . LEU B 1 176 ? 3.004 -3.475 -8.562 1 94.5 176 LEU B O 1
ATOM 2933 N N . ALA B 1 177 ? 3.357 -5.219 -9.914 1 97.44 177 ALA B N 1
ATOM 2934 C CA . ALA B 1 177 ? 3.074 -6.207 -8.875 1 97.44 177 ALA B CA 1
ATOM 2935 C C . ALA B 1 177 ? 4.105 -6.129 -7.754 1 97.44 177 ALA B C 1
ATOM 2937 O O . ALA B 1 177 ? 3.75 -6.168 -6.574 1 97.44 177 ALA B O 1
ATOM 2938 N N . CYS B 1 178 ? 5.355 -6.062 -8.125 1 97.56 178 CYS B N 1
ATOM 2939 C CA . CYS B 1 178 ? 6.426 -5.973 -7.137 1 97.56 178 CYS B CA 1
ATOM 2940 C C . CYS B 1 178 ? 6.285 -4.711 -6.293 1 97.56 178 CYS B C 1
ATOM 2942 O O . CYS B 1 178 ? 6.371 -4.77 -5.066 1 97.56 178 CYS B O 1
ATOM 2944 N N . TRP B 1 179 ? 6.039 -3.635 -6.949 1 95.12 179 TRP B N 1
ATOM 2945 C CA . TRP B 1 179 ? 5.895 -2.363 -6.25 1 95.12 179 TRP B CA 1
ATOM 2946 C C . TRP B 1 179 ? 4.68 -2.383 -5.328 1 95.12 179 TRP B C 1
ATOM 2948 O O . TRP B 1 179 ? 4.781 -2.041 -4.148 1 95.12 179 TRP B O 1
ATOM 2958 N N . ALA B 1 180 ? 3.566 -2.797 -5.879 1 95.81 180 ALA B N 1
ATOM 2959 C CA . ALA B 1 180 ? 2.332 -2.844 -5.102 1 95.81 180 ALA B CA 1
ATOM 2960 C C . ALA B 1 180 ? 2.498 -3.717 -3.861 1 95.81 180 ALA B C 1
ATOM 2962 O O . ALA B 1 180 ? 2.096 -3.326 -2.764 1 95.81 180 ALA B O 1
ATOM 2963 N N . THR B 1 181 ? 3.096 -4.84 -4.016 1 97.75 181 THR B N 1
ATOM 2964 C CA . THR B 1 181 ? 3.246 -5.793 -2.92 1 97.75 181 THR B CA 1
ATOM 2965 C C . THR B 1 181 ? 4.184 -5.242 -1.851 1 97.75 181 THR B C 1
ATOM 2967 O O . THR B 1 181 ? 3.85 -5.246 -0.663 1 97.75 181 THR B O 1
ATOM 2970 N N . ALA B 1 182 ? 5.32 -4.754 -2.277 1 96.81 182 ALA B N 1
ATOM 2971 C CA . ALA B 1 182 ? 6.285 -4.223 -1.318 1 96.81 182 ALA B CA 1
ATOM 2972 C C . ALA B 1 182 ? 5.73 -2.994 -0.604 1 96.81 182 ALA B C 1
ATOM 2974 O O . ALA B 1 182 ? 5.875 -2.859 0.614 1 96.81 182 ALA B O 1
ATOM 2975 N N . HIS B 1 183 ? 5.148 -2.119 -1.373 1 94.06 183 HIS B N 1
ATOM 2976 C CA . HIS B 1 183 ? 4.566 -0.921 -0.78 1 94.06 183 HIS B CA 1
ATOM 2977 C C . HIS B 1 183 ? 3.424 -1.273 0.164 1 94.06 183 HIS B C 1
A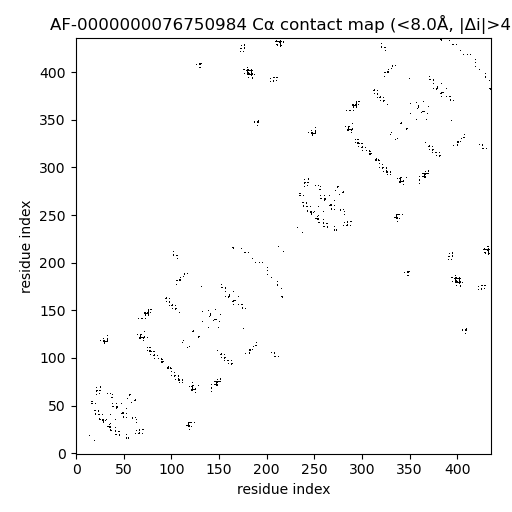TOM 2979 O O . HIS B 1 183 ? 3.332 -0.728 1.267 1 94.06 183 HIS B O 1
ATOM 2985 N N . GLY B 1 184 ? 2.553 -2.154 -0.282 1 94.94 184 GLY B N 1
ATOM 2986 C CA . GLY B 1 184 ? 1.471 -2.6 0.582 1 94.94 184 GLY B CA 1
ATOM 2987 C C . GLY B 1 184 ? 1.959 -3.209 1.883 1 94.94 184 GLY B C 1
ATOM 2988 O O . GLY B 1 184 ? 1.463 -2.867 2.959 1 94.94 184 GLY B O 1
ATOM 2989 N N . LEU B 1 185 ? 2.91 -4.09 1.783 1 95.19 185 LEU B N 1
ATOM 2990 C CA . LEU B 1 185 ? 3.482 -4.719 2.969 1 95.19 185 LEU B CA 1
ATOM 2991 C C . LEU B 1 185 ? 4.102 -3.676 3.893 1 95.19 185 LEU B C 1
ATOM 2993 O O . LEU B 1 185 ? 3.918 -3.73 5.109 1 95.19 185 LEU B O 1
ATOM 2997 N N . SER B 1 186 ? 4.781 -2.689 3.32 1 94.69 186 SER B N 1
ATOM 2998 C CA . SER B 1 186 ? 5.461 -1.635 4.062 1 94.69 186 SER B CA 1
ATOM 2999 C C . SER B 1 186 ? 4.465 -0.725 4.773 1 94.69 186 SER B C 1
ATOM 3001 O O . SER B 1 186 ? 4.785 -0.127 5.801 1 94.69 186 SER B O 1
ATOM 3003 N N . THR B 1 187 ? 3.35 -0.605 4.215 1 90.56 187 THR B N 1
ATOM 3004 C CA . THR B 1 187 ? 2.297 0.218 4.805 1 90.56 187 THR B CA 1
ATOM 3005 C C . THR B 1 187 ? 1.565 -0.544 5.906 1 90.56 187 THR B C 1
ATOM 3007 O O . THR B 1 187 ? 1.206 0.034 6.934 1 90.56 187 THR B O 1
ATOM 3010 N N . LEU B 1 188 ? 1.383 -1.807 5.762 1 88.69 188 LEU B N 1
ATOM 3011 C CA . LEU B 1 188 ? 0.559 -2.598 6.668 1 88.69 188 LEU B CA 1
ATOM 3012 C C . LEU B 1 188 ? 1.363 -3.041 7.887 1 88.69 188 LEU B C 1
ATOM 3014 O O . LEU B 1 188 ? 0.854 -3.033 9.008 1 88.69 188 LEU B O 1
ATOM 3018 N N . LEU B 1 189 ? 2.582 -3.396 7.723 1 89.38 189 LEU B N 1
ATOM 3019 C CA . LEU B 1 189 ? 3.354 -4.102 8.742 1 89.38 189 LEU B CA 1
ATOM 3020 C C . LEU B 1 189 ? 3.576 -3.217 9.961 1 89.38 189 LEU B C 1
ATOM 3022 O O . LEU B 1 189 ? 3.496 -3.688 11.102 1 89.38 189 LEU B O 1
ATOM 3026 N N . PRO B 1 190 ? 3.824 -1.969 9.758 1 80.75 190 PRO B N 1
ATOM 3027 C CA . PRO B 1 190 ? 4.004 -1.153 10.961 1 80.75 190 PRO B CA 1
ATOM 3028 C C . PRO B 1 190 ? 2.777 -1.166 11.867 1 80.75 190 PRO B C 1
ATOM 3030 O O . PRO B 1 190 ? 2.904 -0.993 13.086 1 80.75 190 PRO B O 1
ATOM 3033 N N . ASN B 1 191 ? 1.647 -1.363 11.344 1 76.06 191 ASN B N 1
ATOM 3034 C CA . ASN B 1 191 ? 0.419 -1.415 12.125 1 76.06 191 ASN B CA 1
ATOM 3035 C C . ASN B 1 191 ? 0.169 -2.812 12.688 1 76.06 191 ASN B C 1
ATOM 3037 O O . ASN B 1 191 ? -0.457 -2.965 13.734 1 76.06 191 ASN B O 1
ATOM 3041 N N . LEU B 1 192 ? 0.625 -3.795 11.977 1 75.25 192 LEU B N 1
ATOM 3042 C CA . LEU B 1 192 ? 0.414 -5.188 12.359 1 75.25 192 LEU B CA 1
ATOM 3043 C C . LEU B 1 192 ? 1.491 -5.652 13.336 1 75.25 192 LEU B C 1
ATOM 3045 O O . LEU B 1 192 ? 1.266 -6.57 14.125 1 75.25 192 LEU B O 1
ATOM 3049 N N . SER B 1 193 ? 2.496 -5.07 13.242 1 63.84 193 SER B N 1
ATOM 3050 C CA . SER B 1 193 ? 3.721 -5.543 13.883 1 63.84 193 SER B CA 1
ATOM 3051 C C . SER B 1 193 ? 3.646 -5.379 15.398 1 63.84 193 SER B C 1
ATOM 3053 O O . SER B 1 193 ? 4.324 -6.098 16.141 1 63.84 193 SER B O 1
ATOM 3055 N N . THR B 1 194 ? 2.824 -4.555 15.75 1 66.19 194 THR B N 1
ATOM 3056 C CA . THR B 1 194 ? 2.756 -4.371 17.188 1 66.19 194 THR B CA 1
ATOM 3057 C C . THR B 1 194 ? 2.229 -5.633 17.875 1 66.19 194 THR B C 1
ATOM 3059 O O . THR B 1 194 ? 2.5 -5.871 19.047 1 66.19 194 THR B O 1
ATOM 3062 N N . ALA B 1 195 ? 1.698 -6.426 17.094 1 71.88 195 ALA B N 1
ATOM 3063 C CA . ALA B 1 195 ? 1.125 -7.652 17.641 1 71.88 195 ALA B CA 1
ATOM 3064 C C . ALA B 1 195 ? 1.936 -8.875 17.219 1 71.88 195 ALA B C 1
ATOM 3066 O O . ALA B 1 195 ? 1.623 -10 17.609 1 71.88 195 ALA B O 1
ATOM 3067 N N . MET B 1 196 ? 3.078 -8.547 16.516 1 80.44 196 MET B N 1
ATOM 3068 C CA . MET B 1 196 ? 3.873 -9.641 15.969 1 80.44 196 MET B CA 1
ATOM 3069 C C . MET B 1 196 ? 5.25 -9.688 16.625 1 80.44 196 MET B C 1
ATOM 3071 O O . MET B 1 196 ? 5.852 -8.648 16.906 1 80.44 196 MET B O 1
ATOM 3075 N N . SER B 1 197 ? 5.676 -10.914 16.859 1 86.31 197 SER B N 1
ATOM 3076 C CA . SER B 1 197 ? 7.086 -11.086 17.188 1 86.31 197 SER B CA 1
ATOM 3077 C C . SER B 1 197 ? 7.98 -10.789 15.992 1 86.31 197 SER B C 1
ATOM 3079 O O . SER B 1 197 ? 7.5 -10.711 14.859 1 86.31 197 SER B O 1
ATOM 3081 N N . SER B 1 198 ? 9.219 -10.539 16.266 1 88.12 198 SER B N 1
ATOM 3082 C CA . SER B 1 198 ? 10.188 -10.328 15.195 1 88.12 198 SER B CA 1
ATOM 3083 C C . SER B 1 198 ? 10.195 -11.492 14.219 1 88.12 198 SER B C 1
ATOM 3085 O O . SER B 1 198 ? 10.25 -11.297 13 1 88.12 198 SER B O 1
ATOM 3087 N N . ASP B 1 199 ? 10.055 -12.664 14.758 1 91.38 199 ASP B N 1
ATOM 3088 C CA . ASP B 1 199 ? 10.062 -13.867 13.922 1 91.38 199 ASP B CA 1
ATOM 3089 C C . ASP B 1 199 ? 8.805 -13.938 13.055 1 91.38 199 ASP B C 1
ATOM 3091 O O . ASP B 1 199 ? 8.875 -14.32 11.891 1 91.38 199 ASP B O 1
ATOM 3095 N N . GLU B 1 200 ? 7.742 -13.578 13.648 1 89 200 GLU B N 1
ATOM 3096 C CA . GLU B 1 200 ? 6.484 -13.586 12.906 1 89 200 GLU B CA 1
ATOM 3097 C C . GLU B 1 200 ? 6.508 -12.57 11.773 1 89 200 GLU B C 1
ATOM 3099 O O . GLU B 1 200 ? 6.012 -12.844 10.68 1 89 200 GLU B O 1
ATOM 3104 N N . ARG B 1 201 ? 7.09 -11.453 12.086 1 92.38 201 ARG B N 1
ATOM 3105 C CA . ARG B 1 201 ? 7.211 -10.398 11.078 1 92.38 201 ARG B CA 1
ATOM 3106 C C . ARG B 1 201 ? 8.078 -10.852 9.914 1 92.38 201 ARG B C 1
ATOM 3108 O O . ARG B 1 201 ? 7.699 -10.68 8.75 1 92.38 201 ARG B O 1
ATOM 3115 N N . GLN B 1 202 ? 9.18 -11.453 10.258 1 93.62 202 GLN B N 1
ATOM 3116 C CA . GLN B 1 202 ? 10.078 -11.945 9.219 1 93.62 202 GLN B CA 1
ATOM 3117 C C . GLN B 1 202 ? 9.43 -13.062 8.406 1 93.62 202 GLN B C 1
ATOM 3119 O O . GLN B 1 202 ? 9.562 -13.102 7.184 1 93.62 202 GLN B O 1
ATOM 3124 N N . ALA B 1 203 ? 8.711 -13.906 9.078 1 94.25 203 ALA B N 1
ATOM 3125 C CA . ALA B 1 203 ? 8.008 -14.992 8.398 1 94.25 203 ALA B CA 1
ATOM 3126 C C . ALA B 1 203 ? 6.945 -14.445 7.453 1 94.25 203 ALA B C 1
ATOM 3128 O O . ALA B 1 203 ? 6.738 -14.984 6.363 1 94.25 203 ALA B O 1
ATOM 3129 N N . GLY B 1 204 ? 6.277 -13.406 7.906 1 94.06 204 GLY B N 1
ATOM 3130 C CA . GLY B 1 204 ? 5.285 -12.758 7.066 1 94.06 204 GLY B CA 1
ATOM 3131 C C . GLY B 1 204 ? 5.875 -12.133 5.816 1 94.06 204 GLY B C 1
ATOM 3132 O O . GLY B 1 204 ? 5.344 -12.305 4.719 1 94.06 204 GLY B O 1
ATOM 3133 N N . ILE B 1 205 ? 6.98 -11.469 6.023 1 97 205 ILE B N 1
ATOM 3134 C CA . ILE B 1 205 ? 7.672 -10.859 4.898 1 97 205 ILE B CA 1
ATOM 3135 C C . ILE B 1 205 ? 8.094 -11.938 3.904 1 97 205 ILE B C 1
ATOM 3137 O O . ILE B 1 205 ? 7.852 -11.812 2.701 1 97 205 ILE B O 1
ATOM 3141 N N . ASP B 1 206 ? 8.648 -13.023 4.402 1 97.56 206 ASP B N 1
ATOM 3142 C CA . ASP B 1 206 ? 9.102 -14.117 3.557 1 97.56 206 ASP B CA 1
ATOM 3143 C C . ASP B 1 206 ? 7.941 -14.75 2.795 1 97.56 206 ASP B C 1
ATOM 3145 O O . ASP B 1 206 ? 8.047 -15.023 1.598 1 97.56 206 ASP B O 1
ATOM 3149 N N . ALA B 1 207 ? 6.887 -14.969 3.504 1 96.94 207 ALA B N 1
ATOM 3150 C CA . ALA B 1 207 ? 5.727 -15.602 2.887 1 96.94 207 ALA B CA 1
ATOM 3151 C C . ALA B 1 207 ? 5.188 -14.766 1.732 1 96.94 207 ALA B C 1
ATOM 3153 O O . ALA B 1 207 ? 4.902 -15.289 0.654 1 96.94 207 ALA B O 1
ATOM 3154 N N . VAL B 1 208 ? 5.055 -13.492 1.91 1 98.19 208 VAL B N 1
ATOM 3155 C CA . VAL B 1 208 ? 4.504 -12.586 0.905 1 98.19 208 VAL B CA 1
ATOM 3156 C C . VAL B 1 208 ? 5.441 -12.516 -0.298 1 98.19 208 VAL B C 1
ATOM 3158 O O . VAL B 1 208 ? 5 -12.617 -1.444 1 98.19 208 VAL B O 1
ATOM 3161 N N . LEU B 1 209 ? 6.73 -12.352 -0.036 1 98.5 209 LEU B N 1
ATOM 3162 C CA . LEU B 1 209 ? 7.684 -12.25 -1.135 1 98.5 209 LEU B CA 1
ATOM 3163 C C . LEU B 1 209 ? 7.773 -13.562 -1.902 1 98.5 209 LEU B C 1
ATOM 3165 O O . LEU B 1 209 ? 7.93 -13.562 -3.125 1 98.5 209 LEU B O 1
ATOM 3169 N N . ASP B 1 210 ? 7.668 -14.703 -1.201 1 97.75 210 ASP B N 1
ATOM 3170 C CA . ASP B 1 210 ? 7.68 -16 -1.86 1 97.75 210 ASP B CA 1
ATOM 3171 C C . ASP B 1 210 ? 6.484 -16.156 -2.801 1 97.75 210 ASP B C 1
ATOM 3173 O O . ASP B 1 210 ? 6.633 -16.641 -3.924 1 97.75 210 ASP B O 1
ATOM 3177 N N . ILE B 1 211 ? 5.367 -15.773 -2.336 1 98.25 211 ILE B N 1
ATOM 3178 C CA . ILE B 1 211 ? 4.152 -15.859 -3.143 1 98.25 211 ILE B CA 1
ATOM 3179 C C . ILE B 1 211 ? 4.301 -14.992 -4.391 1 98.25 211 ILE B C 1
ATOM 3181 O O . ILE B 1 211 ? 3.98 -15.43 -5.5 1 98.25 211 ILE B O 1
ATOM 3185 N N . LEU B 1 212 ? 4.758 -13.758 -4.223 1 98.62 212 LEU B N 1
ATOM 3186 C CA . LEU B 1 212 ? 4.98 -12.844 -5.344 1 98.62 212 LEU B CA 1
ATOM 3187 C C . LEU B 1 212 ? 5.934 -13.461 -6.363 1 98.62 212 LEU B C 1
ATOM 3189 O O . LEU B 1 212 ? 5.629 -13.5 -7.559 1 98.62 212 LEU B O 1
ATOM 3193 N N . LEU B 1 213 ? 7.055 -14 -5.859 1 98.38 213 LEU B N 1
ATOM 3194 C CA . LEU B 1 213 ? 8.094 -14.516 -6.742 1 98.38 213 LEU B CA 1
ATOM 3195 C C . LEU B 1 213 ? 7.621 -15.766 -7.473 1 98.38 213 LEU B C 1
ATOM 3197 O O . LEU B 1 213 ? 7.934 -15.961 -8.648 1 98.38 213 LEU B O 1
ATOM 3201 N N . LYS B 1 214 ? 6.895 -16.594 -6.773 1 97.5 214 LYS B N 1
ATOM 3202 C CA . LYS B 1 214 ? 6.309 -17.766 -7.418 1 97.5 214 LYS B CA 1
ATOM 3203 C C . LYS B 1 214 ? 5.375 -17.359 -8.555 1 97.5 214 LYS B C 1
ATOM 3205 O O . LYS B 1 214 ? 5.359 -18 -9.609 1 97.5 214 LYS B O 1
ATOM 3210 N N . GLY B 1 215 ? 4.641 -16.281 -8.391 1 98 215 GLY B N 1
ATOM 3211 C CA . GLY B 1 215 ? 3.719 -15.805 -9.406 1 98 215 GLY B CA 1
ATOM 3212 C C . GLY B 1 215 ? 4.418 -15.188 -10.602 1 98 215 GLY B C 1
ATOM 3213 O O . GLY B 1 215 ? 3.896 -15.219 -11.719 1 98 215 GLY B O 1
ATOM 3214 N N . LEU B 1 216 ? 5.566 -14.633 -10.359 1 97.44 216 LEU B N 1
ATOM 3215 C CA . LEU B 1 216 ? 6.328 -13.961 -11.406 1 97.44 216 LEU B CA 1
ATOM 3216 C C . LEU B 1 216 ? 7.062 -14.969 -12.281 1 97.44 216 LEU B C 1
ATOM 3218 O O . LEU B 1 216 ? 7.219 -14.758 -13.484 1 97.44 216 LEU B O 1
ATOM 3222 N N . THR B 1 217 ? 7.523 -16.047 -11.648 1 93.81 217 THR B N 1
ATOM 3223 C CA . THR B 1 217 ? 8.508 -16.875 -12.336 1 93.81 217 THR B CA 1
ATOM 3224 C C . THR B 1 217 ? 7.957 -18.281 -12.57 1 93.81 217 THR B C 1
ATOM 3226 O O . THR B 1 217 ? 8.625 -19.125 -13.188 1 93.81 217 THR B O 1
ATOM 3229 N N . GLY B 1 218 ? 6.754 -18.578 -12.023 1 83.19 218 GLY B N 1
ATOM 3230 C CA . GLY B 1 218 ? 6.199 -19.922 -12.18 1 83.19 218 GLY B CA 1
ATOM 3231 C C . GLY B 1 218 ? 5.359 -20.062 -13.438 1 83.19 218 GLY B C 1
ATOM 3232 O O . GLY B 1 218 ? 5.031 -19.078 -14.094 1 83.19 218 GLY B O 1
#

Nearest PDB structures (foldseek):
  6o6o-assembly1_B  TM=6.433E-01  e=2.534E-04  Mycobacterium tuberculosis
  3bhq-assembly1_B  TM=5.446E-01  e=3.370E-03  Mesorhizobium japonicum MAFF 303099
  2o7t-assembly1_A-2  TM=4.528E-01  e=5.306E-03  Corynebacterium glutamicum
  6ho0-assembly1_A-2  TM=4.979E-01  e=1.315E-02  Mycobacterium tuberculosis H37Rv
  6ho6-assembly1_A  TM=4.957E-01  e=3.116E-02  Mycobacterium tuberculosis CDC1551

Foldseek 3Di:
DPPPPPPPPPPPPPPPVLVQLLVLQLVQLQVPALVRRDLCVSCVVSPHHSVVSCVNPVDSVRSLLLNLLVLQLVLLVQLVVQLVVCVVPADPDLLSNLLVQLLSLLVSLLVCCQNRVSSNRSNVVHVVSVDQDDPPHCQAQTPPRGHGSNVSNLVSLVSNVVSPLAPPVCSVVLSCLSCCLSVVLSVCCNVVVVVPDPVRNVVVSVVSSVVSSVVRRD/DPPPPPPPPPPPPPPPVLVQLLVLQLVQLQVPALVRRDLCVSCVVSPHHSVVSCVNPVDSVRSLLLNLLVLQLVLLVQLVVQLVVCVVPADPPLLSNLLVQLLSLLVSLLVCCQNRVSSNRSNVVHVVSVDQPDPPDCQAQTPPRGHGSNVSNLVSLVSNVVSPLAPPVCSVVLSVLSCCLSVVLSVCCNVVVVVPDPVRNVVVSVVSSVVSSVVRRD

InterPro domains:
  IPR001647 DNA-binding HTH domain, TetR-type [PF00440] (21-58)
  IPR001647 DNA-binding HTH domain, TetR-type [PS50977] (15-75)
  IPR009057 Homedomain-like superfamily [SSF46689] (11-83)
  IPR025996 HTH-type transcriptional regulator MT1864/Rv1816-like, C-terminal domain [PF13305] (102-210)
  IPR036271 Tetracyclin repressor-like, C-terminal domain superfamily [SSF48498] (99-216)

pLDDT: mean 85.8, std 16.97, range [31.97, 98.62]

Sequence (436 aa):
MARPTGERRSTYHHGNLRLALIDAGMGLASTGGPEAVVLREVARSVGVTANAAYRHFDTLSEFKRAVALKALTEMGAAIAAHLDRVVVAEPNDPRAAAIAHLREVGRGYVLFALEEPGLFRMAMSEPSALALPAPDADHGPDWDGRPKPDHYLMAALDRLVEVEALSPESVPGAALACWATAHGLSTLLPNLSTAMSSDERQAGIDAVLDILLKGLTGMARPTGERRSTYHHGNLRLALIDAGMGLASTGGPEAVVLREVARSVGVTANAAYRHFDTLSEFKRAVALKALTEMGAAIAAHLDRVVVAEPNDPRAAAIAHLREVGRGYVLFALEEPGLFRMAMSEPSALALPAPDADHGPDWDGRPKPDHYLMAALDRLVEVEALSPESVPGAALACWATAHGLSTLLPNLSTAMSSDERQAGIDAVLDILLKGLTG

Radius of gyration: 25.88 Å; Cα contacts (8 Å, |Δi|>4): 579; chains: 2; bounding box: 112×76×45 Å

Secondary structure (DSSP, 8-state):
----------------HHHHHHHHHHHHHHHH-GGG--HHHHHHHHT--HHHHHTT-SSHHHHHHHHHHHHHHHHHHHHHHHHHHHGGG--SSHHHHHHHHHHHHHHHHHHHHHH-HHHHHHHHTSGGGGSPPPTTS----BTTTBPPHHHHHHHHHHHHHHTTSS-GGGHHHHHHHHHHHHHHHHHHHHHHGGGS-HHHHHHHHHHHHHHHHHHHH-/----------------HHHHHHHHHHHHHHHH-GGG--HHHHHHHHT--HHHHHTT-SSHHHHHHHHHHHHHHHHHHHHHHHHHHHGGG--SSHHHHHHHHHHHHHHHHHHHHHH-HHHHHHHHTSGGGGS---TTS----BTTTBPPHHHHHHHHHHHHHHTTSS-GGGHHHHHHHHHHHHHHHHHHHHHHGGGS-HHHHHHHHHHHHHHHHHHHH-